Protein 4Z48 (pdb70)

Nearest PDB structures (foldseek):
  4z48-assembly2_B  TM=1.001E+00  e=3.157E-46  Desulfovibrio piger ATCC 29098
  3bk5-assembly1_A  TM=9.270E-01  e=5.273E-22  Vibrio parahaemolyticus RIMD 2210633
  3buu-assembly2_B  TM=7.944E-01  e=4.155E-15  Nitrosomonas europaea ATCC 19718
  5o68-assembly2_E  TM=2.340E-01  e=2.433E+00  Pseudomonas sp. UK4
  4z48-assembly2_B  TM=1.003E+00  e=5.549E-48  Desulfovibrio piger ATCC 29098

Structure (mmCIF, N/CA/C/O backbone):
data_4Z48
#
_entry.id   4Z48
#
_cell.length_a   42.400
_cell.length_b   56.340
_cell.length_c   65.560
_cell.angle_alpha   100.710
_cell.angle_beta   97.040
_cell.angle_gamma   109.010
#
_symmetry.space_group_name_H-M   'P 1'
#
loop_
_entity.id
_entity.type
_entity.pdbx_description
1 polymer 'Uncharacterized protein'
2 non-polymer 'IODIDE ION'
3 non-polymer 'CHLORIDE ION'
4 non-polymer 'PENTAETHYLENE GLYCOL'
5 non-polymer 'SODIUM ION'
6 water water
#
loop_
_atom_site.group_PDB
_atom_site.id
_atom_site.type_symbol
_atom_site.label_atom_id
_atom_site.label_alt_id
_atom_site.label_comp_id
_atom_site.label_asym_id
_atom_site.label_entity_id
_atom_site.label_seq_id
_atom_site.pdbx_PDB_ins_code
_atom_site.Cartn_x
_atom_site.Cartn_y
_atom_site.Cartn_z
_atom_site.occupancy
_atom_site.B_iso_or_equiv
_atom_site.auth_seq_id
_atom_site.auth_comp_id
_atom_site.auth_asym_id
_atom_site.auth_atom_id
_atom_site.pdbx_PDB_model_num
ATOM 1 N N . THR A 1 6 ? -5.957 41.125 105.138 1.00 53.42 29 THR A N 1
ATOM 2 C CA . THR A 1 6 ? -6.306 41.455 103.759 1.00 51.25 29 THR A CA 1
ATOM 3 C C . THR A 1 6 ? -7.811 41.303 103.523 1.00 51.85 29 THR A C 1
ATOM 4 O O . THR A 1 6 ? -8.405 40.318 103.960 1.00 53.84 29 THR A O 1
ATOM 6 N N . ASP A 1 7 ? -8.430 42.299 102.874 1.00 42.38 30 ASP A N 1
ATOM 7 C CA . ASP A 1 7 ? -9.861 42.294 102.572 1.00 39.80 30 ASP A CA 1
ATOM 8 C C . ASP A 1 7 ? -10.035 41.757 101.134 1.00 40.03 30 ASP A C 1
ATOM 9 O O . ASP A 1 7 ? -9.620 42.438 100.196 1.00 38.79 30 ASP A O 1
ATOM 14 N N . PRO A 1 8 ? -10.615 40.542 100.954 1.00 34.73 31 PRO A N 1
ATOM 15 C CA . PRO A 1 8 ? -10.735 39.967 99.599 1.00 32.02 31 PRO A CA 1
ATOM 16 C C . PRO A 1 8 ? -11.766 40.666 98.700 1.00 33.64 31 PRO A C 1
ATOM 17 O O . PRO A 1 8 ? -11.715 40.508 97.474 1.00 31.27 31 PRO A O 1
ATOM 21 N N . VAL A 1 9 ? -12.701 41.423 99.304 1.00 29.99 32 VAL A N 1
ATOM 22 C CA . VAL A 1 9 ? -13.740 42.199 98.600 1.00 29.75 32 VAL A CA 1
ATOM 23 C C . VAL A 1 9 ? -13.069 43.446 97.983 1.00 33.02 32 VAL A C 1
ATOM 24 O O . VAL A 1 9 ? -13.261 43.734 96.809 1.00 31.12 32 VAL A O 1
ATOM 28 N N . LYS A 1 10 ? -12.318 44.204 98.804 1.00 30.91 33 LYS A N 1
ATOM 29 C CA . LYS A 1 10 ? -11.585 45.387 98.353 1.00 31.30 33 LYS A CA 1
ATOM 30 C C . LYS A 1 10 ? -10.483 44.961 97.351 1.00 33.77 33 LYS A C 1
ATOM 31 O O . LYS A 1 10 ? -10.318 45.622 96.335 1.00 34.20 33 LYS A O 1
ATOM 37 N N . ALA A 1 11 ? -9.737 43.868 97.640 1.00 28.98 34 ALA A N 1
ATOM 38 C CA . ALA A 1 11 ? -8.698 43.356 96.732 1.00 27.65 34 ALA A CA 1
ATOM 39 C C . ALA A 1 11 ? -9.306 42.939 95.369 1.00 29.54 34 ALA A C 1
ATOM 40 O O . ALA A 1 11 ? -8.662 43.119 94.337 1.00 29.11 34 ALA A O 1
ATOM 42 N N . GLY A 1 12 ? -10.514 42.380 95.391 1.00 25.04 35 GLY A N 1
ATOM 43 C CA . GLY A 1 12 ? -11.208 41.964 94.177 1.00 24.52 35 GLY A CA 1
ATOM 44 C C . GLY A 1 12 ? -11.547 43.178 93.340 1.00 29.53 35 GLY A C 1
ATOM 45 O O . GLY A 1 12 ? -11.273 43.199 92.136 1.00 29.78 35 GLY A O 1
ATOM 46 N N . TYR A 1 13 ? -12.051 44.252 94.010 1.00 27.59 36 TYR A N 1
ATOM 47 C CA . TYR A 1 13 ? -12.399 45.505 93.321 1.00 26.95 36 TYR A CA 1
ATOM 48 C C . TYR A 1 13 ? -11.133 46.161 92.737 1.00 28.70 36 TYR A C 1
ATOM 49 O O . TYR A 1 13 ? -11.187 46.629 91.601 1.00 27.46 36 TYR A O 1
ATOM 58 N N . ASP A 1 14 ? -10.020 46.202 93.513 1.00 26.93 37 ASP A N 1
ATOM 59 C CA . ASP A 1 14 ? -8.767 46.819 93.083 1.00 25.35 37 ASP A CA 1
ATOM 60 C C . ASP A 1 14 ? -8.210 46.128 91.810 1.00 31.34 37 ASP A C 1
ATOM 61 O O . ASP A 1 14 ? -7.757 46.815 90.886 1.00 30.50 37 ASP A O 1
ATOM 66 N N . LEU A 1 15 ? -8.314 44.787 91.742 1.00 28.08 38 LEU A N 1
ATOM 67 C CA . LEU A 1 15 ? -7.923 44.012 90.568 1.00 26.20 38 LEU A CA 1
ATOM 68 C C . LEU A 1 15 ? -8.802 44.363 89.373 1.00 29.48 38 LEU A C 1
ATOM 69 O O . LEU A 1 15 ? -8.265 44.642 88.294 1.00 29.09 38 LEU A O 1
ATOM 74 N N . ALA A 1 16 ? -10.145 44.377 89.567 1.00 25.90 39 ALA A N 1
ATOM 75 C CA . ALA A 1 16 ? -11.099 44.737 88.523 1.00 24.67 39 ALA A CA 1
ATOM 76 C C . ALA A 1 16 ? -10.753 46.114 87.914 1.00 28.88 39 ALA A C 1
ATOM 77 O O . ALA A 1 16 ? -10.833 46.262 86.708 1.00 27.93 39 ALA A O 1
ATOM 79 N N . VAL A 1 17 ? -10.309 47.077 88.745 1.00 28.84 40 VAL A N 1
ATOM 80 C CA . VAL A 1 17 ? -9.916 48.434 88.344 1.00 30.34 40 VAL A CA 1
ATOM 81 C C . VAL A 1 17 ? -8.663 48.364 87.443 1.00 33.28 40 VAL A C 1
ATOM 82 O O . VAL A 1 17 ? -8.651 48.998 86.388 1.00 31.42 40 VAL A O 1
ATOM 86 N N . ARG A 1 18 ? -7.634 47.606 87.867 1.00 31.38 41 ARG A N 1
ATOM 87 C CA . ARG A 1 18 ? -6.388 47.398 87.100 1.00 30.89 41 ARG A CA 1
ATOM 88 C C . ARG A 1 18 ? -6.693 46.778 85.734 1.00 32.84 41 ARG A C 1
ATOM 89 O O . ARG A 1 18 ? -6.123 47.200 84.719 1.00 33.11 41 ARG A O 1
ATOM 105 N N . ASP A 1 20 ? -9.456 47.082 84.046 1.00 28.36 43 ASP A N 1
ATOM 106 C CA . ASP A 1 20 ? -10.159 48.104 83.272 1.00 27.60 43 ASP A CA 1
ATOM 107 C C . ASP A 1 20 ? -9.143 49.131 82.688 1.00 31.68 43 ASP A C 1
ATOM 108 O O . ASP A 1 20 ? -9.468 49.815 81.716 1.00 34.44 43 ASP A O 1
ATOM 113 N N . GLN A 1 21 ? -7.922 49.194 83.237 1.00 28.44 44 GLN A N 1
ATOM 114 C CA . GLN A 1 21 ? -6.877 50.106 82.744 1.00 28.84 44 GLN A CA 1
ATOM 115 C C . GLN A 1 21 ? -6.080 49.535 81.551 1.00 30.96 44 GLN A C 1
ATOM 116 O O . GLN A 1 21 ? -5.324 50.290 80.938 1.00 31.01 44 GLN A O 1
ATOM 122 N N . VAL A 1 22 ? -6.253 48.237 81.207 1.00 27.18 45 VAL A N 1
ATOM 123 C CA . VAL A 1 22 ? -5.512 47.593 80.090 1.00 27.74 45 VAL A CA 1
ATOM 124 C C . VAL A 1 22 ? -5.805 48.303 78.742 1.00 30.74 45 VAL A C 1
ATOM 125 O O . VAL A 1 22 ? -4.870 48.643 78.009 1.00 30.33 45 VAL A O 1
ATOM 129 N N . ASP A 1 23 ? -7.071 48.565 78.450 1.00 26.89 46 ASP A N 1
ATOM 130 C CA . ASP A 1 23 ? -7.455 49.202 77.188 1.00 26.98 46 ASP A CA 1
ATOM 131 C C . ASP A 1 23 ? -7.262 50.735 77.255 1.00 29.10 46 ASP A C 1
ATOM 132 O O . ASP A 1 23 ? -8.152 51.457 77.705 1.00 27.02 46 ASP A O 1
ATOM 137 N N . THR A 1 24 ? -6.105 51.220 76.750 1.00 25.70 47 THR A N 1
ATOM 138 C CA . THR A 1 24 ? -5.728 52.640 76.783 1.00 25.36 47 THR A CA 1
ATOM 139 C C . THR A 1 24 ? -6.141 53.357 75.468 1.00 29.55 47 THR A C 1
ATOM 140 O O . THR A 1 24 ? -5.864 54.545 75.282 1.00 30.52 47 THR A O 1
ATOM 144 N N . SER A 1 25 ? -6.785 52.628 74.567 1.00 25.00 48 SER A N 1
ATOM 145 C CA . SER A 1 25 ? -7.194 53.129 73.248 1.00 23.91 48 SER A CA 1
ATOM 146 C C . SER A 1 25 ? -8.375 54.079 73.286 1.00 28.04 48 SER A C 1
ATOM 147 O O . SER A 1 25 ? -9.167 54.021 74.220 1.00 27.01 48 SER A O 1
ATOM 150 N N . GLN A 1 26 ? -8.538 54.889 72.212 1.00 25.68 49 GLN A N 1
ATOM 151 C CA . GLN A 1 26 ? -9.682 55.787 72.020 1.00 24.79 49 GLN A CA 1
ATOM 152 C C . GLN A 1 26 ? -10.644 55.187 71.001 1.00 26.01 49 GLN A C 1
ATOM 153 O O . GLN A 1 26 ? -11.836 55.468 71.053 1.00 25.09 49 GLN A O 1
ATOM 159 N N . ASP A 1 27 ? -10.133 54.364 70.072 1.00 21.23 50 ASP A N 1
ATOM 160 C CA . ASP A 1 27 ? -10.983 53.681 69.099 1.00 21.27 50 ASP A CA 1
ATOM 161 C C . ASP A 1 27 ? -10.285 52.408 68.621 1.00 24.36 50 ASP A C 1
ATOM 162 O O . ASP A 1 27 ? -9.098 52.212 68.896 1.00 25.27 50 ASP A O 1
ATOM 167 N N . SER A 1 28 ? -11.029 51.530 67.979 1.00 21.79 51 SER A N 1
ATOM 168 C CA . SER A 1 28 ? -10.492 50.294 67.423 1.00 21.92 51 SER A CA 1
ATOM 169 C C . SER A 1 28 ? -11.331 49.759 66.267 1.00 24.17 51 SER A C 1
ATOM 170 O O . SER A 1 28 ? -12.532 50.016 66.151 1.00 20.75 51 SER A O 1
ATOM 173 N N . TYR A 1 29 ? -10.675 48.953 65.448 1.00 20.83 52 TYR A N 1
ATOM 174 C CA . TYR A 1 29 ? -11.262 48.270 64.319 1.00 20.96 52 TYR A CA 1
ATOM 175 C C . TYR A 1 29 ? -10.819 46.842 64.362 1.00 24.59 52 TYR A C 1
ATOM 176 O O . TYR A 1 29 ? -9.654 46.601 64.683 1.00 25.82 52 TYR A O 1
ATOM 185 N N . SER A 1 30 ? -11.720 45.890 64.062 1.00 20.15 53 SER A N 1
ATOM 186 C CA . SER A 1 30 ? -11.321 44.494 63.902 1.00 19.19 53 SER A CA 1
ATOM 187 C C . SER A 1 30 ? -12.251 43.751 62.948 1.00 22.50 53 SER A C 1
ATOM 188 O O . SER A 1 30 ? -13.328 44.220 62.606 1.00 23.84 53 SER A O 1
ATOM 191 N N . GLU A 1 31 ? -11.769 42.609 62.488 1.00 19.25 54 GLU A N 1
ATOM 192 C CA . GLU A 1 31 ? -12.487 41.666 61.649 1.00 19.06 54 GLU A CA 1
ATOM 193 C C . GLU A 1 31 ? -12.591 40.340 62.413 1.00 22.57 54 GLU A C 1
ATOM 194 O O . GLU A 1 31 ? -11.677 39.957 63.158 1.00 21.41 54 GLU A O 1
ATOM 200 N N . ALA A 1 32 ? -13.714 39.673 62.291 1.00 18.94 55 ALA A N 1
ATOM 201 C CA . ALA A 1 32 ? -13.888 38.399 62.997 1.00 18.80 55 ALA A CA 1
ATOM 202 C C . ALA A 1 32 ? -14.659 37.401 62.169 1.00 21.64 55 ALA A C 1
ATOM 203 O O . ALA A 1 32 ? -15.442 37.791 61.294 1.00 19.80 55 ALA A O 1
ATOM 205 N N . VAL A 1 33 ? -14.412 36.113 62.443 1.00 17.39 56 VAL A N 1
ATOM 206 C CA . VAL A 1 33 ? -15.173 34.978 61.911 1.00 18.78 56 VAL A CA 1
ATOM 207 C C . VAL A 1 33 ? -15.658 34.201 63.141 1.00 23.25 56 VAL A C 1
ATOM 208 O O . VAL A 1 33 ? -14.859 33.910 64.038 1.00 23.27 56 VAL A O 1
ATOM 220 N N . SER A 1 35 ? -17.873 30.734 64.345 1.00 17.14 58 SER A N 1
ATOM 221 C CA . SER A 1 35 ? -18.363 29.418 63.963 1.00 16.90 58 SER A CA 1
ATOM 222 C C . SER A 1 35 ? -19.176 28.845 65.155 1.00 20.70 58 SER A C 1
ATOM 223 O O . SER A 1 35 ? -18.656 28.688 66.260 1.00 19.82 58 SER A O 1
ATOM 226 N N . ILE A 1 36 ? -20.463 28.598 64.926 1.00 17.79 59 ILE A N 1
ATOM 227 C CA . ILE A 1 36 ? -21.403 28.084 65.912 1.00 17.35 59 ILE A CA 1
ATOM 228 C C . ILE A 1 36 ? -21.686 26.615 65.631 1.00 24.41 59 ILE A C 1
ATOM 229 O O . ILE A 1 36 ? -22.217 26.280 64.548 1.00 22.54 59 ILE A O 1
ATOM 234 N N . ASN A 1 37 ? -21.396 25.742 66.616 1.00 20.91 60 ASN A N 1
ATOM 235 C CA . ASN A 1 37 ? -21.607 24.300 66.450 1.00 22.46 60 ASN A CA 1
ATOM 236 C C . ASN A 1 37 ? -22.716 23.787 67.347 1.00 27.51 60 ASN A C 1
ATOM 237 O O . ASN A 1 37 ? -22.623 23.875 68.557 1.00 25.75 60 ASN A O 1
ATOM 242 N N . ARG A 1 38 ? -23.723 23.185 66.748 1.00 28.80 61 ARG A N 1
ATOM 243 C CA . ARG A 1 38 ? -24.861 22.637 67.482 1.00 31.41 61 ARG A CA 1
ATOM 244 C C . ARG A 1 38 ? -25.236 21.271 66.889 1.00 38.98 61 ARG A C 1
ATOM 245 O O . ARG A 1 38 ? -25.840 21.222 65.827 1.00 39.05 61 ARG A O 1
ATOM 253 N N . GLY A 1 39 ? -24.840 20.194 67.566 1.00 38.34 62 GLY A N 1
ATOM 254 C CA . GLY A 1 39 ? -25.103 18.818 67.137 1.00 40.14 62 GLY A CA 1
ATOM 255 C C . GLY A 1 39 ? -24.476 18.427 65.809 1.00 45.59 62 GLY A C 1
ATOM 256 O O . GLY A 1 39 ? -25.070 17.664 65.046 1.00 45.43 62 GLY A O 1
ATOM 257 N N . GLY A 1 40 ? -23.288 18.966 65.523 1.00 42.72 63 GLY A N 1
ATOM 258 C CA . GLY A 1 40 ? -22.595 18.730 64.254 1.00 42.49 63 GLY A CA 1
ATOM 259 C C . GLY A 1 40 ? -22.969 19.719 63.165 1.00 44.07 63 GLY A C 1
ATOM 260 O O . GLY A 1 40 ? -22.246 19.854 62.171 1.00 45.49 63 GLY A O 1
ATOM 261 N N . LYS A 1 41 ? -24.108 20.410 63.336 1.00 37.06 64 LYS A N 1
ATOM 262 C CA . LYS A 1 41 ? -24.583 21.456 62.427 1.00 35.54 64 LYS A CA 1
ATOM 263 C C . LYS A 1 41 ? -23.779 22.706 62.749 1.00 35.49 64 LYS A C 1
ATOM 264 O O . LYS A 1 41 ? -23.546 23.010 63.926 1.00 34.21 64 LYS A O 1
ATOM 270 N N . VAL A 1 42 ? -23.314 23.398 61.718 1.00 27.15 65 VAL A N 1
ATOM 271 C CA . VAL A 1 42 ? -22.485 24.577 61.901 1.00 23.68 65 VAL A CA 1
ATOM 272 C C . VAL A 1 42 ? -23.091 25.796 61.185 1.00 23.85 65 VAL A C 1
ATOM 273 O O . VAL A 1 42 ? -23.486 25.690 60.019 1.00 21.44 65 VAL A O 1
ATOM 277 N N . LEU A 1 43 ? -23.135 26.938 61.886 1.00 18.77 66 LEU A N 1
ATOM 278 C CA . LEU A 1 43 ? -23.524 28.251 61.371 1.00 18.36 66 LEU A CA 1
ATOM 279 C C . LEU A 1 43 ? -22.283 29.098 61.411 1.00 24.07 66 LEU A C 1
ATOM 280 O O . LEU A 1 43 ? -21.505 28.998 62.370 1.00 25.31 66 LEU A O 1
ATOM 285 N N . THR A 1 44 ? -22.124 29.970 60.460 1.00 20.34 67 THR A N 1
ATOM 286 C CA . THR A 1 44 ? -20.935 30.819 60.433 1.00 20.57 67 THR A CA 1
ATOM 287 C C . THR A 1 44 ? -21.355 32.243 60.181 1.00 21.47 67 THR A C 1
ATOM 288 O O . THR A 1 44 ? -22.417 32.489 59.619 1.00 19.27 67 THR A O 1
ATOM 292 N N . ARG A 1 45 ? -20.581 33.174 60.691 1.00 18.70 68 ARG A N 1
ATOM 293 C CA . ARG A 1 45 ? -20.775 34.602 60.520 1.00 18.22 68 ARG A CA 1
ATOM 294 C C . ARG A 1 45 ? -19.433 35.273 60.375 1.00 23.21 68 ARG A C 1
ATOM 295 O O . ARG A 1 45 ? -18.491 34.865 61.047 1.00 20.02 68 ARG A O 1
ATOM 303 N N . SER A 1 46 ? -19.348 36.277 59.506 1.00 20.40 69 SER A N 1
ATOM 304 C CA . SER A 1 46 ? -18.166 37.130 59.327 1.00 19.95 69 SER A CA 1
ATOM 305 C C . SER A 1 46 ? -18.619 38.521 59.653 1.00 23.69 69 SER A C 1
ATOM 306 O O . SER A 1 46 ? -19.684 38.919 59.168 1.00 22.95 69 SER A O 1
ATOM 309 N N . PHE A 1 47 ? -17.851 39.272 60.435 1.00 17.64 70 PHE A N 1
ATOM 310 C CA . PHE A 1 47 ? -18.239 40.642 60.768 1.00 17.59 70 PHE A CA 1
ATOM 311 C C . PHE A 1 47 ? -17.045 41.573 61.015 1.00 22.22 70 PHE A C 1
ATOM 312 O O . PHE A 1 47 ? -15.934 41.127 61.226 1.00 20.48 70 PHE A O 1
ATOM 320 N N . LYS A 1 48 ? -17.291 42.875 60.921 1.00 21.81 71 LYS A N 1
ATOM 321 C CA . LYS A 1 48 ? -16.327 43.915 61.270 1.00 21.77 71 LYS A CA 1
ATOM 322 C C . LYS A 1 48 ? -16.895 44.665 62.470 1.00 24.92 71 LYS A C 1
ATOM 323 O O . LYS A 1 48 ? -18.114 44.863 62.558 1.00 22.81 71 LYS A O 1
ATOM 329 N N . THR A 1 49 ? -16.031 45.034 63.426 1.00 20.75 72 THR A N 1
ATOM 330 C CA . THR A 1 49 ? -16.427 45.788 64.602 1.00 19.96 72 THR A CA 1
ATOM 331 C C . THR A 1 49 ? -15.706 47.133 64.614 1.00 23.61 72 THR A C 1
ATOM 332 O O . THR A 1 49 ? -14.489 47.175 64.543 1.00 22.56 72 THR A O 1
ATOM 336 N N . TYR A 1 50 ? -16.457 48.213 64.799 1.00 20.61 73 TYR A N 1
ATOM 337 C CA . TYR A 1 50 ? -15.909 49.575 64.961 1.00 21.11 73 TYR A CA 1
ATOM 338 C C . TYR A 1 50 ? -16.227 50.033 66.382 1.00 24.17 73 TYR A C 1
ATOM 339 O O . TYR A 1 50 ? -17.344 49.811 66.832 1.00 21.92 73 TYR A O 1
ATOM 348 N N . SER A 1 51 ? -15.256 50.607 67.120 1.00 21.37 74 SER A N 1
ATOM 349 C CA . SER A 1 51 ? -15.544 51.075 68.484 1.00 20.13 74 SER A CA 1
ATOM 350 C C . SER A 1 51 ? -14.864 52.385 68.720 1.00 22.28 74 SER A C 1
ATOM 351 O O . SER A 1 51 ? -13.816 52.625 68.128 1.00 22.54 74 SER A O 1
ATOM 354 N N . LYS A 1 52 ? -15.453 53.241 69.558 1.00 19.53 75 LYS A N 1
ATOM 355 C CA . LYS A 1 52 ? -14.887 54.528 69.882 1.00 21.56 75 LYS A CA 1
ATOM 356 C C . LYS A 1 52 ? -15.408 54.984 71.234 1.00 25.95 75 LYS A C 1
ATOM 357 O O . LYS A 1 52 ? -16.591 54.797 71.530 1.00 26.81 75 LYS A O 1
ATOM 363 N N . HIS A 1 53 ? -14.508 55.551 72.065 1.00 22.71 76 HIS A N 1
ATOM 364 C CA . HIS A 1 53 ? -14.844 56.081 73.383 1.00 23.81 76 HIS A CA 1
ATOM 365 C C . HIS A 1 53 ? -15.553 57.404 73.238 1.00 31.04 76 HIS A C 1
ATOM 366 O O . HIS A 1 53 ? -15.329 58.138 72.261 1.00 30.60 76 HIS A O 1
ATOM 373 N N . PHE A 1 54 ? -16.517 57.637 74.142 1.00 31.76 77 PHE A N 1
ATOM 374 C CA . PHE A 1 54 ? -17.384 58.821 74.197 1.00 34.56 77 PHE A CA 1
ATOM 375 C C . PHE A 1 54 ? -17.621 59.222 75.651 1.00 40.10 77 PHE A C 1
ATOM 376 O O . PHE A 1 54 ? -17.299 58.457 76.555 1.00 37.73 77 PHE A O 1
ATOM 384 N N . GLY A 1 55 ? -18.216 60.389 75.856 1.00 42.56 78 GLY A N 1
ATOM 385 C CA . GLY A 1 55 ? -18.561 60.879 77.185 1.00 44.89 78 GLY A CA 1
ATOM 386 C C . GLY A 1 55 ? -17.624 61.918 77.761 1.00 54.85 78 GLY A C 1
ATOM 387 O O . GLY A 1 55 ? -16.524 62.139 77.242 1.00 54.25 78 GLY A O 1
ATOM 388 N N . LYS A 1 56 ? -18.068 62.533 78.882 1.00 55.66 79 LYS A N 1
ATOM 389 C CA . LYS A 1 56 ? -17.382 63.580 79.642 1.00 57.63 79 LYS A CA 1
ATOM 390 C C . LYS A 1 56 ? -15.928 63.222 79.954 1.00 62.68 79 LYS A C 1
ATOM 391 O O . LYS A 1 56 ? -15.060 64.093 79.846 1.00 64.59 79 LYS A O 1
ATOM 393 N N . ASP A 1 57 ? -15.668 61.951 80.329 1.00 57.04 80 ASP A N 1
ATOM 394 C CA . ASP A 1 57 ? -14.328 61.465 80.657 1.00 55.87 80 ASP A CA 1
ATOM 395 C C . ASP A 1 57 ? -13.857 60.393 79.661 1.00 56.71 80 ASP A C 1
ATOM 396 O O . ASP A 1 57 ? -12.874 59.689 79.932 1.00 57.17 80 ASP A O 1
ATOM 398 N N . GLY A 1 58 ? -14.561 60.279 78.528 1.00 49.25 81 GLY A N 1
ATOM 399 C CA . GLY A 1 58 ? -14.290 59.280 77.497 1.00 46.61 81 GLY A CA 1
ATOM 400 C C . GLY A 1 58 ? -14.421 57.862 78.025 1.00 45.23 81 GLY A C 1
ATOM 401 O O . GLY A 1 58 ? -13.683 56.977 77.595 1.00 42.47 81 GLY A O 1
ATOM 402 N N . LYS A 1 59 ? -15.331 57.649 79.010 1.00 40.55 82 LYS A N 1
ATOM 403 C CA . LYS A 1 59 ? -15.531 56.353 79.669 1.00 38.68 82 LYS A CA 1
ATOM 404 C C . LYS A 1 59 ? -16.698 55.561 79.043 1.00 38.16 82 LYS A C 1
ATOM 405 O O . LYS A 1 59 ? -16.788 54.337 79.228 1.00 38.27 82 LYS A O 1
ATOM 411 N N . ASP A 1 60 ? -17.522 56.228 78.243 1.00 29.78 83 ASP A N 1
ATOM 412 C CA . ASP A 1 60 ? -18.588 55.520 77.503 1.00 28.02 83 ASP A CA 1
ATOM 413 C C . ASP A 1 60 ? -17.974 54.915 76.245 1.00 30.73 83 ASP A C 1
ATOM 414 O O . ASP A 1 60 ? -17.001 55.468 75.712 1.00 28.57 83 ASP A O 1
ATOM 419 N N . GLU A 1 61 ? -18.494 53.763 75.812 1.00 26.32 84 GLU A N 1
ATOM 420 C CA . GLU A 1 61 ? -17.961 53.068 74.637 1.00 26.30 84 GLU A CA 1
ATOM 421 C C . GLU A 1 61 ? -19.066 52.839 73.609 1.00 30.13 84 GLU A C 1
ATOM 422 O O . GLU A 1 61 ? -20.088 52.218 73.949 1.00 28.84 84 GLU A O 1
ATOM 428 N N . TYR A 1 62 ? -18.891 53.358 72.373 1.00 25.40 85 TYR A N 1
ATOM 429 C CA . TYR A 1 62 ? -19.880 53.098 71.308 1.00 24.39 85 TYR A CA 1
ATOM 430 C C . TYR A 1 62 ? -19.292 52.074 70.365 1.00 25.17 85 TYR A C 1
ATOM 431 O O . TYR A 1 62 ? -18.102 52.149 70.043 1.00 23.35 85 TYR A O 1
ATOM 440 N N . SER A 1 63 ? -20.132 51.123 69.909 1.00 20.42 86 SER A N 1
ATOM 441 C CA . SER A 1 63 ? -19.713 50.073 68.987 1.00 21.61 86 SER A CA 1
ATOM 442 C C . SER A 1 63 ? -20.693 49.909 67.820 1.00 24.87 86 SER A C 1
ATOM 443 O O . SER A 1 63 ? -21.891 50.081 68.013 1.00 25.31 86 SER A O 1
ATOM 446 N N . LEU A 1 64 ? -20.167 49.584 66.628 1.00 21.38 87 LEU A N 1
ATOM 447 C CA . LEU A 1 64 ? -20.933 49.246 65.426 1.00 20.34 87 LEU A CA 1
ATOM 448 C C . LEU A 1 64 ? -20.407 47.901 64.923 1.00 24.26 87 LEU A C 1
ATOM 449 O O . LEU A 1 64 ? -19.209 47.776 64.613 1.00 23.29 87 LEU A O 1
ATOM 454 N N . ILE A 1 65 ? -21.302 46.897 64.854 1.00 21.38 88 ILE A N 1
ATOM 455 C CA . ILE A 1 65 ? -20.971 45.554 64.368 1.00 20.68 88 ILE A CA 1
ATOM 456 C C . ILE A 1 65 ? -21.663 45.384 63.030 1.00 21.94 88 ILE A C 1
ATOM 457 O O . ILE A 1 65 ? -22.880 45.496 62.977 1.00 21.85 88 ILE A O 1
ATOM 462 N N . VAL A 1 66 ? -20.887 45.165 61.949 1.00 18.92 89 VAL A N 1
ATOM 463 C CA . VAL A 1 66 ? -21.435 45.024 60.597 1.00 18.54 89 VAL A CA 1
ATOM 464 C C . VAL A 1 66 ? -21.136 43.616 60.060 1.00 21.19 89 VAL A C 1
ATOM 465 O O . VAL A 1 66 ? -19.961 43.277 59.871 1.00 19.47 89 VAL A O 1
ATOM 469 N N . PHE A 1 67 ? -22.186 42.811 59.808 1.00 17.70 90 PHE A N 1
ATOM 470 C CA . PHE A 1 67 ? -22.038 41.456 59.237 1.00 16.75 90 PHE A CA 1
ATOM 471 C C . PHE A 1 67 ? -21.935 41.529 57.718 1.00 23.59 90 PHE A C 1
ATOM 472 O O . PHE A 1 67 ? -22.715 42.241 57.052 1.00 24.26 90 PHE A O 1
ATOM 480 N N . ASP A 1 68 ? -21.063 40.720 57.149 1.00 20.32 91 ASP A N 1
ATOM 481 C CA . ASP A 1 68 ? -20.961 40.766 55.689 1.00 21.79 91 ASP A CA 1
ATOM 482 C C . ASP A 1 68 ? -21.258 39.417 55.043 1.00 22.40 91 ASP A C 1
ATOM 483 O O . ASP A 1 68 ? -21.599 39.396 53.874 1.00 21.56 91 ASP A O 1
ATOM 488 N N . ARG A 1 69 ? -21.032 38.295 55.772 1.00 19.84 92 ARG A N 1
ATOM 489 C CA . ARG A 1 69 ? -21.203 36.936 55.246 1.00 19.82 92 ARG A CA 1
ATOM 490 C C . ARG A 1 69 ? -21.736 35.989 56.327 1.00 24.09 92 ARG A C 1
ATOM 491 O O . ARG A 1 69 ? -21.467 36.221 57.511 1.00 23.65 92 ARG A O 1
ATOM 499 N N . PRO A 1 70 ? -22.446 34.894 55.953 1.00 20.97 93 PRO A N 1
ATOM 500 C CA . PRO A 1 70 ? -22.910 34.550 54.592 1.00 20.90 93 PRO A CA 1
ATOM 501 C C . PRO A 1 70 ? -24.007 35.512 54.130 1.00 22.51 93 PRO A C 1
ATOM 502 O O . PRO A 1 70 ? -24.405 36.433 54.866 1.00 22.19 93 PRO A O 1
ATOM 506 N N . ALA A 1 71 ? -24.443 35.314 52.882 1.00 20.89 94 ALA A N 1
ATOM 507 C CA . ALA A 1 71 ? -25.461 36.121 52.193 1.00 20.16 94 ALA A CA 1
ATOM 508 C C . ALA A 1 71 ? -26.690 36.403 53.063 1.00 21.68 94 ALA A C 1
ATOM 509 O O . ALA A 1 71 ? -27.161 37.523 53.047 1.00 21.29 94 ALA A O 1
ATOM 511 N N . ASP A 1 72 ? -27.214 35.404 53.807 1.00 20.32 95 ASP A N 1
ATOM 512 C CA . ASP A 1 72 ? -28.446 35.576 54.586 1.00 20.64 95 ASP A CA 1
ATOM 513 C C . ASP A 1 72 ? -28.317 36.587 55.733 1.00 23.08 95 ASP A C 1
ATOM 514 O O . ASP A 1 72 ? -29.341 37.138 56.115 1.00 22.09 95 ASP A O 1
ATOM 519 N N . VAL A 1 73 ? -27.101 36.846 56.243 1.00 20.34 96 VAL A N 1
ATOM 520 C CA . VAL A 1 73 ? -26.900 37.799 57.346 1.00 18.71 96 VAL A CA 1
ATOM 521 C C . VAL A 1 73 ? -26.229 39.098 56.833 1.00 20.44 96 VAL A C 1
ATOM 522 O O . VAL A 1 73 ? -26.149 40.086 57.568 1.00 19.84 96 VAL A O 1
ATOM 526 N N . ASN A 1 74 ? -25.720 39.087 55.601 1.00 17.62 97 ASN A N 1
ATOM 527 C CA . ASN A 1 74 ? -25.079 40.277 55.018 1.00 17.61 97 ASN A CA 1
ATOM 528 C C . ASN A 1 74 ? -25.943 41.518 55.216 1.00 21.41 97 ASN A C 1
ATOM 529 O O . ASN A 1 74 ? -27.131 41.509 54.865 1.00 21.13 97 ASN A O 1
ATOM 534 N N . GLY A 1 75 ? -25.348 42.576 55.754 1.00 19.26 98 GLY A N 1
ATOM 535 C CA . GLY A 1 75 ? -26.103 43.811 55.988 1.00 21.27 98 GLY A CA 1
ATOM 536 C C . GLY A 1 75 ? -26.644 43.978 57.407 1.00 23.35 98 GLY A C 1
ATOM 537 O O . GLY A 1 75 ? -27.096 45.075 57.769 1.00 22.09 98 GLY A O 1
ATOM 538 N N . THR A 1 76 ? -26.628 42.898 58.231 1.00 17.29 99 THR A N 1
ATOM 539 C CA . THR A 1 76 ? -27.080 43.019 59.635 1.00 16.39 99 THR A CA 1
ATOM 540 C C . THR A 1 76 ? -26.082 43.935 60.344 1.00 20.56 99 THR A C 1
ATOM 541 O O . THR A 1 76 ? -24.881 43.808 60.145 1.00 20.10 99 THR A O 1
ATOM 545 N N . LYS A 1 77 ? -26.599 44.898 61.096 1.00 18.60 100 LYS A N 1
ATOM 546 C CA . LYS A 1 77 ? -25.809 45.854 61.841 1.00 18.00 100 LYS A CA 1
ATOM 547 C C . LYS A 1 77 ? -26.345 46.000 63.265 1.00 22.23 100 LYS A C 1
ATOM 548 O O . LYS A 1 77 ? -27.554 46.110 63.463 1.00 22.40 100 LYS A O 1
ATOM 554 N N . TYR A 1 78 ? -25.438 46.002 64.236 1.00 17.93 101 TYR A N 1
ATOM 555 C CA . TYR A 1 78 ? -25.730 46.269 65.650 1.00 18.93 101 TYR A CA 1
ATOM 556 C C . TYR A 1 78 ? -25.071 47.555 66.061 1.00 23.01 101 TYR A C 1
ATOM 557 O O . TYR A 1 78 ? -23.875 47.715 65.836 1.00 23.13 101 TYR A O 1
ATOM 566 N N . LEU A 1 79 ? -25.851 48.483 66.648 1.00 19.27 102 LEU A N 1
ATOM 567 C CA . LEU A 1 79 ? -25.340 49.746 67.175 1.00 20.37 102 LEU A CA 1
ATOM 568 C C . LEU A 1 79 ? -25.433 49.671 68.711 1.00 23.66 102 LEU A C 1
ATOM 569 O O . LEU A 1 79 ? -26.499 49.384 69.235 1.00 21.79 102 LEU A O 1
ATOM 574 N N . VAL A 1 80 ? -24.308 49.837 69.421 1.00 20.96 103 VAL A N 1
ATOM 575 C CA . VAL A 1 80 ? -24.322 49.741 70.878 1.00 22.10 103 VAL A CA 1
ATOM 576 C C . VAL A 1 80 ? -23.780 51.033 71.467 1.00 26.17 103 VAL A C 1
ATOM 577 O O . VAL A 1 80 ? -22.709 51.484 71.059 1.00 25.35 103 VAL A O 1
ATOM 581 N N . TRP A 1 81 ? -24.547 51.643 72.378 1.00 24.90 104 TRP A N 1
ATOM 582 C CA . TRP A 1 81 ? -24.168 52.823 73.162 1.00 25.88 104 TRP A CA 1
ATOM 583 C C . TRP A 1 81 ? -24.084 52.357 74.608 1.00 27.40 104 TRP A C 1
ATOM 584 O O . TRP A 1 81 ? -25.112 52.181 75.278 1.00 23.87 104 TRP A O 1
ATOM 595 N N . SER A 1 82 ? -22.866 52.024 75.030 1.00 24.38 105 SER A N 1
ATOM 596 C CA . SER A 1 82 ? -22.558 51.458 76.337 1.00 24.52 105 SER A CA 1
ATOM 597 C C . SER A 1 82 ? -22.034 52.568 77.245 1.00 29.50 105 SER A C 1
ATOM 598 O O . SER A 1 82 ? -21.094 53.273 76.884 1.00 30.20 105 SER A O 1
ATOM 601 N N . TYR A 1 83 ? -22.724 52.796 78.374 1.00 27.99 106 TYR A N 1
ATOM 602 C CA . TYR A 1 83 ? -22.424 53.901 79.293 1.00 27.63 106 TYR A CA 1
ATOM 603 C C . TYR A 1 83 ? -21.742 53.483 80.593 1.00 35.16 106 TYR A C 1
ATOM 604 O O . TYR A 1 83 ? -22.098 52.476 81.208 1.00 33.19 106 TYR A O 1
ATOM 613 N N . ARG A 1 84 ? -20.761 54.272 81.012 1.00 34.14 107 ARG A N 1
ATOM 614 C CA . ARG A 1 84 ? -20.084 54.047 82.283 1.00 35.66 107 ARG A CA 1
ATOM 615 C C . ARG A 1 84 ? -21.040 54.464 83.389 1.00 39.80 107 ARG A C 1
ATOM 616 O O . ARG A 1 84 ? -21.595 55.572 83.342 1.00 40.48 107 ARG A O 1
ATOM 624 N N . GLY A 1 85 ? -21.296 53.543 84.313 1.00 36.31 108 GLY A N 1
ATOM 625 C CA . GLY A 1 85 ? -22.178 53.803 85.448 1.00 35.62 108 GLY A CA 1
ATOM 626 C C . GLY A 1 85 ? -23.541 53.161 85.322 1.00 36.86 108 GLY A C 1
ATOM 627 O O . GLY A 1 85 ? -23.911 52.671 84.249 1.00 35.64 108 GLY A O 1
ATOM 628 N N . LEU A 1 86 ? -24.327 53.185 86.408 1.00 31.31 109 LEU A N 1
ATOM 629 C CA . LEU A 1 86 ? -25.628 52.516 86.343 1.00 29.67 109 LEU A CA 1
ATOM 630 C C . LEU A 1 86 ? -26.819 53.444 86.061 1.00 31.51 109 LEU A C 1
ATOM 631 O O . LEU A 1 86 ? -27.924 52.932 85.961 1.00 31.30 109 LEU A O 1
ATOM 636 N N . GLU A 1 87 ? -26.636 54.768 85.960 1.00 27.25 110 GLU A N 1
ATOM 637 C CA . GLU A 1 87 ? -27.771 55.696 85.806 1.00 27.17 110 GLU A CA 1
ATOM 638 C C . GLU A 1 87 ? -28.603 55.480 84.559 1.00 31.56 110 GLU A C 1
ATOM 639 O O . GLU A 1 87 ? -29.820 55.662 84.596 1.00 29.61 110 GLU A O 1
ATOM 645 N N . GLN A 1 88 ? -27.945 55.120 83.455 1.00 29.50 111 GLN A N 1
ATOM 646 C CA . GLN A 1 88 ? -28.583 54.918 82.165 1.00 28.71 111 GLN A CA 1
ATOM 647 C C . GLN A 1 88 ? -28.255 53.527 81.656 1.00 32.02 111 GLN A C 1
ATOM 648 O O . GLN A 1 88 ? -27.082 53.162 81.602 1.00 29.32 111 GLN A O 1
ATOM 654 N N . ASP A 1 89 ? -29.289 52.757 81.251 1.00 30.09 112 ASP A N 1
ATOM 655 C CA . ASP A 1 89 ? -29.085 51.434 80.674 1.00 29.52 112 ASP A CA 1
ATOM 656 C C . ASP A 1 89 ? -28.398 51.579 79.314 1.00 30.22 112 ASP A C 1
ATOM 657 O O . ASP A 1 89 ? -28.598 52.595 78.637 1.00 29.88 112 ASP A O 1
ATOM 662 N N . ASP A 1 90 ? -27.598 50.588 78.926 1.00 26.68 113 ASP A N 1
ATOM 663 C CA . ASP A 1 90 ? -26.941 50.603 77.622 1.00 24.94 113 ASP A CA 1
ATOM 664 C C . ASP A 1 90 ? -27.988 50.508 76.544 1.00 27.87 113 ASP A C 1
ATOM 665 O O . ASP A 1 90 ? -28.960 49.752 76.691 1.00 29.81 113 ASP A O 1
ATOM 670 N N . ASP A 1 91 ? -27.823 51.312 75.498 1.00 23.05 114 ASP A N 1
ATOM 671 C CA . ASP A 1 91 ? -28.684 51.350 74.333 1.00 21.99 114 ASP A CA 1
ATOM 672 C C . ASP A 1 91 ? -28.162 50.396 73.255 1.00 24.08 114 ASP A C 1
ATOM 673 O O . ASP A 1 91 ? -26.962 50.318 72.963 1.00 22.24 114 ASP A O 1
ATOM 686 N N . TRP A 1 93 ? -29.390 48.629 69.322 1.00 21.94 116 TRP A N 1
ATOM 687 C CA . TRP A 1 93 ? -30.277 48.481 68.176 1.00 21.94 116 TRP A CA 1
ATOM 688 C C . TRP A 1 93 ? -29.694 47.517 67.140 1.00 22.91 116 TRP A C 1
ATOM 689 O O . TRP A 1 93 ? -28.476 47.394 66.990 1.00 19.95 116 TRP A O 1
ATOM 700 N N . VAL A 1 94 ? -30.575 46.864 66.410 1.00 19.08 117 VAL A N 1
ATOM 701 C CA . VAL A 1 94 ? -30.176 45.972 65.316 1.00 18.41 117 VAL A CA 1
ATOM 702 C C . VAL A 1 94 ? -30.927 46.386 64.057 1.00 22.84 117 VAL A C 1
ATOM 703 O O . VAL A 1 94 ? -32.140 46.597 64.129 1.00 21.05 117 VAL A O 1
ATOM 707 N N . TYR A 1 95 ? -30.198 46.531 62.921 1.00 20.99 118 TYR A N 1
ATOM 708 C CA . TYR A 1 95 ? -30.772 46.684 61.582 1.00 21.61 118 TYR A CA 1
ATOM 709 C C . TYR A 1 95 ? -30.825 45.270 60.964 1.00 24.46 118 TYR A C 1
ATOM 710 O O . TYR A 1 95 ? -29.787 44.607 60.864 1.00 21.44 118 TYR A O 1
ATOM 719 N N . LEU A 1 96 ? -32.027 44.805 60.608 1.00 23.74 119 LEU A N 1
ATOM 720 C CA . LEU A 1 96 ? -32.277 43.481 60.014 1.00 24.31 119 LEU A CA 1
ATOM 721 C C . LEU A 1 96 ? -32.494 43.635 58.499 1.00 27.69 119 LEU A C 1
ATOM 722 O O . LEU A 1 96 ? -33.475 44.264 58.104 1.00 26.09 119 LEU A O 1
ATOM 727 N N . PRO A 1 97 ? -31.578 43.101 57.646 1.00 23.87 120 PRO A N 1
ATOM 728 C CA . PRO A 1 97 ? -31.699 43.333 56.195 1.00 24.86 120 PRO A CA 1
ATOM 729 C C . PRO A 1 97 ? -32.937 42.721 55.539 1.00 30.55 120 PRO A C 1
ATOM 730 O O . PRO A 1 97 ? -33.398 43.292 54.549 1.00 32.10 120 PRO A O 1
ATOM 734 N N . ALA A 1 98 ? -33.442 41.567 56.043 1.00 27.17 121 ALA A N 1
ATOM 735 C CA . ALA A 1 98 ? -34.620 40.877 55.461 1.00 28.88 121 ALA A CA 1
ATOM 736 C C . ALA A 1 98 ? -35.911 41.706 55.548 1.00 40.34 121 ALA A C 1
ATOM 737 O O . ALA A 1 98 ? -36.779 41.570 54.670 1.00 42.99 121 ALA A O 1
ATOM 739 N N . GLU A 1 99 ? -36.041 42.536 56.607 1.00 38.89 122 GLU A N 1
ATOM 740 C CA A GLU A 1 99 ? -37.242 43.360 56.759 0.60 40.39 122 GLU A CA 1
ATOM 741 C CA B GLU A 1 99 ? -37.198 43.377 56.921 0.40 39.92 122 GLU A CA 1
ATOM 742 C C . GLU A 1 99 ? -36.933 44.866 56.640 1.00 44.08 122 GLU A C 1
ATOM 743 O O . GLU A 1 99 ? -37.863 45.683 56.733 1.00 45.62 122 GLU A O 1
ATOM 754 N N . SER A 1 100 ? -35.645 45.230 56.361 1.00 37.00 123 SER A N 1
ATOM 755 C CA . SER A 1 100 ? -35.126 46.598 56.163 1.00 36.41 123 SER A CA 1
ATOM 756 C C . SER A 1 100 ? -35.618 47.481 57.340 1.00 39.61 123 SER A C 1
ATOM 757 O O . SER A 1 100 ? -36.068 48.615 57.145 1.00 42.35 123 SER A O 1
ATOM 760 N N . LEU A 1 101 ? -35.592 46.887 58.547 1.00 30.27 124 LEU A N 1
ATOM 761 C CA . LEU A 1 101 ? -36.059 47.454 59.817 1.00 31.31 124 LEU A CA 1
ATOM 762 C C . LEU A 1 101 ? -34.970 47.593 60.812 1.00 29.34 124 LEU A C 1
ATOM 763 O O . LEU A 1 101 ? -34.087 46.750 60.853 1.00 26.73 124 LEU A O 1
ATOM 768 N N . VAL A 1 102 ? -35.136 48.560 61.721 1.00 26.78 125 VAL A N 1
ATOM 769 C CA . VAL A 1 102 ? -34.297 48.786 62.894 1.00 24.95 125 VAL A CA 1
ATOM 770 C C . VAL A 1 102 ? -35.177 48.424 64.114 1.00 29.03 125 VAL A C 1
ATOM 771 O O . VAL A 1 102 ? -36.324 48.860 64.174 1.00 29.52 125 VAL A O 1
ATOM 775 N N . ARG A 1 103 ? -34.656 47.602 65.050 1.00 23.24 126 ARG A N 1
ATOM 776 C CA . ARG A 1 103 ? -35.360 47.194 66.272 1.00 24.17 126 ARG A CA 1
ATOM 777 C C . ARG A 1 103 ? -34.445 47.463 67.468 1.00 24.12 126 ARG A C 1
ATOM 778 O O . ARG A 1 103 ? -33.270 47.145 67.388 1.00 22.41 126 ARG A O 1
ATOM 786 N N . ARG A 1 104 ? -34.991 48.024 68.545 1.00 21.65 127 ARG A N 1
ATOM 787 C CA . ARG A 1 104 ? -34.270 48.274 69.786 1.00 20.42 127 ARG A CA 1
ATOM 788 C C . ARG A 1 104 ? -34.209 46.957 70.540 1.00 24.49 127 ARG A C 1
ATOM 789 O O . ARG A 1 104 ? -35.209 46.229 70.577 1.00 24.03 127 ARG A O 1
ATOM 797 N N . ILE A 1 105 ? -33.059 46.641 71.139 1.00 21.90 128 ILE A N 1
ATOM 798 C CA . ILE A 1 105 ? -32.920 45.470 72.010 1.00 21.68 128 ILE A CA 1
ATOM 799 C C . ILE A 1 105 ? -32.774 46.012 73.415 1.00 24.51 128 ILE A C 1
ATOM 800 O O . ILE A 1 105 ? -31.757 46.644 73.750 1.00 24.11 128 ILE A O 1
ATOM 805 N N . SER A 1 106 ? -33.806 45.812 74.238 1.00 20.30 129 SER A N 1
ATOM 806 C CA . SER A 1 106 ? -33.776 46.333 75.597 1.00 20.88 129 SER A CA 1
ATOM 807 C C . SER A 1 106 ? -34.416 45.359 76.563 1.00 26.40 129 SER A C 1
ATOM 808 O O . SER A 1 106 ? -35.084 44.410 76.137 1.00 24.60 129 SER A O 1
ATOM 811 N N . GLY A 1 107 ? -34.265 45.635 77.864 1.00 26.32 130 GLY A N 1
ATOM 812 C CA . GLY A 1 107 ? -34.839 44.797 78.907 1.00 27.18 130 GLY A CA 1
ATOM 813 C C . GLY A 1 107 ? -34.363 43.359 78.795 1.00 27.65 130 GLY A C 1
ATOM 814 O O . GLY A 1 107 ? -33.201 43.114 78.475 1.00 26.15 130 GLY A O 1
ATOM 815 N N . SER A 1 108 ? -35.294 42.413 78.945 1.00 27.69 131 SER A N 1
ATOM 816 C CA . SER A 1 108 ? -35.012 40.976 78.891 1.00 27.60 131 SER A CA 1
ATOM 817 C C . SER A 1 108 ? -34.565 40.523 77.490 1.00 29.58 131 SER A C 1
ATOM 818 O O . SER A 1 108 ? -33.977 39.448 77.359 1.00 28.33 131 SER A O 1
ATOM 821 N N . SER A 1 109 ? -34.823 41.334 76.431 1.00 26.57 132 SER A N 1
ATOM 822 C CA . SER A 1 109 ? -34.327 40.980 75.093 1.00 24.51 132 SER A CA 1
ATOM 823 C C . SER A 1 109 ? -32.772 40.889 75.081 1.00 26.77 132 SER A C 1
ATOM 824 O O . SER A 1 109 ? -32.220 40.117 74.307 1.00 25.63 132 SER A O 1
ATOM 827 N N . LYS A 1 110 ? -32.090 41.618 75.989 1.00 23.08 133 LYS A N 1
ATOM 828 C CA . LYS A 1 110 ? -30.632 41.580 76.181 1.00 23.27 133 LYS A CA 1
ATOM 829 C C . LYS A 1 110 ? -30.132 40.152 76.518 1.00 26.67 133 LYS A C 1
ATOM 830 O O . LYS A 1 110 ? -28.954 39.873 76.323 1.00 28.74 133 LYS A O 1
ATOM 836 N N . PHE A 1 111 ? -31.007 39.271 77.052 1.00 22.94 134 PHE A N 1
ATOM 837 C CA . PHE A 1 111 ? -30.572 37.938 77.474 1.00 23.12 134 PHE A CA 1
ATOM 838 C C . PHE A 1 111 ? -30.665 36.912 76.375 1.00 26.32 134 PHE A C 1
ATOM 839 O O . PHE A 1 111 ? -30.184 35.797 76.581 1.00 27.03 134 PHE A O 1
ATOM 847 N N . ALA A 1 112 ? -31.310 37.266 75.242 1.00 23.63 135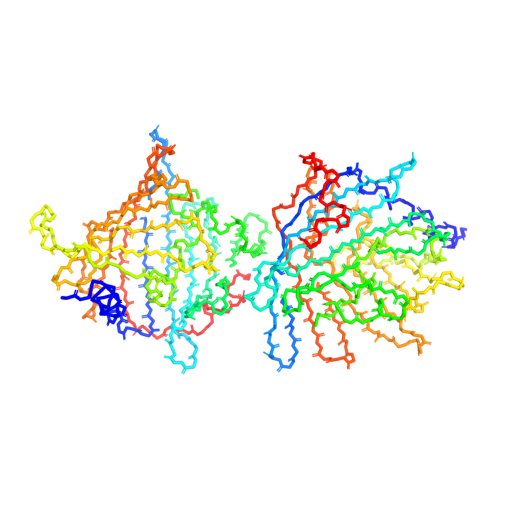 ALA A N 1
ATOM 848 C CA . ALA A 1 112 ? -31.492 36.428 74.072 1.00 22.36 135 ALA A CA 1
ATOM 849 C C . ALA A 1 112 ? -30.174 36.213 73.333 1.00 25.16 135 ALA A C 1
ATOM 850 O O . ALA A 1 112 ? -29.216 36.982 73.479 1.00 21.39 135 ALA A O 1
ATOM 852 N N . SER A 1 113 ? -30.125 35.130 72.561 1.00 23.01 136 SER A N 1
ATOM 853 C CA . SER A 1 113 ? -28.986 34.753 71.753 1.00 20.99 136 SER A CA 1
ATOM 854 C C . SER A 1 113 ? -28.575 35.857 70.792 1.00 25.12 136 SER A C 1
ATOM 855 O O . SER A 1 113 ? -29.436 36.497 70.183 1.00 26.09 136 SER A O 1
ATOM 858 N N . PHE A 1 114 ? -27.261 36.047 70.626 1.00 19.05 137 PHE A N 1
ATOM 859 C CA . PHE A 1 114 ? -26.744 37.001 69.647 1.00 18.13 137 PHE A CA 1
ATOM 860 C C . PHE A 1 114 ? -26.434 36.240 68.361 1.00 18.56 137 PHE A C 1
ATOM 861 O O . PHE A 1 114 ? -25.512 35.452 68.361 1.00 19.12 137 PHE A O 1
ATOM 877 N N . ARG A 1 116 ? -27.776 33.688 66.819 1.00 18.03 139 ARG A N 1
ATOM 878 C CA . ARG A 1 116 ? -27.928 32.253 67.056 1.00 18.15 139 ARG A CA 1
ATOM 879 C C . ARG A 1 116 ? -26.657 31.638 67.669 1.00 21.23 139 ARG A C 1
ATOM 880 O O . ARG A 1 116 ? -26.545 30.406 67.721 1.00 21.78 139 ARG A O 1
ATOM 888 N N . SER A 1 117 ? -25.710 32.489 68.141 1.00 17.99 140 SER A N 1
ATOM 889 C CA . SER A 1 117 ? -24.470 32.043 68.781 1.00 17.89 140 SER A CA 1
ATOM 890 C C . SER A 1 117 ? -24.676 31.744 70.269 1.00 22.85 140 SER A C 1
ATOM 891 O O . SER A 1 117 ? -25.777 31.907 70.816 1.00 24.57 140 SER A O 1
ATOM 894 N N . ASP A 1 118 ? -23.575 31.320 70.926 1.00 19.07 141 ASP A N 1
ATOM 895 C CA . ASP A 1 118 ? -23.557 31.037 72.361 1.00 18.52 141 ASP A CA 1
ATOM 896 C C . ASP A 1 118 ? -23.336 32.308 73.163 1.00 23.12 141 ASP A C 1
ATOM 897 O O . ASP A 1 118 ? -23.429 32.279 74.386 1.00 24.27 141 ASP A O 1
ATOM 902 N N . LEU A 1 119 ? -23.195 33.443 72.477 1.00 19.89 142 LEU A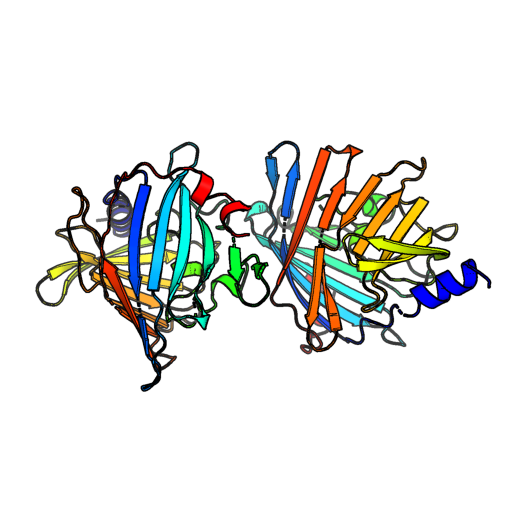 N 1
ATOM 903 C CA . LEU A 1 119 ? -23.145 34.762 73.127 1.00 21.42 142 LEU A CA 1
ATOM 904 C C . LEU A 1 119 ? -24.571 35.321 73.217 1.00 22.18 142 LEU A C 1
ATOM 905 O O . LEU A 1 119 ? -25.348 35.112 72.276 1.00 20.42 142 LEU A O 1
ATOM 910 N N . SER A 1 120 ? -24.913 36.037 74.304 1.00 20.21 143 SER A N 1
ATOM 911 C CA . SER A 1 120 ? -26.180 36.737 74.445 1.00 20.59 143 SER A CA 1
ATOM 912 C C . SER A 1 120 ? -25.991 38.166 73.984 1.00 22.18 143 SER A C 1
ATOM 913 O O . SER A 1 120 ? -24.851 38.600 73.885 1.00 19.91 143 SER A O 1
ATOM 916 N N . ASN A 1 121 ? -27.088 38.919 73.745 1.00 20.81 144 ASN A N 1
ATOM 917 C CA . ASN A 1 121 ? -26.976 40.334 73.359 1.00 21.72 144 ASN A CA 1
ATOM 918 C C . ASN A 1 121 ? -26.235 41.156 74.444 1.00 24.88 144 ASN A C 1
ATOM 919 O O . ASN A 1 121 ? -25.436 42.041 74.119 1.00 24.58 144 ASN A O 1
ATOM 924 N N . GLU A 1 122 ? -26.436 40.813 75.719 1.00 22.87 145 GLU A N 1
ATOM 925 C CA . GLU A 1 122 ? -25.768 41.533 76.807 1.00 23.44 145 GLU A CA 1
ATOM 926 C C . GLU A 1 122 ? -24.258 41.255 76.848 1.00 26.75 145 GLU A C 1
ATOM 927 O O . GLU A 1 122 ? -23.532 42.109 77.311 1.00 26.68 145 GLU A O 1
ATOM 933 N N . ASP A 1 123 ? -23.796 40.110 76.313 1.00 22.61 146 ASP A N 1
ATOM 934 C CA . ASP A 1 123 ? -22.377 39.759 76.263 1.00 23.32 146 ASP A CA 1
ATOM 935 C C . ASP A 1 123 ? -21.580 40.675 75.315 1.00 30.95 146 ASP A C 1
ATOM 936 O O . ASP A 1 123 ? -20.353 40.730 75.422 1.00 31.04 146 ASP A O 1
ATOM 941 N N . ILE A 1 124 ? -22.284 41.393 74.403 1.00 27.70 147 ILE A N 1
ATOM 942 C CA . ILE A 1 124 ? -21.720 42.291 73.401 1.00 28.85 147 ILE A CA 1
ATOM 943 C C . ILE A 1 124 ? -21.417 43.700 73.988 1.00 35.04 147 ILE A C 1
ATOM 944 O O . ILE A 1 124 ? -20.639 44.429 73.397 1.00 34.66 147 ILE A O 1
ATOM 949 N N . GLN A 1 125 ? -21.963 44.056 75.156 1.00 35.12 148 GLN A N 1
ATOM 950 C CA . GLN A 1 125 ? -21.642 45.339 75.818 1.00 36.66 148 GLN A CA 1
ATOM 951 C C . GLN A 1 125 ? -20.292 45.268 76.587 1.00 42.21 148 GLN A C 1
ATOM 952 O O . GLN A 1 125 ? -19.653 44.211 76.608 1.00 41.71 148 GLN A O 1
ATOM 958 N N . ASN A 1 126 ? -19.891 46.394 77.256 1.00 39.49 149 ASN A N 1
ATOM 959 C CA . ASN A 1 126 ? -18.654 46.553 78.041 1.00 38.67 149 ASN A CA 1
ATOM 960 C C . ASN A 1 126 ? -18.499 45.416 79.049 1.00 44.24 149 ASN A C 1
ATOM 961 O O . ASN A 1 126 ? -19.339 45.249 79.940 1.00 43.23 149 ASN A O 1
ATOM 966 N N . LEU A 1 127 ? -17.433 44.614 78.872 1.00 42.85 150 LEU A N 1
ATOM 967 C CA . LEU A 1 127 ? -17.115 43.469 79.732 1.00 43.23 150 LEU A CA 1
ATOM 968 C C . LEU A 1 127 ? -16.468 43.921 81.066 1.00 46.55 150 LEU A C 1
ATOM 969 O O . LEU A 1 127 ? -16.459 43.139 82.022 1.00 45.35 150 LEU A O 1
ATOM 974 N N . ASP A 1 128 ? -15.968 45.180 81.147 1.00 42.23 151 ASP A N 1
ATOM 975 C CA . ASP A 1 128 ? -15.274 45.636 82.343 1.00 40.86 151 ASP A CA 1
ATOM 976 C C . ASP A 1 128 ? -15.893 46.909 82.978 1.00 42.30 151 ASP A C 1
ATOM 977 O O . ASP A 1 128 ? -15.160 47.839 83.332 1.00 40.85 151 ASP A O 1
ATOM 982 N N . ASP A 1 129 ? -17.228 46.918 83.176 1.00 36.82 152 ASP A N 1
ATOM 983 C CA . ASP A 1 129 ? -17.948 48.015 83.841 1.00 37.26 152 ASP A CA 1
ATOM 984 C C . ASP A 1 129 ? -17.854 47.758 85.354 1.00 40.03 152 ASP A C 1
ATOM 985 O O . ASP A 1 129 ? -18.768 47.187 85.951 1.00 39.31 152 ASP A O 1
ATOM 990 N N . VAL A 1 130 ? -16.683 48.118 85.943 1.00 37.02 153 VAL A N 1
ATOM 991 C CA . VAL A 1 130 ? -16.227 47.851 87.312 1.00 36.74 153 VAL A CA 1
ATOM 992 C C . VAL A 1 130 ? -17.317 48.112 88.386 1.00 40.95 153 VAL A C 1
ATOM 993 O O . VAL A 1 130 ? -17.498 47.274 89.284 1.00 40.41 153 VAL A O 1
ATOM 997 N N . ASP A 1 131 ? -18.038 49.236 88.286 1.00 37.39 154 ASP A N 1
ATOM 998 C CA . ASP A 1 131 ? -19.003 49.595 89.329 1.00 37.68 154 ASP A CA 1
ATOM 999 C C . ASP A 1 131 ? -20.397 48.943 89.142 1.00 38.25 154 ASP A C 1
ATOM 1000 O O . ASP A 1 131 ? -21.328 49.258 89.890 1.00 38.88 154 ASP A O 1
ATOM 1005 N N . GLU A 1 132 ? -20.521 47.973 88.248 1.00 33.22 155 GLU A N 1
ATOM 1006 C CA . GLU A 1 132 ? -21.793 47.272 88.128 1.00 33.15 155 GLU A CA 1
ATOM 1007 C C . GLU A 1 132 ? -21.784 45.992 88.990 1.00 33.05 155 GLU A C 1
ATOM 1008 O O . GLU A 1 132 ? -22.832 45.355 89.149 1.00 32.44 155 GLU A O 1
ATOM 1014 N N . TYR A 1 133 ? -20.630 45.684 89.629 1.00 28.41 156 TYR A N 1
ATOM 1015 C CA . TYR A 1 133 ? -20.439 44.442 90.384 1.00 27.02 156 TYR A CA 1
ATOM 1016 C C . TYR A 1 133 ? -19.807 44.579 91.762 1.00 30.58 156 TYR A C 1
ATOM 1017 O O . TYR A 1 133 ? -19.102 45.527 92.046 1.00 32.68 156 TYR A O 1
ATOM 1026 N N . ASP A 1 134 ? -20.003 43.550 92.579 1.00 26.56 157 ASP A N 1
ATOM 1027 C CA . ASP A 1 134 ? -19.334 43.276 93.848 1.00 26.82 157 ASP A CA 1
ATOM 1028 C C . ASP A 1 134 ? -18.301 42.200 93.562 1.00 29.78 157 ASP A C 1
ATOM 1029 O O . ASP A 1 134 ? -18.600 41.254 92.839 1.00 29.04 157 ASP A O 1
ATOM 1034 N N . TYR A 1 135 ? -17.111 42.326 94.114 1.00 27.33 158 TYR A N 1
ATOM 1035 C CA . TYR A 1 135 ? -16.031 41.385 93.832 1.00 25.95 158 TYR A CA 1
ATOM 1036 C C . TYR A 1 135 ? -15.622 40.558 95.010 1.00 26.30 158 TYR A C 1
ATOM 1037 O O . TYR A 1 135 ? -15.813 40.953 96.150 1.00 25.04 1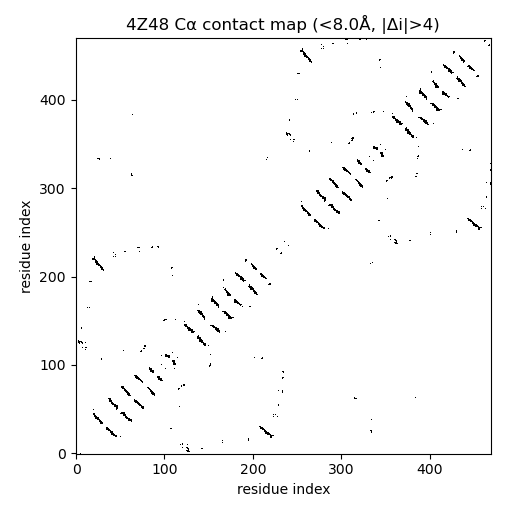58 TYR A O 1
ATOM 1046 N N . LEU A 1 136 ? -14.977 39.431 94.721 1.00 23.66 159 LEU A N 1
ATOM 1047 C CA . LEU A 1 136 ? -14.342 38.604 95.737 1.00 24.76 159 LEU A CA 1
ATOM 1048 C C . LEU A 1 136 ? -13.081 37.910 95.137 1.00 29.04 159 LEU A C 1
ATOM 1049 O O . LEU A 1 136 ? -13.183 37.030 94.277 1.00 28.24 159 LEU A O 1
ATOM 1054 N N . LEU A 1 137 ? -11.892 38.371 95.546 1.00 24.41 160 LEU A N 1
ATOM 1055 C CA . LEU A 1 137 ? -10.645 37.750 95.123 1.00 24.34 160 LEU A CA 1
ATOM 1056 C C . LEU A 1 137 ? -10.493 36.424 95.919 1.00 28.12 160 LEU A C 1
ATOM 1057 O O . LEU A 1 137 ? -10.329 36.459 97.132 1.00 27.43 160 LEU A O 1
ATOM 1062 N N . GLN A 1 138 ? -10.550 35.284 95.222 1.00 24.84 161 GLN A N 1
ATOM 1063 C CA . GLN A 1 138 ? -10.551 33.946 95.827 1.00 25.87 161 GLN A CA 1
ATOM 1064 C C . GLN A 1 138 ? -9.183 33.347 95.975 1.00 35.16 161 GLN A C 1
ATOM 1065 O O . GLN A 1 138 ? -8.998 32.428 96.770 1.00 37.50 161 GLN A O 1
ATOM 1071 N N . GLY A 1 139 ? -8.233 33.882 95.241 1.00 32.20 162 GLY A N 1
ATOM 1072 C CA . GLY A 1 139 ? -6.862 33.431 95.327 1.00 33.81 162 GLY A CA 1
ATOM 1073 C C . GLY A 1 139 ? -6.208 33.355 93.975 1.00 36.51 162 GLY A C 1
ATOM 1074 O O . GLY A 1 139 ? -6.497 34.174 93.095 1.00 33.39 162 GLY A O 1
ATOM 1075 N N . GLU A 1 140 ? -5.299 32.387 93.832 1.00 35.06 163 GLU A N 1
ATOM 1076 C CA . GLU A 1 140 ? -4.502 32.174 92.628 1.00 36.24 163 GLU A CA 1
ATOM 1077 C C . GLU A 1 140 ? -4.441 30.690 92.311 1.00 42.84 163 GLU A C 1
ATOM 1078 O O . GLU A 1 140 ? -4.573 29.855 93.204 1.00 42.76 163 GLU A O 1
ATOM 1084 N N . GLU A 1 141 ? -4.255 30.367 91.036 1.00 42.62 164 GLU A N 1
ATOM 1085 C CA . GLU A 1 141 ? -4.198 29.000 90.522 1.00 43.64 164 GLU A CA 1
ATOM 1086 C C . GLU A 1 141 ? -3.427 28.978 89.221 1.00 47.58 164 GLU A C 1
ATOM 1087 O O . GLU A 1 141 ? -3.579 29.891 88.401 1.00 47.00 164 GLU A O 1
ATOM 1093 N N . ASN A 1 142 ? -2.636 27.926 89.007 1.00 44.99 165 ASN A N 1
ATOM 1094 C CA . ASN A 1 142 ? -1.919 27.749 87.744 1.00 44.94 165 ASN A CA 1
ATOM 1095 C C . ASN A 1 142 ? -2.841 26.955 86.815 1.00 48.87 165 ASN A C 1
ATOM 1096 O O . ASN A 1 142 ? -3.192 25.810 87.129 1.00 49.02 165 ASN A O 1
ATOM 1101 N N . VAL A 1 143 ? -3.294 27.590 85.715 1.00 44.58 166 VAL A N 1
ATOM 1102 C CA . VAL A 1 143 ? -4.244 27.001 84.755 1.00 44.20 166 VAL A CA 1
ATOM 1103 C C . VAL A 1 143 ? -3.505 26.722 83.430 1.00 50.31 166 VAL A C 1
ATOM 1104 O O . VAL A 1 143 ? -3.180 27.649 82.678 1.00 49.67 166 VAL A O 1
ATOM 1108 N N . ASP A 1 144 ? -3.216 25.426 83.184 1.00 49.37 167 ASP A N 1
ATOM 1109 C CA . ASP A 1 144 ? -2.480 24.896 82.029 1.00 50.17 167 ASP A CA 1
ATOM 1110 C C . ASP A 1 144 ? -1.168 25.688 81.792 1.00 53.02 167 ASP A C 1
ATOM 1111 O O . ASP A 1 144 ? -0.958 26.248 80.710 1.00 52.84 167 ASP A O 1
ATOM 1116 N N . GLY A 1 145 ? -0.339 25.761 82.837 1.00 48.80 168 GLY A N 1
ATOM 1117 C CA . GLY A 1 145 ? 0.953 26.448 82.804 1.00 47.84 168 GLY A CA 1
ATOM 1118 C C . GLY A 1 145 ? 0.933 27.948 83.051 1.00 49.16 168 GLY A C 1
ATOM 1119 O O . GLY A 1 145 ? 2.007 28.547 83.184 1.00 48.52 168 GLY A O 1
ATOM 1120 N N . ILE A 1 146 ? -0.284 28.576 83.120 1.00 42.59 169 ILE A N 1
ATOM 1121 C CA . ILE A 1 146 ? -0.430 30.032 83.300 1.00 40.00 169 ILE A CA 1
ATOM 1122 C C . ILE A 1 146 ? -0.879 30.401 84.725 1.00 41.86 169 ILE A C 1
ATOM 1123 O O . ILE A 1 146 ? -1.914 29.913 85.171 1.00 41.74 169 ILE A O 1
ATOM 1128 N N . ASP A 1 147 ? -0.135 31.325 85.410 1.00 36.14 170 ASP A N 1
ATOM 1129 C CA . ASP A 1 147 ? -0.532 31.825 86.734 1.00 34.91 170 ASP A CA 1
ATOM 1130 C C . ASP A 1 147 ? -1.675 32.814 86.618 1.00 34.04 170 ASP A C 1
ATOM 1131 O O . ASP A 1 147 ? -1.556 33.800 85.880 1.00 32.44 170 ASP A O 1
ATOM 1136 N N . CYS A 1 148 ? -2.760 32.580 87.383 1.00 27.92 171 CYS A N 1
ATOM 1137 C CA . CYS A 1 148 ? -3.958 33.408 87.344 1.00 27.03 171 CYS A CA 1
ATOM 1138 C C . CYS A 1 148 ? -4.418 33.839 88.714 1.00 27.34 171 CYS A C 1
ATOM 1139 O O . CYS A 1 148 ? -4.253 33.098 89.662 1.00 27.46 171 CYS A O 1
ATOM 1142 N N . TYR A 1 149 ? -5.136 34.956 88.772 1.00 22.76 172 TYR A N 1
ATOM 1143 C CA . TYR A 1 149 ? -5.960 35.366 89.918 1.00 23.25 172 TYR A CA 1
ATOM 1144 C C . TYR A 1 149 ? -7.339 34.717 89.685 1.00 27.52 172 TYR A C 1
ATOM 1145 O O . TYR A 1 149 ? -7.763 34.636 88.525 1.00 25.92 172 TYR A O 1
ATOM 1154 N N . ILE A 1 150 ? -8.019 34.273 90.741 1.00 24.78 173 ILE A N 1
ATOM 1155 C CA . ILE A 1 150 ? -9.388 33.782 90.694 1.00 24.08 173 ILE A CA 1
ATOM 1156 C C . ILE A 1 150 ? -10.234 34.953 91.223 1.00 27.23 173 ILE A C 1
ATOM 1157 O O . ILE A 1 150 ? -10.116 35.324 92.396 1.00 25.33 173 ILE A O 1
ATOM 1162 N N . LEU A 1 151 ? -11.041 35.568 90.338 1.00 22.64 174 LEU A N 1
ATOM 1163 C CA . LEU A 1 151 ? -11.848 36.735 90.684 1.00 21.80 174 LEU A CA 1
ATOM 1164 C C . LEU A 1 151 ? -13.302 36.467 90.443 1.00 23.24 174 LEU A C 1
ATOM 1165 O O . LEU A 1 151 ? -13.703 36.264 89.283 1.00 20.62 174 LEU A O 1
ATOM 1170 N N . GLU A 1 152 ? -14.093 36.453 91.513 1.00 21.06 175 GLU A N 1
ATOM 1171 C CA . GLU A 1 152 ? -15.533 36.289 91.395 1.00 22.24 175 GLU A CA 1
ATOM 1172 C C . GLU A 1 152 ? -16.164 37.652 91.346 1.00 26.48 175 GLU A C 1
ATOM 1173 O O . GLU A 1 152 ? -15.751 38.543 92.105 1.00 25.36 175 GLU A O 1
ATOM 1179 N N . ARG A 1 153 ? -17.156 37.828 90.481 1.00 23.99 176 ARG A N 1
ATOM 1180 C CA . ARG A 1 153 ? -17.900 39.082 90.436 1.00 24.86 176 ARG A CA 1
ATOM 1181 C C . ARG A 1 153 ? -19.391 38.764 90.402 1.00 29.17 176 ARG A C 1
ATOM 1182 O O . ARG A 1 153 ? -19.799 37.830 89.734 1.00 29.68 176 ARG A O 1
ATOM 1190 N N . THR A 1 154 ? -20.164 39.467 91.227 1.00 27.20 177 THR A N 1
ATOM 1191 C CA . THR A 1 154 ? -21.603 39.293 91.368 1.00 27.07 177 THR A CA 1
ATOM 1192 C C . THR A 1 154 ? -22.246 40.603 90.950 1.00 30.57 177 THR A C 1
ATOM 1193 O O . THR A 1 154 ? -21.807 41.652 91.421 1.00 29.29 177 THR A O 1
ATOM 1197 N N . PRO A 1 155 ? -23.300 40.594 90.111 1.00 31.28 178 PRO A N 1
ATOM 1198 C CA . PRO A 1 155 ? -23.924 41.865 89.750 1.00 31.34 178 PRO A CA 1
ATOM 1199 C C . PRO A 1 155 ? -24.569 42.509 90.964 1.00 32.27 178 PRO A C 1
ATOM 1200 O O . PRO A 1 155 ? -25.159 41.819 91.814 1.00 31.11 178 PRO A O 1
ATOM 1204 N N . LYS A 1 156 ? -24.422 43.828 91.063 1.00 27.79 179 LYS A N 1
ATOM 1205 C CA . LYS A 1 156 ? -25.063 44.612 92.128 1.00 29.00 179 LYS A CA 1
ATOM 1206 C C . LYS A 1 156 ? -26.576 44.492 92.003 1.00 32.31 179 LYS A C 1
ATOM 1207 O O . LYS A 1 156 ? -27.094 44.331 90.888 1.00 31.81 179 LYS A O 1
ATOM 1213 N N . LYS A 1 157 ? -27.272 44.538 93.142 1.00 32.15 180 LYS A N 1
ATOM 1214 C CA . LYS A 1 157 ? -28.729 44.472 93.235 1.00 33.11 180 LYS A CA 1
ATOM 1215 C C . LYS A 1 157 ? -29.380 45.493 92.256 1.00 40.12 180 LYS A C 1
ATOM 1216 O O . LYS A 1 157 ? -28.981 46.663 92.201 1.00 39.53 180 LYS A O 1
ATOM 1222 N N . GLY A 1 158 ? -30.330 45.007 91.473 1.00 38.99 181 GLY A N 1
ATOM 1223 C CA . GLY A 1 158 ? -31.058 45.822 90.509 1.00 40.25 181 GLY A CA 1
ATOM 1224 C C . GLY A 1 158 ? -30.523 45.805 89.097 1.00 44.80 181 GLY A C 1
ATOM 1225 O O . GLY A 1 158 ? -31.183 46.335 88.196 1.00 47.32 181 GLY A O 1
ATOM 1226 N N . LYS A 1 159 ? -29.322 45.210 88.877 1.00 38.17 182 LYS A N 1
ATOM 1227 C CA . LYS A 1 159 ? -28.726 45.141 87.548 1.00 36.28 182 LYS A CA 1
ATOM 1228 C C . LYS A 1 159 ? -29.469 44.085 86.700 1.00 39.77 182 LYS A C 1
ATOM 1229 O O . LYS A 1 159 ? -29.730 42.963 87.152 1.00 38.18 182 LYS A O 1
ATOM 1235 N N . GLU A 1 160 ? -29.861 44.514 85.495 1.00 36.74 183 GLU A N 1
ATOM 1236 C CA . GLU A 1 160 ? -30.573 43.752 84.468 1.00 36.45 183 GLU A CA 1
ATOM 1237 C C . GLU A 1 160 ? -29.576 42.817 83.786 1.00 35.74 183 GLU A C 1
ATOM 1238 O O . GLU A 1 160 ? -28.796 43.240 82.920 1.00 34.18 183 GLU A O 1
ATOM 1244 N N . THR A 1 161 ? -29.561 41.551 84.217 1.00 29.95 184 THR A N 1
ATOM 1245 C CA . THR A 1 161 ? -28.613 40.561 83.671 1.00 27.03 184 THR A CA 1
ATOM 1246 C C . THR A 1 161 ? -29.178 39.168 83.863 1.00 27.05 184 THR A C 1
ATOM 1247 O O . THR A 1 161 ? -29.969 38.950 84.775 1.00 27.80 184 THR A O 1
ATOM 1251 N N . GLN A 1 162 ? -28.772 38.216 83.025 1.00 23.60 185 GLN A N 1
ATOM 1252 C CA . GLN A 1 162 ? -29.260 36.851 83.221 1.00 23.53 185 GLN A CA 1
ATOM 1253 C C . GLN A 1 162 ? -28.364 36.112 84.245 1.00 26.35 185 GLN A C 1
ATOM 1254 O O . GLN A 1 162 ? -28.696 35.009 84.682 1.00 26.52 185 GLN A O 1
ATOM 1260 N N . TYR A 1 163 ? -27.211 36.703 84.587 1.00 22.32 186 TYR A N 1
ATOM 1261 C CA . TYR A 1 163 ? -26.255 36.005 85.427 1.00 22.76 186 TYR A CA 1
ATOM 1262 C C . TYR A 1 163 ? -26.354 36.357 86.902 1.00 27.72 186 TYR A C 1
ATOM 1263 O O . TYR A 1 163 ? -26.655 37.493 87.261 1.00 26.59 186 TYR A O 1
ATOM 1272 N N . SER A 1 164 ? -26.099 35.360 87.741 1.00 25.04 187 SER A N 1
ATOM 1273 C CA . SER A 1 164 ? -26.103 35.539 89.191 1.00 27.02 187 SER A CA 1
ATOM 1274 C C . SER A 1 164 ? -24.689 35.814 89.668 1.00 29.89 187 SER A C 1
ATOM 1275 O O . SER A 1 164 ? -24.504 36.524 90.661 1.00 30.73 187 SER A O 1
ATOM 1278 N N . ARG A 1 165 ? -23.694 35.232 88.970 1.00 24.69 188 ARG A N 1
ATOM 1279 C CA . ARG A 1 165 ? -22.290 35.382 89.350 1.00 23.45 188 ARG A CA 1
ATOM 1280 C C . ARG A 1 165 ? -21.393 34.819 88.254 1.00 25.54 188 ARG A C 1
ATOM 1281 O O . ARG A 1 165 ? -21.804 33.960 87.462 1.00 22.58 188 ARG A O 1
ATOM 1289 N N . GLN A 1 166 ? -20.192 35.369 88.175 1.00 22.17 189 GLN A N 1
ATOM 1290 C CA . GLN A 1 166 ? -19.174 35.002 87.222 1.00 21.82 189 GLN A CA 1
ATOM 1291 C C . GLN A 1 166 ? -17.844 34.776 87.917 1.00 25.37 189 GLN A C 1
ATOM 1292 O O . GLN A 1 166 ? -17.395 35.633 88.683 1.00 27.58 189 GLN A O 1
ATOM 1298 N N . VAL A 1 167 ? -17.233 33.618 87.662 1.00 21.19 190 VAL A N 1
ATOM 1299 C CA . VAL A 1 167 ? -15.908 33.259 88.186 1.00 22.14 190 VAL A CA 1
ATOM 1300 C C . VAL A 1 167 ? -14.941 33.488 87.052 1.00 24.32 190 VAL A C 1
ATOM 1301 O O . VAL A 1 167 ? -15.143 32.978 85.939 1.00 23.16 190 VAL A O 1
ATOM 1305 N N . GLN A 1 168 ? -13.938 34.329 87.294 1.00 19.57 191 GLN A N 1
ATOM 1306 C CA . GLN A 1 168 ? -12.968 34.664 86.253 1.00 18.69 191 GLN A CA 1
ATOM 1307 C C . GLN A 1 168 ? -11.544 34.274 86.634 1.00 22.60 191 GLN A C 1
ATOM 1308 O O . GLN A 1 168 ? -11.109 34.573 87.742 1.00 21.43 191 GLN A O 1
ATOM 1314 N N . TRP A 1 169 ? -10.831 33.592 85.722 1.00 22.00 192 TRP A N 1
ATOM 1315 C CA . TRP A 1 169 ? -9.407 33.285 85.883 1.00 22.19 192 TRP A CA 1
ATOM 1316 C C . TRP A 1 169 ? -8.681 34.353 85.099 1.00 25.87 192 TRP A C 1
ATOM 1317 O O . TRP A 1 169 ? -8.783 34.373 83.877 1.00 24.37 192 TRP A O 1
ATOM 1328 N N . VAL A 1 170 ? -7.941 35.250 85.791 1.00 23.53 193 VAL A N 1
ATOM 1329 C CA . VAL A 1 170 ? -7.284 36.410 85.176 1.00 22.55 193 VAL A CA 1
ATOM 1330 C C . VAL A 1 170 ? -5.759 36.243 85.158 1.00 25.70 193 VAL A C 1
ATOM 1331 O O . VAL A 1 170 ? -5.150 36.044 86.201 1.00 24.32 193 VAL A O 1
ATOM 1335 N N . ARG A 1 171 ? -5.143 36.361 83.964 1.00 23.18 194 ARG A N 1
ATOM 1336 C CA . ARG A 1 171 ? -3.682 36.246 83.826 1.00 22.69 194 ARG A CA 1
ATOM 1337 C C . ARG A 1 171 ? -3.000 37.308 84.629 1.00 26.72 194 ARG A C 1
ATOM 1338 O O . ARG A 1 171 ? -3.354 38.483 84.510 1.00 25.99 194 ARG A O 1
ATOM 1346 N N . LYS A 1 172 ? -2.053 36.898 85.503 1.00 24.36 195 LYS A N 1
ATOM 1347 C CA . LYS A 1 172 ? -1.339 37.837 86.362 1.00 24.43 195 LYS A CA 1
ATOM 1348 C C . LYS A 1 172 ? -0.481 38.822 85.560 1.00 30.81 195 LYS A C 1
ATOM 1349 O O . LYS A 1 172 ? -0.373 39.986 85.937 1.00 32.51 195 LYS A O 1
ATOM 1355 N N . ASP A 1 173 ? 0.085 38.377 84.444 1.00 29.49 196 ASP A N 1
ATOM 1356 C CA . ASP A 1 173 ? 0.987 39.193 83.638 1.00 30.57 196 ASP A CA 1
ATOM 1357 C C . ASP A 1 173 ? 0.283 40.234 82.762 1.00 32.86 196 ASP A C 1
ATOM 1358 O O . ASP A 1 173 ? 0.748 41.377 82.706 1.00 34.95 196 ASP A O 1
ATOM 1363 N N . THR A 1 174 ? -0.770 39.849 82.031 1.00 24.89 197 THR A N 1
ATOM 1364 C CA . THR A 1 174 ? -1.425 40.781 81.113 1.00 23.50 197 THR A CA 1
ATOM 1365 C C . THR A 1 174 ? -2.745 41.374 81.683 1.00 26.98 197 THR A C 1
ATOM 1366 O O . THR A 1 174 ? -3.246 42.354 81.139 1.00 27.01 197 THR A O 1
ATOM 1370 N N . LEU A 1 175 ? -3.325 40.754 82.724 1.00 22.06 198 LEU A N 1
ATOM 1371 C CA . LEU A 1 175 ? -4.596 41.192 83.346 1.00 21.98 198 LEU A CA 1
ATOM 1372 C C . LEU A 1 175 ? -5.789 40.910 82.414 1.00 22.45 198 LEU A C 1
ATOM 1373 O O . LEU A 1 175 ? -6.880 41.444 82.610 1.00 23.70 198 LEU A O 1
ATOM 1378 N N . LEU A 1 176 ? -5.573 40.025 81.419 1.00 20.62 199 LEU A N 1
ATOM 1379 C CA . LEU A 1 176 ? -6.637 39.569 80.537 1.00 19.55 199 LEU A CA 1
ATOM 1380 C C . LEU A 1 176 ? -7.234 38.310 81.114 1.00 23.39 199 LEU A C 1
ATOM 1381 O O . LEU A 1 176 ? -6.500 37.517 81.680 1.00 22.11 199 LEU A O 1
ATOM 1386 N N . ARG A 1 177 ? -8.539 38.075 80.893 1.00 20.23 200 ARG A N 1
ATOM 1387 C CA . ARG A 1 177 ? -9.164 36.816 81.314 1.00 20.70 200 ARG A CA 1
ATOM 1388 C C . ARG A 1 177 ? -8.578 35.669 80.488 1.00 24.59 200 ARG A C 1
ATOM 1389 O O . ARG A 1 177 ? -8.318 35.859 79.294 1.00 22.43 200 ARG A O 1
ATOM 1397 N N . LEU A 1 178 ? -8.391 34.502 81.114 1.00 20.35 201 LEU A N 1
ATOM 1398 C CA . LEU A 1 178 ? -7.997 33.270 80.468 1.00 22.17 201 LEU A CA 1
ATOM 1399 C C . LEU A 1 178 ? -9.231 32.368 80.343 1.00 23.62 201 LEU A C 1
ATOM 1400 O O . LEU A 1 178 ? -9.428 31.731 79.322 1.00 23.66 201 LEU A O 1
ATOM 1405 N N . ARG A 1 179 ? -10.102 32.383 81.343 1.00 20.88 202 ARG A N 1
ATOM 1406 C CA . ARG A 1 179 ? -11.282 31.551 81.400 1.00 21.18 202 ARG A CA 1
ATOM 1407 C C . ARG A 1 179 ? -12.313 32.231 82.299 1.00 23.40 202 ARG A C 1
ATOM 1408 O O . ARG A 1 179 ? -11.950 33.033 83.187 1.00 22.74 202 ARG A O 1
ATOM 1416 N N . ALA A 1 180 ? -13.593 31.942 82.065 1.00 20.57 203 ALA A N 1
ATOM 1417 C CA . ALA A 1 180 ? -14.654 32.411 82.961 1.00 18.43 203 ALA A CA 1
ATOM 1418 C C . ALA A 1 180 ? -15.849 31.467 82.928 1.00 22.97 203 ALA A C 1
ATOM 1419 O O . ALA A 1 180 ? -16.170 30.867 81.890 1.00 20.33 203 ALA A O 1
ATOM 1421 N N . ASP A 1 181 ? -16.441 31.268 84.102 1.00 18.95 204 ASP A N 1
ATOM 1422 C CA . ASP A 1 181 ? -17.640 30.461 84.282 1.00 19.25 204 ASP A CA 1
ATOM 1423 C C . ASP A 1 181 ? -18.761 31.376 84.647 1.00 23.44 204 ASP A C 1
ATOM 1424 O O . ASP A 1 181 ? -18.590 32.195 85.544 1.00 24.29 204 ASP A O 1
ATOM 1429 N N . TYR A 1 182 ? -19.909 31.271 83.935 1.00 20.20 205 TYR A N 1
ATOM 1430 C CA . TYR A 1 182 ? -21.101 32.095 84.155 1.00 20.53 205 TYR A CA 1
ATOM 1431 C C . TYR A 1 182 ? -22.214 31.250 84.724 1.00 24.56 205 TYR A C 1
ATOM 1432 O O . TYR A 1 182 ? -22.454 30.137 84.246 1.00 24.48 205 TYR A O 1
ATOM 1441 N N . TYR A 1 183 ? -22.901 31.791 85.749 1.00 22.71 206 TYR A N 1
ATOM 1442 C CA . TYR A 1 183 ? -23.967 31.117 86.460 1.00 21.93 206 TYR A CA 1
ATOM 1443 C C . TYR A 1 183 ? -25.291 31.853 86.279 1.00 25.97 206 TYR A C 1
ATOM 1444 O O . TYR A 1 183 ? -25.312 33.084 86.265 1.00 26.26 206 TYR A O 1
ATOM 1453 N N . ASP A 1 184 ? -26.382 31.096 86.121 1.00 22.14 207 ASP A N 1
ATOM 1454 C CA . ASP A 1 184 ? -27.716 31.656 85.905 1.00 23.17 207 ASP A CA 1
ATOM 1455 C C . ASP A 1 184 ? -28.376 31.983 87.266 1.00 29.35 207 ASP A C 1
ATOM 1456 O O . ASP A 1 184 ? -27.760 31.747 88.319 1.00 26.78 207 ASP A O 1
ATOM 1461 N N . LYS A 1 185 ? -29.631 32.482 87.238 1.00 29.16 208 LYS A N 1
ATOM 1462 C CA . LYS A 1 185 ? -30.359 32.869 88.463 1.00 30.27 208 LYS A CA 1
ATOM 1463 C C . LYS A 1 185 ? -30.722 31.670 89.356 1.00 35.95 208 LYS A C 1
ATOM 1464 O O . LYS A 1 185 ? -31.146 31.876 90.502 1.00 38.07 208 LYS A O 1
ATOM 1470 N N . LYS A 1 186 ? -30.583 30.437 88.837 1.00 31.16 209 LYS A N 1
ATOM 1471 C CA . LYS A 1 186 ? -30.847 29.207 89.589 1.00 31.28 209 LYS A CA 1
ATOM 1472 C C . LYS A 1 186 ? -29.522 28.549 90.013 1.00 33.96 209 LYS A C 1
ATOM 1473 O O . LYS A 1 186 ? -29.505 27.368 90.357 1.00 33.31 209 LYS A O 1
ATOM 1479 N N . ASP A 1 187 ? -28.420 29.349 90.017 1.00 29.12 210 ASP A N 1
ATOM 1480 C CA . ASP A 1 187 ? -27.035 29.016 90.386 1.00 28.69 210 ASP A CA 1
ATOM 1481 C C . ASP A 1 187 ? -26.441 27.894 89.500 1.00 30.21 210 ASP A C 1
ATOM 1482 O O . ASP A 1 187 ? -25.430 27.293 89.859 1.00 28.26 210 ASP A O 1
ATOM 1487 N N . ARG A 1 188 ? -27.038 27.645 88.327 1.00 26.26 211 ARG A N 1
ATOM 1488 C CA . ARG A 1 188 ? -26.543 26.608 87.412 1.00 24.32 211 ARG A CA 1
ATOM 1489 C C . ARG A 1 188 ? -25.518 27.188 86.466 1.00 27.03 211 ARG A C 1
ATOM 1490 O O . ARG A 1 188 ? -25.690 28.316 85.987 1.00 26.61 211 ARG A O 1
ATOM 1498 N N . LEU A 1 189 ? -24.496 26.395 86.142 1.00 22.62 212 LEU A N 1
ATOM 1499 C CA . LEU A 1 189 ? -23.472 26.772 85.158 1.00 22.58 212 LEU A CA 1
ATOM 1500 C C . LEU A 1 189 ? -24.113 26.922 83.773 1.00 27.25 212 LEU A C 1
ATOM 1501 O O . LEU A 1 189 ? -24.572 25.930 83.201 1.00 27.46 212 LEU A O 1
ATOM 1506 N N . VAL A 1 190 ? -24.219 28.167 83.273 1.00 24.13 213 VAL A N 1
ATOM 1507 C CA . VAL A 1 190 ? -24.919 28.440 82.002 1.00 22.93 213 VAL A CA 1
ATOM 1508 C C . VAL A 1 190 ? -23.915 28.633 80.831 1.00 25.64 213 VAL A C 1
ATOM 1509 O O . VAL A 1 190 ? -24.235 28.297 79.674 1.00 23.62 213 VAL A O 1
ATOM 1513 N N . LYS A 1 191 ? -22.718 29.176 81.122 1.00 20.71 214 LYS A N 1
ATOM 1514 C CA . LYS A 1 191 ? -21.741 29.387 80.058 1.00 19.33 214 LYS A CA 1
ATOM 1515 C C . LYS A 1 191 ? -20.339 29.194 80.553 1.00 21.49 214 LYS A C 1
ATOM 1516 O O . LYS A 1 191 ? -19.999 29.584 81.691 1.00 19.64 214 LYS A O 1
ATOM 1522 N N . LYS A 1 192 ? -19.500 28.617 79.684 1.00 20.41 215 LYS A N 1
ATOM 1523 C CA . LYS A 1 192 ? -18.057 28.453 79.921 1.00 20.33 215 LYS A CA 1
ATOM 1524 C C . LYS A 1 192 ? -17.331 29.238 78.820 1.00 23.46 215 LYS A C 1
ATOM 1525 O O . LYS A 1 192 ? -17.583 29.002 77.644 1.00 21.81 215 LYS A O 1
ATOM 1531 N N . LEU A 1 193 ? -16.490 30.198 79.208 1.00 18.68 216 LEU A N 1
ATOM 1532 C CA . LEU A 1 193 ? -15.734 31.026 78.270 1.00 18.66 216 LEU A CA 1
ATOM 1533 C C . LEU A 1 193 ? -14.265 30.700 78.359 1.00 22.18 216 LEU A C 1
ATOM 1534 O O . LEU A 1 193 ? -13.742 30.503 79.458 1.00 22.62 216 LEU A O 1
ATOM 1539 N N . PHE A 1 194 ? -13.620 30.605 77.187 1.00 18.10 217 PHE A N 1
ATOM 1540 C CA . PHE A 1 194 ? -12.195 30.352 77.038 1.00 17.80 217 PHE A CA 1
ATOM 1541 C C . PHE A 1 194 ? -11.636 31.437 76.178 1.00 21.93 217 PHE A C 1
ATOM 1542 O O . PHE A 1 194 ? -12.036 31.581 75.025 1.00 22.98 217 PHE A O 1
ATOM 1550 N N . PHE A 1 195 ? -10.732 32.225 76.735 1.00 19.45 218 PHE A N 1
ATOM 1551 C CA . PHE A 1 195 ? -10.067 33.314 76.045 1.00 18.67 218 PHE A CA 1
ATOM 1552 C C . PHE A 1 195 ? -8.744 32.656 75.596 1.00 23.51 218 PHE A C 1
ATOM 1553 O O . PHE A 1 195 ? -7.726 32.733 76.271 1.00 23.12 218 PHE A O 1
ATOM 1561 N N . SER A 1 196 ? -8.836 31.870 74.517 1.00 21.38 219 SER A N 1
ATOM 1562 C CA . SER A 1 196 ? -7.832 30.938 74.016 1.00 20.84 219 SER A CA 1
ATOM 1563 C C . SER A 1 196 ? -6.622 31.568 73.300 1.00 25.26 219 SER A C 1
ATOM 1564 O O . SER A 1 196 ? -5.668 30.844 72.959 1.00 26.44 219 SER A O 1
ATOM 1567 N N . ARG A 1 197 ? -6.650 32.878 73.058 1.00 21.58 220 ARG A N 1
ATOM 1568 C CA . ARG A 1 197 ? -5.537 33.573 72.411 1.00 19.53 220 ARG A CA 1
ATOM 1569 C C . ARG A 1 197 ? -5.502 35.043 72.808 1.00 22.54 220 ARG A C 1
ATOM 1570 O O . ARG A 1 197 ? -6.518 35.729 72.767 1.00 22.18 220 ARG A O 1
ATOM 1578 N N . GLN A 1 198 ? -4.302 35.513 73.189 1.00 21.96 221 GLN A N 1
ATOM 1579 C CA . GLN A 1 198 ? -4.051 36.895 73.510 1.00 21.04 221 GLN A CA 1
ATOM 1580 C C . GLN A 1 198 ? -2.878 37.367 72.679 1.00 24.26 221 GLN A C 1
ATOM 1581 O O . GLN A 1 198 ? -1.949 36.601 72.399 1.00 25.13 221 GLN A O 1
ATOM 1587 N N . GLU A 1 199 ? -2.922 38.621 72.251 1.00 22.57 222 GLU A N 1
ATOM 1588 C CA . GLU A 1 199 ? -1.878 39.203 71.396 1.00 23.64 222 GLU A CA 1
ATOM 1589 C C . GLU A 1 199 ? -1.663 40.634 71.800 1.00 27.01 222 GLU A C 1
ATOM 1590 O O . GLU A 1 199 ? -2.624 41.308 72.150 1.00 25.02 222 GLU A O 1
ATOM 1596 N N . LYS A 1 200 ? -0.422 41.108 71.735 1.00 23.26 223 LYS A N 1
ATOM 1597 C CA . LYS A 1 200 ? -0.155 42.496 72.086 1.00 22.33 223 LYS A CA 1
ATOM 1598 C C . LYS A 1 200 ? -0.277 43.280 70.782 1.00 27.91 223 LYS A C 1
ATOM 1599 O O . LYS A 1 200 ? 0.539 43.104 69.868 1.00 30.45 223 LYS A O 1
ATOM 1605 N N . ILE A 1 201 ? -1.360 44.058 70.649 1.00 23.20 224 ILE A N 1
ATOM 1606 C CA . ILE A 1 201 ? -1.621 44.806 69.419 1.00 23.26 224 ILE A CA 1
ATOM 1607 C C . ILE A 1 201 ? -1.504 46.281 69.707 1.00 25.68 224 ILE A C 1
ATOM 1608 O O . ILE A 1 201 ? -2.210 46.784 70.559 1.00 24.67 224 ILE A O 1
ATOM 1613 N N . ASP A 1 202 ? -0.612 46.979 68.980 1.00 24.33 225 ASP A N 1
ATOM 1614 C CA . ASP A 1 202 ? -0.323 48.414 69.183 1.00 25.46 225 ASP A CA 1
ATOM 1615 C C . ASP A 1 202 ? -0.103 48.730 70.674 1.00 30.38 225 ASP A C 1
ATOM 1616 O O . ASP A 1 202 ? -0.610 49.732 71.186 1.00 28.89 225 ASP A O 1
ATOM 1621 N N . GLY A 1 203 ? 0.654 47.853 71.347 1.00 28.16 226 GLY A N 1
ATOM 1622 C CA . GLY A 1 203 ? 1.015 47.986 72.755 1.00 27.60 226 GLY A CA 1
ATOM 1623 C C . GLY A 1 203 ? -0.047 47.602 73.767 1.00 27.45 226 GLY A C 1
ATOM 1624 O O . GLY A 1 203 ? 0.142 47.855 74.954 1.00 27.10 226 GLY A O 1
ATOM 1625 N N . ILE A 1 204 ? -1.180 46.993 73.319 1.00 24.26 227 ILE A N 1
ATOM 1626 C CA . ILE A 1 204 ? -2.299 46.623 74.194 1.00 23.04 227 ILE A CA 1
ATOM 1627 C C . ILE A 1 204 ? -2.592 45.118 74.084 1.00 25.12 227 ILE A C 1
ATOM 1628 O O . ILE A 1 204 ? -3.045 44.635 73.031 1.00 22.88 227 ILE A O 1
ATOM 1633 N N . TRP A 1 205 ? -2.418 44.406 75.200 1.00 24.20 228 TRP A N 1
ATOM 1634 C CA . TRP A 1 205 ? -2.734 42.983 75.287 1.00 23.28 228 TRP A CA 1
ATOM 1635 C C . TRP A 1 205 ? -4.251 42.831 75.056 1.00 24.42 228 TRP A C 1
ATOM 1636 O O . TRP A 1 205 ? -5.044 43.490 75.735 1.00 24.20 228 TRP A O 1
ATOM 1647 N N . THR A 1 206 ? -4.618 42.089 73.978 1.00 18.57 229 THR A N 1
ATOM 1648 C CA . THR A 1 206 ? -5.998 41.936 73.514 1.00 17.31 229 THR A CA 1
ATOM 1649 C C . THR A 1 206 ? -6.348 40.465 73.320 1.00 21.42 229 THR A C 1
ATOM 1650 O O . THR A 1 206 ? -5.532 39.708 72.786 1.00 19.82 229 THR A O 1
ATOM 1654 N N . VAL A 1 207 ? -7.573 40.075 73.702 1.00 18.67 230 VAL A N 1
ATOM 1655 C CA . VAL A 1 207 ? -8.094 38.719 73.442 1.00 19.21 230 VAL A CA 1
ATOM 1656 C C . VAL A 1 207 ? -8.418 38.700 71.968 1.00 22.03 230 VAL A C 1
ATOM 1657 O O . VAL A 1 207 ? -9.101 39.619 71.499 1.00 20.89 230 VAL A O 1
ATOM 1661 N N . THR A 1 208 ? -7.934 37.683 71.215 1.00 18.89 231 THR A N 1
ATOM 1662 C CA . THR A 1 208 ? -8.192 37.631 69.777 1.00 18.50 231 THR A CA 1
ATOM 1663 C C . THR A 1 208 ? -8.762 36.299 69.365 1.00 21.71 231 THR A C 1
ATOM 1664 O O . THR A 1 208 ? -8.947 36.053 68.180 1.00 20.56 231 THR A O 1
ATOM 1668 N N . GLN A 1 209 ? -9.082 35.441 70.336 1.00 18.45 232 GLN A N 1
ATOM 1669 C CA . GLN A 1 209 ? -9.748 34.189 70.035 1.00 16.52 232 GLN A CA 1
ATOM 1670 C C . GLN A 1 209 ? -10.519 33.768 71.282 1.00 18.45 232 GLN A C 1
ATOM 1671 O O . GLN A 1 209 ? -10.040 33.938 72.401 1.00 17.35 232 GLN A O 1
ATOM 1685 N N . ARG A 1 211 ? -13.607 30.757 72.804 1.00 17.21 234 ARG A N 1
ATOM 1686 C CA . ARG A 1 211 ? -14.537 29.633 72.685 1.00 16.99 234 ARG A CA 1
ATOM 1687 C C . ARG A 1 211 ? -15.611 29.863 73.774 1.00 21.46 234 ARG A C 1
ATOM 1688 O O . ARG A 1 211 ? -15.272 30.123 74.935 1.00 19.14 234 ARG A O 1
ATOM 1696 N N . VAL A 1 212 ? -16.908 29.882 73.387 1.00 18.61 235 VAL A N 1
ATOM 1697 C CA . VAL A 1 212 ? -17.992 30.088 74.340 1.00 18.53 235 VAL A CA 1
ATOM 1698 C C . VAL A 1 212 ? -18.902 28.873 74.254 1.00 23.38 235 VAL A C 1
ATOM 1699 O O . VAL A 1 212 ? -19.417 28.575 73.179 1.00 21.03 235 VAL A O 1
ATOM 1703 N N . GLU A 1 213 ? -19.078 28.165 75.366 1.00 20.87 236 GLU A N 1
ATOM 1704 C CA . GLU A 1 213 ? -19.849 26.942 75.450 1.00 20.02 236 GLU A CA 1
ATOM 1705 C C . GLU A 1 213 ? -21.091 27.123 76.307 1.00 23.97 236 GLU A C 1
ATOM 1706 O O . GLU A 1 213 ? -21.052 27.765 77.351 1.00 21.99 236 GLU A O 1
ATOM 1712 N N . ARG A 1 214 ? -22.204 26.598 75.831 1.00 22.30 237 ARG A N 1
ATOM 1713 C CA . ARG A 1 214 ? -23.453 26.554 76.603 1.00 23.05 237 ARG A CA 1
ATOM 1714 C C . ARG A 1 214 ? -23.706 25.081 76.836 1.00 27.48 237 ARG A C 1
ATOM 1715 O O . ARG A 1 214 ? -24.192 24.402 75.927 1.00 24.96 237 ARG A O 1
ATOM 1723 N N . PRO A 1 215 ? -23.243 24.543 77.993 1.00 31.42 238 PRO A N 1
ATOM 1724 C CA . PRO A 1 215 ? -23.403 23.097 78.250 1.00 32.59 238 PRO A CA 1
ATOM 1725 C C . PRO A 1 215 ? -24.873 22.629 78.224 1.00 36.60 238 PRO A C 1
ATOM 1726 O O . PRO A 1 215 ? -25.146 21.504 77.800 1.00 37.59 238 PRO A O 1
ATOM 1730 N N . ARG A 1 216 ? -25.818 23.496 78.630 1.00 31.35 239 ARG A N 1
ATOM 1731 C CA . ARG A 1 216 ? -27.253 23.137 78.674 1.00 30.47 239 ARG A CA 1
ATOM 1732 C C . ARG A 1 216 ? -27.886 23.142 77.269 1.00 35.87 239 ARG A C 1
ATOM 1733 O O . ARG A 1 216 ? -28.931 22.515 77.085 1.00 38.34 239 ARG A O 1
ATOM 1741 N N . GLU A 1 217 ? -27.256 23.824 76.276 1.00 29.33 240 GLU A N 1
ATOM 1742 C CA . GLU A 1 217 ? -27.787 23.887 74.906 1.00 28.85 240 GLU A CA 1
ATOM 1743 C C . GLU A 1 217 ? -27.121 22.888 73.967 1.00 35.43 240 GLU A C 1
ATOM 1744 O O . GLU A 1 217 ? -27.602 22.705 72.850 1.00 34.70 240 GLU A O 1
ATOM 1750 N N . GLY A 1 218 ? -26.016 22.278 74.405 1.00 33.67 241 GLY A N 1
ATOM 1751 C CA . GLY A 1 218 ? -25.252 21.341 73.585 1.00 33.05 241 GLY A CA 1
ATOM 1752 C C . GLY A 1 218 ? -24.588 22.055 72.417 1.00 33.17 241 GLY A C 1
ATOM 1753 O O . GLY A 1 218 ? -24.522 21.525 71.306 1.00 32.90 241 GLY A O 1
ATOM 1754 N N . SER A 1 219 ? -24.146 23.296 72.647 1.00 25.60 242 SER A N 1
ATOM 1755 C CA . SER A 1 219 ? -23.544 24.082 71.581 1.00 24.34 242 SER A CA 1
ATOM 1756 C C . SER A 1 219 ? -22.292 24.808 72.040 1.00 26.59 242 SER A C 1
ATOM 1757 O O . SER A 1 219 ? -22.149 25.124 73.236 1.00 24.40 242 SER A O 1
ATOM 1760 N N . PHE A 1 220 ? -21.419 25.134 71.078 1.00 22.58 243 PHE A N 1
ATOM 1761 C CA . PHE A 1 220 ? -20.244 25.956 71.366 1.00 21.28 243 PHE A CA 1
ATOM 1762 C C . PHE A 1 220 ? -19.967 26.891 70.182 1.00 22.99 243 PHE A C 1
ATOM 1763 O O . PHE A 1 220 ? -20.233 26.536 69.027 1.00 21.29 243 PHE A O 1
ATOM 1771 N N . THR A 1 221 ? -19.469 28.099 70.489 1.00 18.96 244 THR A N 1
ATOM 1772 C CA . THR A 1 221 ? -19.130 29.110 69.490 1.00 19.28 244 THR A CA 1
ATOM 1773 C C . THR A 1 221 ? -17.636 29.397 69.546 1.00 22.81 244 THR A C 1
ATOM 1774 O O . THR A 1 221 ? -17.099 29.613 70.632 1.00 21.12 244 THR A O 1
ATOM 1778 N N . VAL A 1 222 ? -16.967 29.441 68.385 1.00 18.53 245 VAL A N 1
ATOM 1779 C CA . VAL A 1 222 ? -15.543 29.809 68.357 1.00 20.48 245 VAL A CA 1
ATOM 1780 C C . VAL A 1 222 ? -15.420 31.107 67.547 1.00 24.56 245 VAL A C 1
ATOM 1781 O O . VAL A 1 222 ? -15.883 31.156 66.424 1.00 23.84 245 VAL A O 1
ATOM 1785 N N . ILE A 1 223 ? -14.801 32.151 68.120 1.00 19.98 246 ILE A N 1
ATOM 1786 C CA . ILE A 1 223 ? -14.636 33.411 67.392 1.00 16.62 246 ILE A CA 1
ATOM 1787 C C . ILE A 1 223 ? -13.150 33.713 67.226 1.00 19.80 246 ILE A C 1
ATOM 1788 O O . ILE A 1 223 ? -12.409 33.753 68.223 1.00 19.00 246 ILE A O 1
ATOM 1793 N N . ASP A 1 224 ? -12.759 34.021 65.979 1.00 17.08 247 ASP A N 1
ATOM 1794 C CA . ASP A 1 224 ? -11.400 34.373 65.609 1.00 19.30 247 ASP A CA 1
ATOM 1795 C C . ASP A 1 224 ? -11.356 35.779 65.131 1.00 22.03 247 ASP A C 1
ATOM 1796 O O . ASP A 1 224 ? -11.985 36.093 64.115 1.00 23.13 247 ASP A O 1
ATOM 1801 N N . TRP A 1 225 ? -10.599 36.633 65.838 1.00 17.60 248 TRP A N 1
ATOM 1802 C CA . TRP A 1 225 ? -10.406 38.012 65.428 1.00 17.55 248 TRP A CA 1
ATOM 1803 C C . TRP A 1 225 ? -9.076 38.165 64.708 1.00 22.39 248 TRP A C 1
ATOM 1804 O O . TRP A 1 225 ? -8.039 37.580 65.110 1.00 19.57 248 TRP A O 1
ATOM 1815 N N . SER A 1 226 ? -9.077 39.032 63.697 1.00 19.04 249 SER A N 1
ATOM 1816 C CA . SER A 1 226 ? -7.862 39.350 62.962 1.00 20.17 249 SER A CA 1
ATOM 1817 C C . SER A 1 226 ? -7.955 40.758 62.392 1.00 23.35 249 SER A C 1
ATOM 1818 O O . SER A 1 226 ? -9.003 41.397 62.499 1.00 21.29 249 SER A O 1
ATOM 1821 N N . ASN A 1 227 ? -6.795 41.290 61.932 1.00 22.03 250 ASN A N 1
ATOM 1822 C CA . ASN A 1 227 ? -6.618 42.641 61.392 1.00 22.18 250 ASN A CA 1
ATOM 1823 C C . ASN A 1 227 ? -7.087 43.704 62.413 1.00 25.56 250 ASN A C 1
ATOM 1824 O O . ASN A 1 227 ? -7.645 44.749 62.031 1.00 25.43 250 ASN A O 1
ATOM 1829 N N . LEU A 1 228 ? -6.834 43.428 63.722 1.00 23.80 251 LEU A N 1
ATOM 1830 C CA A LEU A 1 228 ? -7.246 44.372 64.759 0.60 24.58 251 LEU A CA 1
ATOM 1831 C CA B LEU A 1 228 ? -7.177 44.315 64.826 0.40 23.89 251 LEU A CA 1
ATOM 1832 C C . LEU A 1 228 ? -6.246 45.522 64.836 1.00 28.69 251 LEU A C 1
ATOM 1833 O O . LEU A 1 228 ? -5.026 45.337 64.760 1.00 31.29 251 LEU A O 1
ATOM 1842 N N . ARG A 1 229 ? -6.786 46.731 64.926 1.00 25.64 252 ARG A N 1
ATOM 1843 C CA . ARG A 1 229 ? -5.996 47.970 65.004 1.00 26.00 252 ARG A CA 1
ATOM 1844 C C . ARG A 1 229 ? -6.588 48.917 66.040 1.00 29.55 252 ARG A C 1
ATOM 1845 O O . ARG A 1 229 ? -7.800 48.935 66.216 1.00 31.52 252 ARG A O 1
ATOM 1853 N N . TYR A 1 230 ? -5.747 49.702 66.727 1.00 23.64 253 TYR A N 1
ATOM 1854 C CA . TYR A 1 230 ? -6.229 50.716 67.678 1.00 23.01 253 TYR A CA 1
ATOM 1855 C C . TYR A 1 230 ? -5.949 52.129 67.177 1.00 27.35 253 TYR A C 1
ATOM 1856 O O . TYR A 1 230 ? -4.994 52.327 66.426 1.00 27.52 253 TYR A O 1
ATOM 1865 N N . ASP A 1 231 ? -6.742 53.116 67.645 1.00 24.74 254 ASP A N 1
ATOM 1866 C CA . ASP A 1 231 ? -6.571 54.546 67.348 1.00 26.59 254 ASP A CA 1
ATOM 1867 C C . ASP A 1 231 ? -6.325 54.819 65.849 1.00 32.73 254 ASP A C 1
ATOM 1868 O O . ASP A 1 231 ? -5.335 55.453 65.472 1.00 32.87 254 ASP A O 1
ATOM 1873 N N . VAL A 1 232 ? -7.276 54.367 65.022 1.00 29.54 255 VAL A N 1
ATOM 1874 C CA . VAL A 1 232 ? -7.250 54.506 63.560 1.00 31.00 255 VAL A CA 1
ATOM 1875 C C . VAL A 1 232 ? -7.870 55.842 63.107 1.00 36.44 255 VAL A C 1
ATOM 1876 O O . VAL A 1 232 ? -7.765 56.194 61.929 1.00 36.03 255 VAL A O 1
ATOM 1880 N N . GLY A 1 233 ? -8.500 56.557 64.039 1.00 33.64 256 GLY A N 1
ATOM 1881 C CA . GLY A 1 233 ? -9.150 57.835 63.770 1.00 34.69 256 GLY A CA 1
ATOM 1882 C C . GLY A 1 233 ? -10.538 57.691 63.174 1.00 39.23 256 GLY A C 1
ATOM 1883 O O . GLY A 1 233 ? -10.850 58.336 62.169 1.00 40.02 256 GLY A O 1
ATOM 1884 N N . LEU A 1 234 ? -11.389 56.856 63.802 1.00 35.92 257 LEU A N 1
ATOM 1885 C CA . LEU A 1 234 ? -12.767 56.615 63.365 1.00 35.51 257 LEU A CA 1
ATOM 1886 C C . LEU A 1 234 ? -13.636 57.850 63.554 1.00 43.19 257 LEU A C 1
ATOM 1887 O O . LEU A 1 234 ? -13.592 58.478 64.616 1.00 41.37 257 LEU A O 1
ATOM 1892 N N . SER A 1 235 ? -14.439 58.199 62.526 1.00 43.92 258 SER A N 1
ATOM 1893 C CA . SER A 1 235 ? -15.360 59.335 62.644 1.00 45.53 258 SER A CA 1
ATOM 1894 C C . SER A 1 235 ? -16.561 58.938 63.527 1.00 51.40 258 SER A C 1
ATOM 1895 O O . SER A 1 235 ? -16.860 57.744 63.651 1.00 50.73 258 SER A O 1
ATOM 1898 N N . ASP A 1 236 ? -17.244 59.937 64.126 1.00 49.00 259 ASP A N 1
ATOM 1899 C CA . ASP A 1 236 ? -18.426 59.746 64.976 1.00 48.45 259 ASP A CA 1
ATOM 1900 C C . ASP A 1 236 ? -19.638 59.224 64.178 1.00 49.73 259 ASP A C 1
ATOM 1901 O O . ASP A 1 236 ? -20.597 58.746 64.785 1.00 49.40 259 ASP A O 1
ATOM 1906 N N . ALA A 1 237 ? -19.586 59.326 62.831 1.00 44.36 260 ALA A N 1
ATOM 1907 C CA . ALA A 1 237 ? -20.619 58.922 61.872 1.00 43.13 260 ALA A CA 1
ATOM 1908 C C . ALA A 1 237 ? -20.966 57.428 61.952 1.00 42.92 260 ALA A C 1
ATOM 1909 O O . ALA A 1 237 ? -22.126 57.052 61.724 1.00 41.65 260 ALA A O 1
ATOM 1911 N N . TYR A 1 238 ? -19.962 56.572 62.249 1.00 37.05 261 TYR A N 1
ATOM 1912 C CA . TYR A 1 238 ? -20.163 55.126 62.389 1.00 34.95 261 TYR A CA 1
ATOM 1913 C C . TYR A 1 238 ? -21.080 54.798 63.558 1.00 33.54 261 TYR A C 1
ATOM 1914 O O . TYR A 1 238 ? -21.641 53.711 63.597 1.00 32.39 261 TYR A O 1
ATOM 1923 N N . PHE A 1 239 ? -21.171 55.708 64.543 1.00 28.79 262 PHE A N 1
ATOM 1924 C CA . PHE A 1 239 ? -21.891 55.456 65.789 1.00 28.29 262 PHE A CA 1
ATOM 1925 C C . PHE A 1 239 ? -23.196 56.248 65.915 1.00 33.31 262 PHE A C 1
ATOM 1926 O O . PHE A 1 239 ? -23.815 56.248 66.984 1.00 33.16 262 PHE A O 1
ATOM 1934 N N . GLU A 1 240 ? -23.642 56.880 64.825 1.00 31.91 263 GLU A N 1
ATOM 1935 C CA . GLU A 1 240 ? -24.911 57.606 64.828 1.00 33.48 263 GLU A CA 1
ATOM 1936 C C . GLU A 1 240 ? -26.018 56.650 64.442 1.00 36.58 263 GLU A C 1
ATOM 1937 O O . GLU A 1 240 ? -25.794 55.730 63.635 1.00 31.07 263 GLU A O 1
ATOM 1943 N N . HIS A 1 241 ? -27.224 56.885 64.981 1.00 37.03 264 HIS A N 1
ATOM 1944 C CA . HIS A 1 241 ? -28.397 56.052 64.701 1.00 39.10 264 HIS A CA 1
ATOM 1945 C C . HIS A 1 241 ? -28.638 55.919 63.188 1.00 44.45 264 HIS A C 1
ATOM 1946 O O . HIS A 1 241 ? -29.083 54.855 62.751 1.00 43.85 264 HIS A O 1
ATOM 1953 N N . SER A 1 242 ? -28.207 56.945 62.395 1.00 42.89 265 SER A N 1
ATOM 1954 C CA . SER A 1 242 ? -28.252 57.022 60.922 1.00 43.21 265 SER A CA 1
ATOM 1955 C C . SER A 1 242 ? -27.352 55.987 60.228 1.00 45.98 265 SER A C 1
ATOM 1956 O O . SER A 1 242 ? -27.638 55.630 59.089 1.00 46.14 265 SER A O 1
ATOM 1959 N N . ALA A 1 243 ? -26.277 55.507 60.888 1.00 41.22 266 ALA A N 1
ATOM 1960 C CA . ALA A 1 243 ? -25.389 54.480 60.320 1.00 40.05 266 ALA A CA 1
ATOM 1961 C C . ALA A 1 243 ? -26.133 53.126 60.154 1.00 42.58 266 ALA A C 1
ATOM 1962 O O . ALA A 1 243 ? -25.689 52.272 59.379 1.00 40.94 266 ALA A O 1
ATOM 1964 N N . LEU A 1 244 ? -27.283 52.952 60.857 1.00 38.13 267 LEU A N 1
ATOM 1965 C CA . LEU A 1 244 ? -28.085 51.733 60.797 1.00 36.51 267 LEU A CA 1
ATOM 1966 C C . LEU A 1 244 ? -28.851 51.637 59.466 1.00 42.44 267 LEU A C 1
ATOM 1967 O O . LEU A 1 244 ? -28.427 50.851 58.627 1.00 41.22 267 LEU A O 1
ATOM 1972 N N . GLN A 1 245 ? -29.933 52.422 59.248 1.00 40.11 268 GLN A N 1
ATOM 1973 C CA . GLN A 1 245 ? -30.685 52.357 57.993 1.00 61.57 268 GLN A CA 1
ATOM 1974 C C . GLN A 1 245 ? -30.057 53.281 56.952 1.00 88.58 268 GLN A C 1
ATOM 1975 O O . GLN A 1 245 ? -29.091 52.889 56.295 1.00 49.76 268 GLN A O 1
ATOM 1981 N N . THR B 1 6 ? -25.672 33.657 18.373 1.00 51.77 29 THR B N 1
ATOM 1982 C CA . THR B 1 6 ? -24.933 32.988 19.444 1.00 49.72 29 THR B CA 1
ATOM 1983 C C . THR B 1 6 ? -25.045 33.747 20.765 1.00 50.26 29 THR B C 1
ATOM 1984 O O . THR B 1 6 ? -25.080 34.977 20.759 1.00 51.45 29 THR B O 1
ATOM 1986 N N . ASP B 1 7 ? -25.110 33.012 21.892 1.00 42.46 30 ASP B N 1
ATOM 1987 C CA . ASP B 1 7 ? -25.165 33.579 23.242 1.00 40.11 30 ASP B CA 1
ATOM 1988 C C . ASP B 1 7 ? -23.762 33.441 23.890 1.00 39.43 30 ASP B C 1
ATOM 1989 O O . ASP B 1 7 ? -23.395 32.335 24.300 1.00 35.10 30 ASP B O 1
ATOM 1994 N N . PRO B 1 8 ? -22.994 34.560 23.985 1.00 36.33 31 PRO B N 1
ATOM 1995 C CA . PRO B 1 8 ? -21.629 34.490 24.553 1.00 34.50 31 PRO B CA 1
ATOM 1996 C C . PRO B 1 8 ? -21.586 34.207 26.053 1.00 34.76 31 PRO B C 1
ATOM 1997 O O . PRO B 1 8 ? -20.553 33.745 26.558 1.00 33.26 31 PRO B O 1
ATOM 2001 N N . VAL B 1 9 ? -22.684 34.518 26.775 1.00 29.50 32 VAL B N 1
ATOM 2002 C CA . VAL B 1 9 ? -22.812 34.289 28.225 1.00 29.70 32 VAL B CA 1
ATOM 2003 C C . VAL B 1 9 ? -22.921 32.766 28.474 1.00 33.61 32 VAL B C 1
ATOM 2004 O O . VAL B 1 9 ? -22.168 32.216 29.285 1.00 33.03 32 VAL B O 1
ATOM 2008 N N . LYS B 1 10 ? -23.845 32.100 27.744 1.00 31.78 33 LYS B N 1
ATOM 2009 C CA . LYS B 1 10 ? -24.076 30.658 27.829 1.00 32.23 33 LYS B CA 1
ATOM 2010 C C . LYS B 1 10 ? -22.855 29.898 27.320 1.00 33.78 33 LYS B C 1
ATOM 2011 O O . LYS B 1 10 ? -22.414 28.953 27.986 1.00 33.04 33 LYS B O 1
ATOM 2017 N N . ALA B 1 11 ? -22.288 30.321 26.158 1.00 30.06 34 ALA B N 1
ATOM 2018 C CA . ALA B 1 11 ? -21.087 29.715 25.576 1.00 29.26 34 ALA B CA 1
ATOM 2019 C C . ALA B 1 11 ? -19.904 29.790 26.561 1.00 31.24 34 ALA B C 1
ATOM 2020 O O . ALA B 1 11 ? -19.139 28.823 26.691 1.00 28.85 34 ALA B O 1
ATOM 2022 N N . GLY B 1 12 ? -19.808 30.921 27.276 1.00 27.40 35 GLY B N 1
ATOM 2023 C CA . GLY B 1 12 ? -18.790 31.163 28.289 1.00 26.17 35 GLY B CA 1
ATOM 2024 C C . GLY B 1 12 ? -18.927 30.211 29.461 1.00 29.49 35 GLY B C 1
ATOM 2025 O O . GLY B 1 12 ? -17.938 29.623 29.904 1.00 29.38 35 GLY B O 1
ATOM 2026 N N . TYR B 1 13 ? -20.164 30.039 29.950 1.00 29.31 36 TYR B N 1
ATOM 2027 C CA . TYR B 1 13 ? -20.511 29.132 31.046 1.00 29.37 36 TYR B CA 1
ATOM 2028 C C . TYR B 1 13 ? -20.177 27.693 30.662 1.00 31.33 36 TYR B C 1
ATOM 2029 O O . TYR B 1 13 ? -19.507 27.017 31.421 1.00 27.65 36 TYR B O 1
ATOM 2038 N N . ASP B 1 14 ? -20.646 27.237 29.491 1.00 29.75 37 ASP B N 1
ATOM 2039 C CA . ASP B 1 14 ? -20.422 25.880 28.990 1.00 30.32 37 ASP B CA 1
ATOM 2040 C C . ASP B 1 14 ? -18.907 25.548 28.853 1.00 33.74 37 ASP B C 1
ATOM 2041 O O . ASP B 1 14 ? -18.517 24.442 29.221 1.00 33.12 37 ASP B O 1
ATOM 2046 N N . LEU B 1 15 ? -18.061 26.517 28.442 1.00 29.03 38 LEU B N 1
ATOM 2047 C CA . LEU B 1 15 ? -16.601 26.347 28.353 1.00 26.72 38 LEU B CA 1
ATOM 2048 C C . LEU B 1 15 ? -16.003 26.161 29.747 1.00 31.14 38 LEU B C 1
ATOM 2049 O O . LEU B 1 15 ? -15.208 25.230 29.953 1.00 30.46 38 LEU B O 1
ATOM 2054 N N . ALA B 1 16 ? -16.408 27.037 30.708 1.00 24.75 39 ALA B N 1
ATOM 2055 C CA . ALA B 1 16 ? -15.984 26.963 32.098 1.00 24.24 39 ALA B CA 1
ATOM 2056 C C . ALA B 1 16 ? -16.325 25.586 32.697 1.00 28.61 39 ALA B C 1
ATOM 2057 O O . ALA B 1 16 ? -15.522 25.047 33.462 1.00 27.65 39 ALA B O 1
ATOM 2059 N N . VAL B 1 17 ? -17.476 25.001 32.303 1.00 26.11 40 VAL B N 1
ATOM 2060 C CA . VAL B 1 17 ? -17.892 23.674 32.777 1.00 27.00 40 VAL B CA 1
ATOM 2061 C C . VAL B 1 17 ? -16.936 22.620 32.189 1.00 31.24 40 VAL B C 1
ATOM 2062 O O . VAL B 1 17 ? -16.455 21.768 32.933 1.00 30.35 40 VAL B O 1
ATOM 2066 N N . ARG B 1 18 ? -16.632 22.708 30.875 1.00 28.61 41 ARG B N 1
ATOM 2067 C CA . ARG B 1 18 ? -15.663 21.811 30.221 1.00 28.22 41 ARG B CA 1
ATOM 2068 C C . ARG B 1 18 ? -14.280 21.932 30.857 1.00 30.61 41 ARG B C 1
ATOM 2069 O O . ARG B 1 18 ? -13.595 20.935 30.989 1.00 31.17 41 ARG B O 1
ATOM 2085 N N . ASP B 1 20 ? -13.704 22.666 33.992 1.00 28.59 43 ASP B N 1
ATOM 2086 C CA . ASP B 1 20 ? -13.819 22.059 35.317 1.00 28.58 43 ASP B CA 1
ATOM 2087 C C . ASP B 1 20 ? -13.801 20.516 35.216 1.00 33.84 43 ASP B C 1
ATOM 2088 O O . ASP B 1 20 ? -13.477 19.845 36.197 1.00 33.78 43 ASP B O 1
ATOM 2093 N N . GLN B 1 21 ? -14.160 19.975 34.038 1.00 29.77 44 GLN B N 1
ATOM 2094 C CA . GLN B 1 21 ? -14.204 18.539 33.770 1.00 30.09 44 GLN B CA 1
ATOM 2095 C C . GLN B 1 21 ? -12.841 17.914 33.450 1.00 35.55 44 GLN B C 1
ATOM 2096 O O . GLN B 1 21 ? -12.759 16.687 33.395 1.00 37.50 44 GLN B O 1
ATOM 2102 N N . VAL B 1 22 ? -11.792 18.724 33.225 1.00 31.35 45 VAL B N 1
ATOM 2103 C CA . VAL B 1 22 ? -10.441 18.235 32.867 1.00 31.02 45 VAL B CA 1
ATOM 2104 C C . VAL B 1 22 ? -9.881 17.361 34.013 1.00 35.34 45 VAL B C 1
ATOM 2105 O O . VAL B 1 22 ? -9.455 16.226 33.774 1.00 35.50 45 VAL B O 1
ATOM 2109 N N . ASP B 1 23 ? -9.935 17.878 35.252 1.00 30.27 46 ASP B N 1
ATOM 2110 C CA . ASP B 1 23 ? -9.441 17.153 36.415 1.00 29.66 46 ASP B CA 1
ATOM 2111 C C . ASP B 1 23 ? -10.489 16.154 36.938 1.00 32.06 46 ASP B C 1
ATOM 2112 O O . ASP B 1 23 ? -11.340 16.499 37.755 1.00 32.69 46 ASP B O 1
ATOM 2117 N N . THR B 1 24 ? -10.370 14.896 36.488 1.00 28.31 47 THR B N 1
ATOM 2118 C CA . THR B 1 24 ? -11.233 13.759 36.832 1.00 29.20 47 THR B CA 1
ATOM 2119 C C . THR B 1 24 ? -10.684 12.945 38.052 1.00 32.56 47 THR B C 1
ATOM 2120 O O . THR B 1 24 ? -11.190 11.857 38.367 1.00 34.09 47 THR B O 1
ATOM 2124 N N . SER B 1 25 ? -9.657 13.467 38.724 1.00 28.27 48 SER B N 1
ATOM 2125 C CA . SER B 1 25 ? -9.034 12.801 39.869 1.00 26.71 48 SER B CA 1
ATOM 2126 C C . SER B 1 25 ? -9.849 12.980 41.179 1.00 31.29 48 SER B C 1
ATOM 2127 O O . SER B 1 25 ? -10.667 13.913 41.290 1.00 32.30 48 SER B O 1
ATOM 2130 N N . GLN B 1 26 ? -9.630 12.067 42.154 1.00 25.63 49 GLN B N 1
ATOM 2131 C CA . GLN B 1 26 ? -10.233 12.145 43.492 1.00 25.63 49 GLN B CA 1
ATOM 2132 C C . GLN B 1 26 ? -9.222 12.738 44.477 1.00 27.10 49 GLN B C 1
ATOM 2133 O O . GLN B 1 26 ? -9.607 13.282 45.521 1.00 27.91 49 GLN B O 1
ATOM 2139 N N . ASP B 1 27 ? -7.929 12.601 44.160 1.00 23.75 50 ASP B N 1
ATOM 2140 C CA . ASP B 1 27 ? -6.837 13.119 44.994 1.00 23.58 50 ASP B CA 1
ATOM 2141 C C . ASP B 1 27 ? -5.588 13.365 44.160 1.00 26.31 50 ASP B C 1
ATOM 2142 O O . ASP B 1 27 ? -5.494 12.912 43.017 1.00 26.08 50 ASP B O 1
ATOM 2147 N N . SER B 1 28 ? -4.622 14.095 44.732 1.00 22.64 51 SER B N 1
ATOM 2148 C CA . SER B 1 28 ? -3.366 14.386 44.042 1.00 22.16 51 SER B CA 1
ATOM 2149 C C . SER B 1 28 ? -2.250 14.725 45.010 1.00 23.96 51 SER B C 1
ATOM 2150 O O . SER B 1 28 ? -2.495 15.157 46.131 1.00 20.45 51 SER B O 1
ATOM 2153 N N . TYR B 1 29 ? -1.023 14.550 44.537 1.00 23.13 52 TYR B N 1
ATOM 2154 C CA . TYR B 1 29 ? 0.196 14.885 45.244 1.00 21.94 52 TYR B CA 1
ATOM 2155 C C . TYR B 1 29 ? 1.142 15.579 44.289 1.00 27.41 52 TYR B C 1
ATOM 2156 O O . TYR B 1 29 ? 1.208 15.189 43.129 1.00 27.52 52 TYR B O 1
ATOM 2165 N N . SER B 1 30 ? 1.863 16.620 44.759 1.00 24.70 53 SER B N 1
ATOM 2166 C CA . SER B 1 30 ? 2.865 17.289 43.935 1.00 23.86 53 SER B CA 1
ATOM 2167 C C . SER B 1 30 ? 3.915 17.950 44.818 1.00 27.84 53 SER B C 1
ATOM 2168 O O . SER B 1 30 ? 3.679 18.227 45.991 1.00 26.86 53 SER B O 1
ATOM 2171 N N . GLU B 1 31 ? 5.072 18.154 44.236 1.00 24.21 54 GLU B N 1
ATOM 2172 C CA . GLU B 1 31 ? 6.197 18.850 44.834 1.00 24.48 54 GLU B CA 1
ATOM 2173 C C . GLU B 1 31 ? 6.424 20.105 43.981 1.00 28.18 54 GLU B C 1
ATOM 2174 O O . GLU B 1 31 ? 6.243 20.062 42.754 1.00 28.01 54 GLU B O 1
ATOM 2180 N N . ALA B 1 32 ? 6.733 21.229 44.624 1.00 23.71 55 ALA B N 1
ATOM 2181 C CA . ALA B 1 32 ? 6.952 22.473 43.911 1.00 21.57 55 ALA B CA 1
ATOM 2182 C C . ALA B 1 32 ? 8.130 23.235 44.488 1.00 24.38 55 ALA B C 1
ATOM 2183 O O . ALA B 1 32 ? 8.474 23.056 45.652 1.00 23.96 55 ALA B O 1
ATOM 2185 N N . VAL B 1 33 ? 8.755 24.067 43.640 1.00 19.83 56 VAL B N 1
ATOM 2186 C CA . VAL B 1 33 ? 9.805 25.027 43.939 1.00 20.52 56 VAL B CA 1
ATOM 2187 C C . VAL B 1 33 ? 9.298 26.356 43.404 1.00 25.67 56 VAL B C 1
ATOM 2188 O O . VAL B 1 33 ? 8.894 26.460 42.241 1.00 25.21 56 VAL B O 1
ATOM 2200 N N . SER B 1 35 ? 10.141 30.605 43.224 1.00 23.91 58 SER B N 1
ATOM 2201 C CA . SER B 1 35 ? 11.147 31.667 43.266 1.00 22.54 58 SER B CA 1
ATOM 2202 C C . SER B 1 35 ? 10.416 33.012 43.154 1.00 25.62 58 SER B C 1
ATOM 2203 O O . SER B 1 35 ? 9.585 33.195 42.250 1.00 26.85 58 SER B O 1
ATOM 2206 N N . ILE B 1 36 ? 10.662 33.922 44.115 1.00 19.62 59 ILE B N 1
ATOM 2207 C CA . ILE B 1 36 ? 9.989 35.221 44.202 1.00 18.67 59 ILE B CA 1
ATOM 2208 C C . ILE B 1 36 ? 11.014 36.282 43.975 1.00 23.48 59 ILE B C 1
ATOM 2209 O O . ILE B 1 36 ? 11.987 36.373 44.728 1.00 22.84 59 ILE B O 1
ATOM 2214 N N . ASN B 1 37 ? 10.788 37.104 42.982 1.00 22.31 60 ASN B N 1
ATOM 2215 C CA . ASN B 1 37 ? 11.746 38.113 42.659 1.00 25.93 60 ASN B CA 1
ATOM 2216 C C . ASN B 1 37 ? 11.140 39.496 42.784 1.00 34.43 60 ASN B C 1
ATOM 2217 O O . ASN B 1 37 ? 10.106 39.784 42.168 1.00 31.38 60 ASN B O 1
ATOM 2222 N N . ARG B 1 38 ? 11.822 40.353 43.545 1.00 35.48 61 ARG B N 1
ATOM 2223 C CA A ARG B 1 38 ? 11.436 41.750 43.704 0.50 36.83 61 ARG B CA 1
ATOM 2224 C CA B ARG B 1 38 ? 11.443 41.745 43.752 0.50 36.86 61 ARG B CA 1
ATOM 2225 C C . ARG B 1 38 ? 12.691 42.641 43.564 1.00 43.53 61 ARG B C 1
ATOM 2226 O O . ARG B 1 38 ? 13.463 42.818 44.499 1.00 43.36 61 ARG B O 1
ATOM 2241 N N . GLY B 1 39 ? 12.890 43.146 42.345 1.00 44.92 62 GLY B N 1
ATOM 2242 C CA . GLY B 1 39 ? 14.008 44.010 41.956 1.00 47.06 62 GLY B CA 1
ATOM 2243 C C . GLY B 1 39 ? 15.382 43.452 42.278 1.00 54.97 62 GLY B C 1
ATOM 2244 O O . GLY B 1 39 ? 16.198 44.130 42.916 1.00 56.30 62 GLY B O 1
ATOM 2245 N N . GLY B 1 40 ? 15.621 42.204 41.863 1.00 51.30 63 GLY B N 1
ATOM 2246 C CA . GLY B 1 40 ? 16.877 41.503 42.114 1.00 50.34 63 GLY B CA 1
ATOM 2247 C C . GLY B 1 40 ? 16.845 40.602 43.336 1.00 50.92 63 GLY B C 1
ATOM 2248 O O . GLY B 1 40 ? 17.430 39.518 43.317 1.00 49.95 63 GLY B O 1
ATOM 2249 N N . LYS B 1 41 ? 16.176 41.058 44.425 1.00 44.82 64 LYS B N 1
ATOM 2250 C CA . LYS B 1 41 ? 16.048 40.329 45.698 1.00 42.14 64 LYS B CA 1
ATOM 2251 C C . LYS B 1 41 ? 15.188 39.069 45.484 1.00 37.84 64 LYS B C 1
ATOM 2252 O O . LYS B 1 41 ? 14.059 39.169 44.968 1.00 33.90 64 LYS B O 1
ATOM 2258 N N . VAL B 1 42 ? 15.735 37.888 45.845 1.00 30.83 65 VAL B N 1
ATOM 2259 C CA . VAL B 1 42 ? 15.033 36.630 45.591 1.00 29.70 65 VAL B CA 1
ATOM 2260 C C . VAL B 1 42 ? 14.780 35.830 46.862 1.00 29.89 65 VAL B C 1
ATOM 2261 O O . VAL B 1 42 ? 15.698 35.588 47.658 1.00 28.55 65 VAL B O 1
ATOM 2265 N N . LEU B 1 43 ? 13.523 35.366 47.004 1.00 23.48 66 LEU B N 1
ATOM 2266 C CA . LEU B 1 43 ? 13.055 34.478 48.074 1.00 21.29 66 LEU B CA 1
ATOM 2267 C C . LEU B 1 43 ? 12.715 33.157 47.400 1.00 27.47 66 LEU B C 1
ATOM 2268 O O . LEU B 1 43 ? 12.207 33.182 46.277 1.00 29.27 66 LEU B O 1
ATOM 2273 N N . THR B 1 44 ? 13.037 32.012 48.008 1.00 21.94 67 THR B N 1
ATOM 2274 C CA . THR B 1 44 ? 12.636 30.722 47.405 1.00 21.75 67 THR B CA 1
ATOM 2275 C C . THR B 1 44 ? 11.881 29.902 48.434 1.00 23.17 67 THR B C 1
ATOM 2276 O O . THR B 1 44 ? 12.034 30.151 49.620 1.00 22.87 67 THR B O 1
ATOM 2280 N N . ARG B 1 45 ? 11.001 29.003 47.977 1.00 21.45 68 ARG B N 1
ATOM 2281 C CA . ARG B 1 45 ? 10.242 28.086 48.806 1.00 20.86 68 ARG B CA 1
ATOM 2282 C C . ARG B 1 45 ? 10.120 26.768 48.093 1.00 27.03 68 ARG B C 1
ATOM 2283 O O . ARG B 1 45 ? 9.895 26.757 46.887 1.00 25.77 68 ARG B O 1
ATOM 2291 N N . SER B 1 46 ? 10.277 25.662 48.821 1.00 24.40 69 SER B N 1
ATOM 2292 C CA . SER B 1 46 ? 10.006 24.298 48.348 1.00 23.10 69 SER B CA 1
ATOM 2293 C C . SER B 1 46 ? 8.860 23.777 49.181 1.00 24.00 69 SER B C 1
ATOM 2294 O O . SER B 1 46 ? 8.888 23.930 50.408 1.00 21.39 69 SER B O 1
ATOM 2297 N N . PHE B 1 47 ? 7.854 23.189 48.543 1.00 18.91 70 PHE B N 1
ATOM 2298 C CA . PHE B 1 47 ? 6.708 22.671 49.269 1.00 19.43 70 PHE B CA 1
ATOM 2299 C C . PHE B 1 47 ? 6.103 21.453 48.589 1.00 25.35 70 PHE B C 1
ATOM 2300 O O . PHE B 1 47 ? 6.411 21.170 47.445 1.00 25.24 70 PHE B O 1
ATOM 2308 N N . LYS B 1 48 ? 5.335 20.680 49.347 1.00 21.41 71 LYS B N 1
ATOM 2309 C CA . LYS B 1 48 ? 4.550 19.530 48.888 1.00 21.38 71 LYS B CA 1
ATOM 2310 C C . LYS B 1 48 ? 3.085 19.898 49.029 1.00 24.37 71 LYS B C 1
ATOM 2311 O O . LYS B 1 48 ? 2.745 20.608 49.970 1.00 21.33 71 LYS B O 1
ATOM 2317 N N . THR B 1 49 ? 2.228 19.446 48.113 1.00 21.89 72 THR B N 1
ATOM 2318 C CA . THR B 1 49 ? 0.790 19.683 48.192 1.00 22.21 72 THR B CA 1
ATOM 2319 C C . THR B 1 49 ? 0.042 18.375 48.101 1.00 24.89 72 THR B C 1
ATOM 2320 O O . THR B 1 49 ? 0.258 17.606 47.151 1.00 23.14 72 THR B O 1
ATOM 2324 N N . TYR B 1 50 ? -0.832 18.142 49.088 1.00 21.64 73 TYR B N 1
ATOM 2325 C CA . TYR B 1 50 ? -1.779 17.020 49.168 1.00 23.27 73 TYR B CA 1
ATOM 2326 C C . TYR B 1 50 ? -3.176 17.590 48.897 1.00 25.50 73 TYR B C 1
ATOM 2327 O O . TYR B 1 50 ? -3.507 18.644 49.433 1.00 23.87 73 TYR B O 1
ATOM 2336 N N . SER B 1 51 ? -3.978 16.949 48.054 1.00 23.21 74 SER B N 1
ATOM 2337 C CA . SER B 1 51 ? -5.338 17.412 47.755 1.00 23.80 74 SER B CA 1
ATOM 2338 C C . SER B 1 51 ? -6.254 16.239 47.669 1.00 25.91 74 SER B C 1
ATOM 2339 O O . SER B 1 51 ? -5.845 15.197 47.183 1.00 24.68 74 SER B O 1
ATOM 2342 N N . LYS B 1 52 ? -7.474 16.388 48.171 1.00 22.96 75 LYS B N 1
ATOM 2343 C CA . LYS B 1 52 ? -8.466 15.320 48.111 1.00 23.34 75 LYS B CA 1
ATOM 2344 C C . LYS B 1 52 ? -9.859 15.921 48.022 1.00 28.18 75 LYS B C 1
ATOM 2345 O O . LYS B 1 52 ? -10.123 16.959 48.642 1.00 26.22 75 LYS B O 1
ATOM 2351 N N . HIS B 1 53 ? -10.742 15.276 47.235 1.00 28.40 76 HIS B N 1
ATOM 2352 C CA . HIS B 1 53 ? -12.118 15.711 47.057 1.00 30.51 76 HIS B CA 1
ATOM 2353 C C . HIS B 1 53 ? -12.980 15.241 48.215 1.00 38.03 76 HIS B C 1
ATOM 2354 O O . HIS B 1 53 ? -12.793 14.129 48.718 1.00 37.97 76 HIS B O 1
ATOM 2361 N N . PHE B 1 54 ? -13.872 16.142 48.696 1.00 35.82 77 PHE B N 1
ATOM 2362 C CA . PHE B 1 54 ? -14.782 15.919 49.813 1.00 35.89 77 PHE B CA 1
ATOM 2363 C C . PHE B 1 54 ? -16.187 16.469 49.478 1.00 41.54 77 PHE B C 1
ATOM 2364 O O . PHE B 1 54 ? -16.375 17.118 48.450 1.00 38.75 77 PHE B O 1
A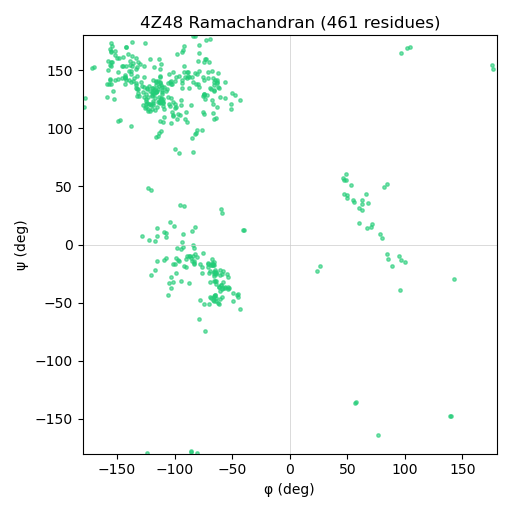TOM 2372 N N . GLY B 1 55 ? -17.145 16.223 50.363 1.00 43.40 78 GLY B N 1
ATOM 2373 C CA . GLY B 1 55 ? -18.521 16.676 50.178 1.00 46.26 78 GLY B CA 1
ATOM 2374 C C . GLY B 1 55 ? -19.416 15.605 49.594 1.00 55.96 78 GLY B C 1
ATOM 2375 O O . GLY B 1 55 ? -18.921 14.608 49.057 1.00 55.99 78 GLY B O 1
ATOM 2376 N N . LYS B 1 56 ? -20.748 15.829 49.681 1.00 56.56 79 LYS B N 1
ATOM 2377 C CA . LYS B 1 56 ? -21.802 14.920 49.222 1.00 59.26 79 LYS B CA 1
ATOM 2378 C C . LYS B 1 56 ? -21.631 14.485 47.759 1.00 64.76 79 LYS B C 1
ATOM 2379 O O . LYS B 1 56 ? -21.919 13.328 47.443 1.00 66.52 79 LYS B O 1
ATOM 2381 N N . ASP B 1 57 ? -21.176 15.397 46.877 1.00 59.97 80 ASP B N 1
ATOM 2382 C CA . ASP B 1 57 ? -20.972 15.098 45.456 1.00 59.30 80 ASP B CA 1
ATOM 2383 C C . ASP B 1 57 ? -19.482 15.001 45.119 1.00 60.07 80 ASP B C 1
ATOM 2384 O O . ASP B 1 57 ? -19.117 14.864 43.944 1.00 59.63 80 ASP B O 1
ATOM 2386 N N . GLY B 1 58 ? -18.640 15.067 46.160 1.00 54.36 81 GLY B N 1
ATOM 2387 C CA . GLY B 1 58 ? -17.187 15.055 46.037 1.00 51.36 81 GLY B CA 1
ATOM 2388 C C . GLY B 1 58 ? -16.679 16.259 45.269 1.00 50.77 81 GLY B C 1
ATOM 2389 O O . GLY B 1 58 ? -15.656 16.162 44.591 1.00 50.33 81 GLY B O 1
ATOM 2390 N N . LYS B 1 59 ? -17.400 17.402 45.344 1.00 43.73 82 LYS B N 1
ATOM 2391 C CA . LYS B 1 59 ? -17.027 18.616 44.607 1.00 41.86 82 LYS B CA 1
ATOM 2392 C C . LYS B 1 59 ? -16.220 19.627 45.478 1.00 40.04 82 LYS B C 1
ATOM 2393 O O . LYS B 1 59 ? -15.613 20.557 44.923 1.00 38.85 82 LYS B O 1
ATOM 2399 N N . ASP B 1 60 ? -16.183 19.435 46.818 1.00 32.04 83 ASP B N 1
ATOM 2400 C CA . ASP B 1 60 ? -15.324 20.277 47.669 1.00 28.61 83 ASP B CA 1
ATOM 2401 C C . ASP B 1 60 ? -13.904 19.751 47.550 1.00 33.01 83 ASP B C 1
ATOM 2402 O O . ASP B 1 60 ? -13.709 18.568 47.239 1.00 34.94 83 ASP B O 1
ATOM 2407 N N . GLU B 1 61 ? -12.919 20.634 47.674 1.00 25.73 84 GLU B N 1
ATOM 2408 C CA . GLU B 1 61 ? -11.524 20.218 47.546 1.00 25.44 84 GLU B CA 1
ATOM 2409 C C . GLU B 1 61 ? -10.749 20.638 48.780 1.00 25.90 84 GLU B C 1
ATOM 2410 O O . GLU B 1 61 ? -10.733 21.830 49.099 1.00 25.23 84 GLU B O 1
ATOM 2416 N N . TYR B 1 62 ? -10.142 19.671 49.494 1.00 21.23 85 TYR B N 1
ATOM 2417 C CA . TYR B 1 62 ? -9.313 19.978 50.683 1.00 20.48 85 TYR B CA 1
ATOM 2418 C C . TYR B 1 62 ? -7.849 19.870 50.297 1.00 23.44 85 TYR B C 1
ATOM 2419 O O . TYR B 1 62 ? -7.490 18.973 49.542 1.00 23.06 85 TYR B O 1
ATOM 2428 N N . SER B 1 63 ? -7.015 20.809 50.769 1.00 19.93 86 SER B N 1
ATOM 2429 C CA . SER B 1 63 ? -5.597 20.844 50.447 1.00 19.82 86 SER B CA 1
ATOM 2430 C C . SER B 1 63 ? -4.754 21.115 51.674 1.00 25.23 86 SER B C 1
ATOM 2431 O O . SER B 1 63 ? -5.165 21.876 52.547 1.00 25.89 86 SER B O 1
ATOM 2434 N N . LEU B 1 64 ? -3.592 20.473 51.735 1.00 19.73 87 LEU B N 1
ATOM 2435 C CA . LEU B 1 64 ? -2.550 20.667 52.745 1.00 19.24 87 LEU B CA 1
ATOM 2436 C C . LEU B 1 64 ? -1.271 20.988 52.009 1.00 22.46 87 LEU B C 1
ATOM 2437 O O . LEU B 1 64 ? -0.870 20.217 51.140 1.00 20.71 87 LEU B O 1
ATOM 2442 N N . ILE B 1 65 ? -0.662 22.136 52.326 1.00 19.66 88 ILE B N 1
ATOM 2443 C CA . ILE B 1 65 ? 0.589 22.593 51.707 1.00 19.43 88 ILE B CA 1
ATOM 2444 C C . ILE B 1 65 ? 1.656 22.558 52.816 1.00 22.06 88 ILE B C 1
ATOM 2445 O O . ILE B 1 65 ? 1.462 23.172 53.868 1.00 21.44 88 ILE B O 1
ATOM 2450 N N . VAL B 1 66 ? 2.744 21.794 52.606 1.00 17.79 89 VAL B N 1
ATOM 2451 C CA . VAL B 1 66 ? 3.797 21.602 53.624 1.00 17.06 89 VAL B CA 1
ATOM 2452 C C . VAL B 1 66 ? 5.121 22.119 53.075 1.00 19.95 89 VAL B C 1
ATOM 2453 O O . VAL B 1 66 ? 5.609 21.576 52.080 1.00 19.78 89 VAL B O 1
ATOM 2457 N N . PHE B 1 67 ? 5.699 23.145 53.697 1.00 17.67 90 PHE B N 1
ATOM 2458 C CA . PHE B 1 67 ? 7.009 23.716 53.292 1.00 18.85 90 PHE B CA 1
ATOM 2459 C C . PHE B 1 67 ? 8.188 22.994 53.964 1.00 24.00 90 PHE B C 1
ATOM 2460 O O . PHE B 1 67 ? 8.150 22.729 55.167 1.00 23.46 90 PHE B O 1
ATOM 2468 N N . ASP B 1 68 ? 9.232 22.676 53.189 1.00 19.69 91 ASP B N 1
ATOM 2469 C CA . ASP B 1 68 ? 10.391 21.970 53.723 1.00 22.21 91 ASP B CA 1
ATOM 2470 C C . ASP B 1 68 ? 11.686 22.815 53.643 1.00 24.01 91 ASP B C 1
ATOM 2471 O O . ASP B 1 68 ? 12.654 22.543 54.362 1.00 24.40 91 ASP B O 1
ATOM 2476 N N . ARG B 1 69 ? 11.709 23.797 52.745 1.00 20.94 92 ARG B N 1
ATOM 2477 C CA . ARG B 1 69 ? 12.870 24.655 52.503 1.00 21.89 92 ARG B CA 1
ATOM 2478 C C . ARG B 1 69 ? 12.438 26.084 52.135 1.00 23.36 92 ARG B C 1
ATOM 2479 O O . ARG B 1 69 ? 11.390 26.231 51.507 1.00 23.33 92 ARG B O 1
ATOM 2487 N N . PRO B 1 70 ? 13.270 27.124 52.386 1.00 19.63 93 PRO B N 1
ATOM 2488 C CA . PRO B 1 70 ? 14.526 27.081 53.151 1.00 20.09 93 PRO B CA 1
ATOM 2489 C C . PRO B 1 70 ? 14.250 26.917 54.642 1.00 22.43 93 PRO B C 1
ATOM 2490 O O . PRO B 1 70 ? 13.072 26.907 55.034 1.00 22.28 93 PRO B O 1
ATOM 2494 N N . ALA B 1 71 ? 15.347 26.782 55.471 1.00 20.22 94 ALA B N 1
ATOM 2495 C CA . ALA B 1 71 ? 15.275 26.559 56.916 1.00 20.63 94 ALA B CA 1
ATOM 2496 C C . ALA B 1 71 ? 14.252 27.477 57.638 1.00 22.57 94 ALA B C 1
ATOM 2497 O O . ALA B 1 71 ? 13.536 26.970 58.487 1.00 22.85 94 ALA B O 1
ATOM 2499 N N . ASP B 1 72 ? 14.181 28.788 57.289 1.00 19.30 95 ASP B N 1
ATOM 2500 C CA . ASP B 1 72 ? 13.294 29.745 57.974 1.00 20.82 95 ASP B CA 1
ATOM 2501 C C . ASP B 1 72 ? 11.785 29.463 57.780 1.00 24.32 95 ASP B C 1
ATOM 2502 O O . ASP B 1 72 ? 10.998 29.868 58.646 1.00 24.41 95 ASP B O 1
ATOM 2507 N N . VAL B 1 73 ? 11.385 28.762 56.711 1.00 21.62 96 VAL B N 1
ATOM 2508 C CA . VAL B 1 73 ? 9.969 28.469 56.480 1.00 21.66 96 VAL B CA 1
ATOM 2509 C C . VAL B 1 73 ? 9.655 26.966 56.697 1.00 24.49 96 VAL B C 1
ATOM 2510 O O . VAL B 1 73 ? 8.478 26.587 56.766 1.00 21.87 96 VAL B O 1
ATOM 2514 N N . ASN B 1 74 ? 10.704 26.129 56.774 1.00 20.79 97 ASN B N 1
ATOM 2515 C CA . ASN B 1 74 ? 10.567 24.700 57.031 1.00 21.40 97 ASN B CA 1
ATOM 2516 C C . ASN B 1 74 ? 9.540 24.445 58.148 1.00 23.55 97 ASN B C 1
ATOM 2517 O O . ASN B 1 74 ? 9.658 25.005 59.245 1.00 22.24 97 ASN B O 1
ATOM 2522 N N . GLY B 1 75 ? 8.533 23.631 57.843 1.00 20.31 98 GLY B N 1
ATOM 2523 C CA . GLY B 1 75 ? 7.489 23.291 58.816 1.00 20.48 98 GLY B CA 1
ATOM 2524 C C . GLY B 1 75 ? 6.181 24.058 58.671 1.00 22.56 98 GLY B C 1
ATOM 2525 O O . GLY B 1 75 ? 5.181 23.699 59.310 1.00 21.06 98 GLY B O 1
ATOM 2526 N N . THR B 1 76 ? 6.190 25.170 57.890 1.00 18.53 99 THR B N 1
ATOM 2527 C CA . THR B 1 76 ? 4.999 25.967 57.637 1.00 17.45 99 THR B CA 1
ATOM 2528 C C . THR B 1 76 ? 3.999 25.066 56.911 1.00 21.68 99 THR B C 1
ATOM 2529 O O . THR B 1 76 ? 4.372 24.315 55.990 1.00 21.01 99 THR B O 1
ATOM 2533 N N . LYS B 1 77 ? 2.743 25.131 57.342 1.00 16.50 100 LYS B N 1
ATOM 2534 C CA . LYS B 1 77 ? 1.694 24.321 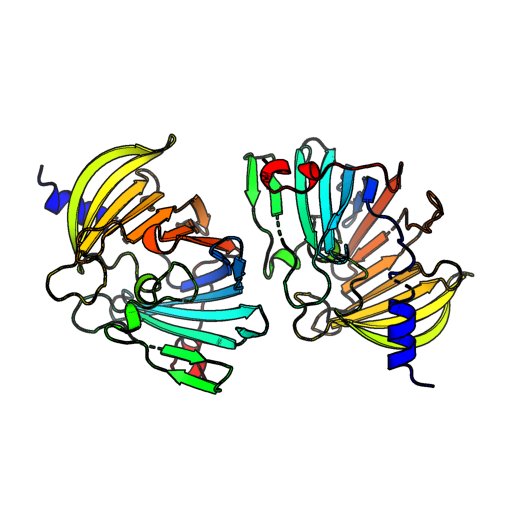56.701 1.00 16.78 100 LYS B CA 1
ATOM 2535 C C . LYS B 1 77 ? 0.430 25.149 56.522 1.00 19.53 100 LYS B C 1
ATOM 2536 O O . LYS B 1 77 ? 0.101 25.970 57.401 1.00 21.48 100 LYS B O 1
ATOM 2542 N N . TYR B 1 78 ? -0.236 24.983 55.379 1.00 15.53 101 TYR B N 1
ATOM 2543 C CA . TYR B 1 78 ? -1.525 25.602 55.090 1.00 16.82 101 TYR B CA 1
ATOM 2544 C C . TYR B 1 78 ? -2.558 24.528 54.927 1.00 22.42 101 TYR B C 1
ATOM 2545 O O . TYR B 1 78 ? -2.323 23.578 54.164 1.00 22.54 101 TYR B O 1
ATOM 2554 N N . LEU B 1 79 ? -3.696 24.682 55.600 1.00 19.03 102 LEU B N 1
ATOM 2555 C CA . LEU B 1 79 ? -4.847 23.781 55.448 1.00 20.82 102 LEU B CA 1
ATOM 2556 C C . LEU B 1 79 ? -5.952 24.579 54.778 1.00 23.50 102 LEU B C 1
ATOM 2557 O O . LEU B 1 79 ? -6.329 25.656 55.270 1.00 22.69 102 LEU B O 1
ATOM 2562 N N . VAL B 1 80 ? -6.467 24.068 53.648 1.00 19.30 103 VAL B N 1
ATOM 2563 C CA . VAL B 1 80 ? -7.509 24.752 52.879 1.00 19.97 103 VAL B CA 1
ATOM 2564 C C . VAL B 1 80 ? -8.686 23.807 52.704 1.00 25.43 103 VAL B C 1
ATOM 2565 O O . VAL B 1 80 ? -8.503 22.660 52.281 1.00 23.81 103 VAL B O 1
ATOM 2569 N N . TRP B 1 81 ? -9.875 24.284 53.118 1.00 23.74 104 TRP B N 1
ATOM 2570 C CA . TRP B 1 81 ? -11.167 23.631 52.904 1.00 24.05 104 TRP B CA 1
ATOM 2571 C C . TRP B 1 81 ? -11.930 24.501 51.929 1.00 27.32 104 TRP B C 1
ATOM 2572 O O . TRP B 1 81 ? -12.502 25.539 52.310 1.00 26.00 104 TRP B O 1
ATOM 2583 N N . SER B 1 82 ? -11.870 24.110 50.657 1.00 22.74 105 SER B N 1
ATOM 2584 C CA . SER B 1 82 ? -12.458 24.855 49.555 1.00 24.26 105 SER B CA 1
ATOM 2585 C C . SER B 1 82 ? -13.805 24.244 49.203 1.00 28.50 105 SER B C 1
ATOM 2586 O O . SER B 1 82 ? -13.880 23.059 48.871 1.00 28.69 105 SER B O 1
ATOM 2589 N N . TYR B 1 83 ? -14.867 25.033 49.341 1.00 24.28 106 TYR B N 1
ATOM 2590 C CA . TYR B 1 83 ? -16.233 24.559 49.095 1.00 24.21 106 TYR B CA 1
ATOM 2591 C C . TYR B 1 83 ? -16.799 25.025 47.739 1.00 27.73 106 TYR B C 1
ATOM 2592 O O . TYR B 1 83 ? -16.599 26.176 47.330 1.00 27.18 106 TYR B O 1
ATOM 2601 N N . ARG B 1 84 ? -17.530 24.118 47.076 1.00 27.12 107 ARG B N 1
ATOM 2602 C CA . ARG B 1 84 ? -18.208 24.356 45.791 1.00 27.91 107 ARG B CA 1
ATOM 2603 C C . ARG B 1 84 ? -19.263 25.466 45.935 1.00 32.04 107 ARG B C 1
ATOM 2604 O O . ARG B 1 84 ? -20.036 25.438 46.887 1.00 33.00 107 ARG B O 1
ATOM 2612 N N . GLY B 1 85 ? -19.297 26.408 44.987 1.00 29.80 108 GLY B N 1
ATOM 2613 C CA . GLY B 1 85 ? -20.253 27.515 44.992 1.00 31.60 108 GLY B CA 1
ATOM 2614 C C . GLY B 1 85 ? -19.916 28.622 45.977 1.00 37.28 108 GLY B C 1
ATOM 2615 O O . GLY B 1 85 ? -18.777 28.697 46.466 1.00 35.28 108 GLY B O 1
ATOM 2616 N N . LEU B 1 86 ? -20.909 29.498 46.278 1.00 35.99 109 LEU B N 1
ATOM 2617 C CA . LEU B 1 86 ? -20.713 30.657 47.166 1.00 36.71 109 LEU B CA 1
ATOM 2618 C C . LEU B 1 86 ? -21.513 30.654 48.486 1.00 42.87 109 LEU B C 1
ATOM 2619 O O . LEU B 1 86 ? -21.447 31.646 49.220 1.00 44.14 109 LEU B O 1
ATOM 2624 N N . GLU B 1 87 ? -22.218 29.566 48.829 1.00 38.43 110 GLU B N 1
ATOM 2625 C CA . GLU B 1 87 ? -22.930 29.496 50.107 1.00 39.57 110 GLU B CA 1
ATOM 2626 C C . GLU B 1 87 ? -21.970 29.681 51.315 1.00 40.01 110 GLU B C 1
ATOM 2627 O O . GLU B 1 87 ? -22.284 30.396 52.283 1.00 39.85 110 GLU B O 1
ATOM 2633 N N . GLN B 1 88 ? -20.821 28.989 51.262 1.00 33.83 111 GLN B N 1
ATOM 2634 C CA . GLN B 1 88 ? -19.849 29.063 52.327 1.00 33.33 111 GLN B CA 1
ATOM 2635 C C . GLN B 1 88 ? -18.488 29.492 51.809 1.00 33.71 111 GLN B C 1
ATOM 2636 O O . GLN B 1 88 ? -18.002 29.035 50.759 1.00 32.59 111 GLN B O 1
ATOM 2642 N N . ASP B 1 89 ? -17.895 30.422 52.557 1.00 28.73 112 ASP B N 1
ATOM 2643 C CA . ASP B 1 89 ? -16.562 30.919 52.285 1.00 28.32 112 ASP B CA 1
ATOM 2644 C C . ASP B 1 89 ? -15.576 29.817 52.634 1.00 28.23 112 ASP B C 1
ATOM 2645 O O . ASP B 1 89 ? -15.838 29.014 53.543 1.00 27.46 112 ASP B O 1
ATOM 2650 N N . ASP B 1 90 ? -14.502 29.714 51.826 1.00 27.44 113 ASP B N 1
ATOM 2651 C CA . ASP B 1 90 ? -13.466 28.730 52.048 1.00 25.50 113 ASP B CA 1
ATOM 2652 C C . ASP B 1 90 ? -12.779 28.994 53.369 1.00 27.23 113 ASP B C 1
ATOM 2653 O O . ASP B 1 90 ? -12.597 30.156 53.754 1.00 24.90 113 ASP B O 1
ATOM 2658 N N . ASP B 1 91 ? -12.488 27.896 54.088 1.00 22.92 114 ASP B N 1
ATOM 2659 C CA . ASP B 1 91 ? -11.754 27.876 55.342 1.00 21.57 114 ASP B CA 1
ATOM 2660 C C . ASP B 1 91 ? -10.276 27.658 55.081 1.00 22.46 114 ASP B C 1
ATOM 2661 O O . ASP B 1 91 ? -9.868 26.796 54.268 1.00 21.30 114 ASP B O 1
ATOM 2674 N N . TRP B 1 93 ? -6.322 27.905 57.225 1.00 19.70 116 TRP B N 1
ATOM 2675 C CA . TRP B 1 93 ? -5.469 28.033 58.402 1.00 18.68 116 TRP B CA 1
ATOM 2676 C C . TRP B 1 93 ? -4.016 27.883 58.007 1.00 21.34 116 TRP B C 1
ATOM 2677 O O . TRP B 1 93 ? -3.677 27.179 57.050 1.00 18.89 116 TRP B O 1
ATOM 2688 N N . VAL B 1 94 ? -3.145 28.482 58.815 1.00 20.35 117 VAL B N 1
ATOM 2689 C CA . VAL B 1 94 ? -1.699 28.365 58.620 1.00 17.33 117 VAL B CA 1
ATOM 2690 C C . VAL B 1 94 ? -1.048 28.005 59.990 1.00 20.39 117 VAL B C 1
ATOM 2691 O O . VAL B 1 94 ? -1.347 28.623 61.010 1.00 19.55 117 VAL B O 1
ATOM 2695 N N . TYR B 1 95 ? -0.198 26.980 59.986 1.00 18.40 118 TYR B N 1
ATOM 2696 C CA . TYR B 1 95 ? 0.662 26.619 61.113 1.00 18.36 118 TYR B CA 1
ATOM 2697 C C . TYR B 1 95 ? 2.016 27.299 60.872 1.00 22.92 118 TYR B C 1
ATOM 2698 O O . TYR B 1 95 ? 2.659 27.021 59.836 1.00 19.76 118 TYR B O 1
ATOM 2707 N N . LEU B 1 96 ? 2.489 28.116 61.843 1.00 21.63 119 LEU B N 1
ATOM 2708 C CA . LEU B 1 96 ? 3.776 28.806 61.689 1.00 22.93 119 LEU B CA 1
ATOM 2709 C C . LEU B 1 96 ? 4.816 28.246 62.665 1.00 24.53 119 LEU B C 1
ATOM 2710 O O . LEU B 1 96 ? 4.569 28.240 63.870 1.00 22.78 119 LEU B O 1
ATOM 2715 N N . PRO B 1 97 ? 5.974 27.770 62.145 1.00 23.43 120 PRO B N 1
ATOM 2716 C CA . PRO B 1 97 ? 6.956 27.087 63.013 1.00 24.21 120 PRO B CA 1
ATOM 2717 C C . PRO B 1 97 ? 7.622 27.940 64.095 1.00 28.87 120 PRO B C 1
ATOM 2718 O O . PRO B 1 97 ? 7.973 27.377 65.131 1.00 29.64 120 PRO B O 1
ATOM 2722 N N . ALA B 1 98 ? 7.832 29.251 63.862 1.00 26.39 121 ALA B N 1
ATOM 2723 C CA . ALA B 1 98 ? 8.539 30.149 64.813 1.00 27.85 121 ALA B CA 1
ATOM 2724 C C . ALA B 1 98 ? 8.114 29.947 66.283 1.00 36.49 121 ALA B C 1
ATOM 2725 O O . ALA B 1 98 ? 8.967 29.656 67.142 1.00 36.19 121 ALA B O 1
ATOM 2727 N N . GLU B 1 99 ? 6.795 30.054 66.549 1.00 35.54 122 GLU B N 1
ATOM 2728 C CA . GLU B 1 99 ? 6.177 29.927 67.878 1.00 37.54 122 GLU B CA 1
ATOM 2729 C C . GLU B 1 99 ? 5.193 28.712 67.964 1.00 39.31 122 GLU B C 1
ATOM 2730 O O . GLU B 1 99 ? 4.594 28.492 69.013 1.00 37.81 122 GLU B O 1
ATOM 2736 N N . SER B 1 100 ? 5.076 27.904 66.876 1.00 33.35 123 SER B N 1
ATOM 2737 C CA . SER B 1 100 ? 4.234 26.701 66.795 1.00 32.38 123 SER B CA 1
ATOM 2738 C C . SER B 1 100 ? 2.736 27.036 66.969 1.00 33.86 123 SER B C 1
ATOM 2739 O O . SER B 1 100 ? 1.978 26.249 67.537 1.00 35.04 123 SER B O 1
ATOM 2742 N N . LEU B 1 101 ? 2.309 28.164 66.404 1.00 27.25 124 LEU B N 1
ATOM 2743 C CA . LEU B 1 101 ? 0.927 28.604 66.480 1.00 27.57 124 LEU B CA 1
ATOM 2744 C C . LEU B 1 101 ? 0.160 28.308 65.194 1.00 26.60 124 LEU B C 1
ATOM 2745 O O . LEU B 1 101 ? 0.735 28.337 64.106 1.00 22.82 124 LEU B O 1
ATOM 2750 N N . VAL B 1 102 ? -1.145 28.050 65.343 1.00 23.11 125 VAL B N 1
ATOM 2751 C CA . VAL B 1 102 ? -2.092 27.868 64.240 1.00 22.22 125 VAL B CA 1
ATOM 2752 C C . VAL B 1 102 ? -2.980 29.130 64.190 1.00 24.53 125 VAL B C 1
ATOM 2753 O O . VAL B 1 102 ? -3.508 29.561 65.221 1.00 23.55 125 VAL B O 1
ATOM 2757 N N . ARG B 1 103 ? -3.157 29.703 62.995 1.00 21.64 126 ARG B N 1
ATOM 2758 C CA . ARG B 1 103 ? -3.960 30.897 62.830 1.00 21.82 126 ARG B CA 1
ATOM 2759 C C . ARG B 1 103 ? -4.920 30.757 61.652 1.00 24.72 126 ARG B C 1
ATOM 2760 O O . ARG B 1 103 ? -4.510 30.251 60.588 1.00 23.11 126 ARG B O 1
ATOM 2768 N N . ARG B 1 104 ? -6.198 31.203 61.837 1.00 21.26 127 ARG B N 1
ATOM 2769 C CA . ARG B 1 104 ? -7.162 31.243 60.731 1.00 20.06 127 ARG B CA 1
ATOM 2770 C C . ARG B 1 104 ? -6.813 32.392 59.812 1.00 23.14 127 ARG B C 1
ATOM 2771 O O . ARG B 1 104 ? -6.489 33.487 60.280 1.00 23.34 127 ARG B O 1
ATOM 2779 N N . ILE B 1 105 ? -6.967 32.171 58.527 1.00 21.65 128 ILE B N 1
ATOM 2780 C CA . ILE B 1 105 ? -6.776 33.226 57.538 1.00 21.79 128 ILE B CA 1
ATOM 2781 C C . ILE B 1 105 ? -8.168 33.535 57.020 1.00 23.95 128 ILE B C 1
ATOM 2782 O O . ILE B 1 105 ? -8.805 32.649 56.449 1.00 23.66 128 ILE B O 1
ATOM 2787 N N . SER B 1 106 ? -8.662 34.757 57.235 1.00 19.69 129 SER B N 1
ATOM 2788 C CA . SER B 1 106 ? -10.034 35.105 56.799 1.00 22.31 129 SER B CA 1
ATOM 2789 C C . SER B 1 106 ? -10.184 36.613 56.568 1.00 28.75 129 SER B C 1
ATOM 2790 O O . SER B 1 106 ? -9.270 37.375 56.887 1.00 28.24 129 SER B O 1
ATOM 2793 N N . GLY B 1 107 ? -11.339 37.025 56.043 1.00 29.98 130 GLY B N 1
ATOM 2794 C CA . GLY B 1 107 ? -11.633 38.426 55.759 1.00 30.97 130 GLY B CA 1
ATOM 2795 C C . GLY B 1 107 ? -10.630 39.055 54.810 1.00 30.78 130 GLY B C 1
ATOM 2796 O O . GLY B 1 107 ? -10.199 38.423 53.848 1.00 28.32 130 GLY B O 1
ATOM 2797 N N . SER B 1 108 ? -10.184 40.266 55.135 1.00 29.78 131 SER B N 1
ATOM 2798 C CA . SER B 1 108 ? -9.205 40.998 54.328 1.00 30.16 131 SER B CA 1
ATOM 2799 C C . SER B 1 108 ? -7.826 40.255 54.194 1.00 27.89 131 SER B C 1
ATOM 2800 O O . SER B 1 108 ? -7.095 40.518 53.229 1.00 25.23 131 SER B O 1
ATOM 2803 N N . SER B 1 109 ? -7.486 39.321 55.136 1.00 22.00 132 SER B N 1
ATOM 2804 C CA . SER B 1 109 ? -6.241 38.527 55.070 1.00 20.28 132 SER B CA 1
ATOM 2805 C C . SER B 1 109 ? -6.217 37.582 53.845 1.00 25.94 132 SER B C 1
ATOM 2806 O O . SER B 1 109 ? -5.125 37.179 53.406 1.00 23.20 132 SER B O 1
ATOM 2809 N N . LYS B 1 110 ? -7.397 37.240 53.281 1.00 23.02 133 LYS B N 1
ATOM 2810 C CA . LYS B 1 110 ? -7.433 36.399 52.071 1.00 22.19 133 LYS B CA 1
ATOM 2811 C C . LYS B 1 110 ? -6.782 37.105 50.908 1.00 24.83 133 LYS B C 1
ATOM 2812 O O . LYS B 1 110 ? -6.330 36.443 49.977 1.00 25.69 133 LYS B O 1
ATOM 2818 N N . PHE B 1 111 ? -6.763 38.452 50.937 1.00 20.00 134 PHE B N 1
ATOM 2819 C CA . PHE B 1 111 ? -6.211 39.259 49.828 1.00 21.32 134 PHE B CA 1
ATOM 2820 C C . PHE B 1 111 ? -4.739 39.602 50.027 1.00 24.95 134 PHE B C 1
ATOM 2821 O O . PHE B 1 111 ? -4.139 40.269 49.180 1.00 23.12 134 PHE B O 1
ATOM 2829 N N . ALA B 1 112 ? -4.180 39.181 51.165 1.00 21.86 135 ALA B N 1
ATOM 2830 C CA . ALA B 1 112 ? -2.788 39.400 51.493 1.00 20.91 135 ALA B CA 1
ATOM 2831 C C . ALA B 1 112 ? -1.949 38.391 50.745 1.00 23.18 135 ALA B C 1
ATOM 2832 O O . ALA B 1 112 ? -2.459 37.400 50.188 1.00 20.20 135 ALA B O 1
ATOM 2834 N N . SER B 1 113 ? -0.656 38.667 50.706 1.00 21.02 136 SER B N 1
ATOM 2835 C CA . SER B 1 113 ? 0.349 37.863 50.036 1.00 20.37 136 SER B CA 1
ATOM 2836 C C . SER B 1 113 ? 0.460 36.463 50.658 1.00 23.10 136 SER B C 1
ATOM 2837 O O . SER B 1 113 ? 0.404 36.311 51.881 1.00 22.10 136 SER B O 1
ATOM 2840 N N . PHE B 1 114 ? 0.605 35.453 49.810 1.00 19.51 137 PHE B N 1
ATOM 2841 C CA . PHE B 1 114 ? 0.870 34.069 50.221 1.00 18.03 137 PHE B CA 1
ATOM 2842 C C . PHE B 1 114 ? 2.409 33.834 50.261 1.00 21.09 137 PHE B C 1
ATOM 2843 O O . PHE B 1 114 ? 3.063 33.802 49.217 1.00 18.67 137 PHE B O 1
ATOM 2859 N N . ARG B 1 116 ? 4.895 35.631 50.962 1.00 16.84 139 ARG B N 1
ATOM 2860 C CA . ARG B 1 116 ? 5.561 36.812 50.387 1.00 17.15 139 ARG B CA 1
ATOM 2861 C C . ARG B 1 116 ? 5.621 36.723 48.842 1.00 21.69 139 ARG B C 1
ATOM 2862 O O . ARG B 1 116 ? 6.332 37.507 48.199 1.00 22.58 139 ARG B O 1
ATOM 2870 N N . SER B 1 117 ? 4.863 35.776 48.236 1.00 18.39 140 SER B N 1
ATOM 2871 C CA . SER B 1 117 ? 4.878 35.594 46.780 1.00 16.39 140 SER B CA 1
ATOM 2872 C C . SER B 1 117 ? 3.905 36.527 46.113 1.00 21.71 140 SER B C 1
ATOM 2873 O O . SER B 1 117 ? 3.230 37.316 46.795 1.00 24.33 140 SER B O 1
ATOM 2876 N N . ASP B 1 118 ? 3.805 36.411 44.770 1.00 19.84 141 ASP B N 1
ATOM 2877 C CA . ASP B 1 118 ? 2.893 37.234 43.974 1.00 19.67 141 ASP B CA 1
ATOM 2878 C C . ASP B 1 118 ? 1.495 36.667 44.002 1.00 26.18 141 ASP B C 1
ATOM 2879 O O . ASP B 1 118 ? 0.548 37.338 43.575 1.00 28.19 141 ASP B O 1
ATOM 2884 N N . LEU B 1 119 ? 1.355 35.467 44.580 1.00 22.59 142 LEU B N 1
ATOM 2885 C CA . LEU B 1 119 ? 0.057 34.863 44.854 1.00 23.29 142 LEU B CA 1
ATOM 2886 C C . LEU B 1 119 ? -0.502 35.470 46.124 1.00 24.18 142 LEU B C 1
ATOM 2887 O O . LEU B 1 119 ? 0.250 35.778 47.064 1.00 20.28 142 LEU B O 1
ATOM 2892 N N . SER B 1 120 ? -1.826 35.600 46.180 1.00 20.55 143 SER B N 1
ATOM 2893 C CA . SER B 1 120 ? -2.541 36.018 47.390 1.00 20.30 143 SER B CA 1
ATOM 2894 C C . SER B 1 120 ? -3.049 34.738 48.052 1.00 20.47 143 SER B C 1
ATOM 2895 O O . SER B 1 120 ? -3.089 33.676 47.383 1.00 18.58 143 SER B O 1
ATOM 2898 N N . ASN B 1 121 ? -3.433 34.823 49.323 1.00 19.35 144 ASN B N 1
ATOM 2899 C CA . ASN B 1 121 ? -3.967 33.666 50.031 1.00 20.33 144 ASN B CA 1
ATOM 2900 C C . ASN B 1 121 ? -5.185 33.088 49.285 1.00 25.03 144 ASN B C 1
ATOM 2901 O O . ASN B 1 121 ? -5.293 31.867 49.164 1.00 25.23 144 ASN B O 1
ATOM 2906 N N . GLU B 1 122 ? -6.037 33.961 48.682 1.00 21.96 145 GLU B N 1
ATOM 2907 C CA . GLU B 1 122 ? -7.228 33.500 47.968 1.00 20.12 145 GLU B CA 1
ATOM 2908 C C . GLU B 1 122 ? -6.891 32.678 46.707 1.00 24.38 145 GLU B C 1
ATOM 2909 O O . GLU B 1 122 ? -7.689 31.821 46.331 1.00 22.49 145 GLU B O 1
ATOM 2915 N N . ASP B 1 123 ? -5.720 32.923 46.083 1.00 22.07 146 ASP B N 1
ATOM 2916 C CA . ASP B 1 123 ? -5.256 32.251 44.855 1.00 21.77 146 ASP B CA 1
ATOM 2917 C C . ASP B 1 123 ? -4.973 30.763 45.058 1.00 26.53 146 ASP B C 1
ATOM 2918 O O . ASP B 1 123 ? -4.914 30.003 44.098 1.00 28.77 146 ASP B O 1
ATOM 2923 N N . ILE B 1 124 ? -4.829 30.348 46.308 1.00 20.13 147 ILE B N 1
ATOM 2924 C CA . ILE B 1 124 ? -4.564 28.979 46.709 1.00 23.23 147 ILE B CA 1
ATOM 2925 C C . ILE B 1 124 ? -5.871 28.176 46.762 1.00 28.41 147 ILE B C 1
ATOM 2926 O O . ILE B 1 124 ? -5.832 26.939 46.794 1.00 29.02 147 ILE B O 1
ATOM 2931 N N . GLN B 1 125 ? -7.024 28.865 46.730 1.00 25.84 148 GLN B N 1
ATOM 2932 C CA . GLN B 1 125 ? -8.328 28.217 46.724 1.00 25.97 148 GLN B CA 1
ATOM 2933 C C . GLN B 1 125 ? -8.661 27.690 45.317 1.00 30.96 148 GLN B C 1
ATOM 2934 O O . GLN B 1 125 ? -7.924 27.941 44.355 1.00 31.30 148 GLN B O 1
ATOM 2940 N N . ASN B 1 126 ? -9.750 26.928 45.198 1.00 27.80 149 ASN B N 1
ATOM 2941 C CA . ASN B 1 126 ? -10.150 26.331 43.927 1.00 27.71 149 ASN B CA 1
ATOM 2942 C C . ASN B 1 126 ? -10.199 27.387 42.785 1.00 33.39 149 ASN B C 1
ATOM 2943 O O . ASN B 1 126 ? -10.888 28.403 42.911 1.00 33.81 149 ASN B O 1
ATOM 2948 N N . LEU B 1 127 ? -9.393 27.161 41.724 1.00 28.74 150 LEU B N 1
ATOM 2949 C CA . LEU B 1 127 ? -9.317 28.029 40.541 1.00 28.04 150 LEU B CA 1
ATOM 2950 C C . LEU B 1 127 ? -10.525 27.835 39.614 1.00 30.94 150 LEU B C 1
ATOM 2951 O O . LEU B 1 127 ? -10.846 28.745 38.845 1.00 30.11 150 LEU B O 1
ATOM 2956 N N . ASP B 1 128 ? -11.187 26.657 39.658 1.00 26.68 151 ASP B N 1
ATOM 2957 C CA . ASP B 1 128 ? -12.266 26.394 38.717 1.00 26.61 151 ASP B CA 1
ATOM 2958 C C . ASP B 1 128 ? -13.615 26.120 39.367 1.00 31.22 151 ASP B C 1
ATOM 2959 O O . ASP B 1 128 ? -14.339 25.214 38.943 1.00 33.98 151 ASP B O 1
ATOM 2964 N N . ASP B 1 129 ? -13.999 26.952 40.320 1.00 26.49 152 ASP B N 1
ATOM 2965 C CA . ASP B 1 129 ? -15.311 26.840 40.955 1.00 26.01 152 ASP B CA 1
ATOM 2966 C C . ASP B 1 129 ? -16.309 27.597 40.049 1.00 32.09 152 ASP B C 1
ATOM 2967 O O . ASP B 1 129 ? -16.465 28.815 40.188 1.00 31.04 152 ASP B O 1
ATOM 2972 N N . VAL B 1 130 ? -16.943 26.866 39.081 1.00 29.52 153 VAL B N 1
ATOM 2973 C CA . VAL B 1 130 ? -17.778 27.404 38.013 1.00 29.89 153 VAL B CA 1
ATOM 2974 C C . VAL B 1 130 ? -18.862 28.398 38.505 1.00 35.03 153 VAL B C 1
ATOM 2975 O O . VAL B 1 130 ? -18.976 29.475 37.914 1.00 32.15 153 VAL B O 1
ATOM 2979 N N . ASP B 1 131 ? -19.645 28.062 39.554 1.00 33.00 154 ASP B N 1
ATOM 2980 C CA . ASP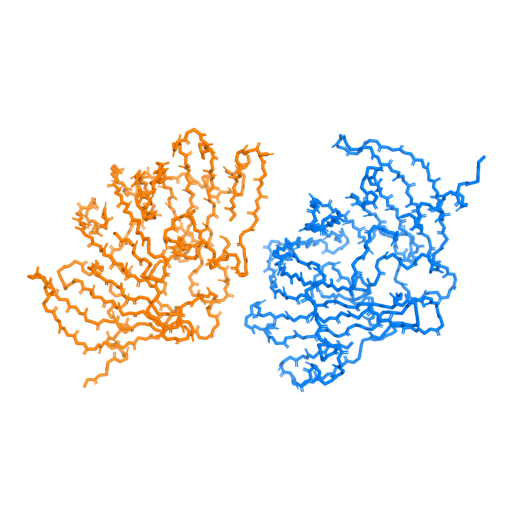 B 1 131 ? -20.747 28.962 39.944 1.00 33.52 154 ASP B CA 1
ATOM 2981 C C . ASP B 1 131 ? -20.299 30.150 40.850 1.00 34.29 154 ASP B C 1
ATOM 2982 O O . ASP B 1 131 ? -21.148 30.878 41.362 1.00 35.48 154 ASP B O 1
ATOM 2987 N N . GLU B 1 132 ? -19.005 30.425 40.936 1.00 28.75 155 GLU B N 1
ATOM 2988 C CA . GLU B 1 132 ? -18.511 31.597 41.663 1.00 27.36 155 GLU B CA 1
ATOM 2989 C C . GLU B 1 132 ? -18.489 32.830 40.756 1.00 30.94 155 GLU B C 1
ATOM 2990 O O . GLU B 1 132 ? -18.232 33.936 41.245 1.00 29.64 155 GLU B O 1
ATOM 2996 N N . TYR B 1 133 ? -18.704 32.624 39.422 1.00 26.94 156 TYR B N 1
ATOM 2997 C CA . TYR B 1 133 ? -18.598 33.659 38.392 1.00 26.30 156 TYR B CA 1
ATOM 2998 C C . TYR B 1 133 ? -19.681 33.673 37.344 1.00 29.25 156 TYR B C 1
ATOM 2999 O O . TYR B 1 133 ? -20.356 32.672 37.103 1.00 30.06 156 TYR B O 1
ATOM 3008 N N . ASP B 1 134 ? -19.782 34.817 36.658 1.00 26.09 157 ASP B N 1
ATOM 3009 C CA . ASP B 1 134 ? -20.569 35.000 35.436 1.00 26.27 157 ASP B CA 1
ATOM 3010 C C . ASP B 1 134 ? -19.563 35.051 34.286 1.00 29.45 157 ASP B C 1
ATOM 3011 O O . ASP B 1 134 ? -18.434 35.494 34.512 1.00 28.45 157 ASP B O 1
ATOM 3016 N N . TYR B 1 135 ? -19.925 34.544 33.083 1.00 26.45 158 TYR B N 1
ATOM 3017 C CA . TYR B 1 135 ? -18.947 34.438 31.999 1.00 25.23 158 TYR B CA 1
ATOM 3018 C C . TYR B 1 135 ? -19.295 35.172 30.736 1.00 31.26 158 TYR B C 1
ATOM 3019 O O . TYR B 1 135 ? -20.461 35.432 30.440 1.00 29.61 158 TYR B O 1
ATOM 3028 N N . LEU B 1 136 ? -18.252 35.435 29.932 1.00 28.53 159 LEU B N 1
ATOM 3029 C CA . LEU B 1 136 ? -18.482 36.051 28.635 1.00 29.05 159 LEU B CA 1
ATOM 3030 C C . LEU B 1 136 ? -17.386 35.556 27.679 1.00 28.68 159 LEU B C 1
ATOM 3031 O O . LEU B 1 136 ? -16.200 35.878 27.862 1.00 27.06 159 LEU B O 1
ATOM 3036 N N . LEU B 1 137 ? -17.769 34.662 26.748 1.00 25.76 160 LEU B N 1
ATOM 3037 C CA . LEU B 1 137 ? -16.856 34.150 25.707 1.00 25.78 160 LEU B CA 1
ATOM 3038 C C . LEU B 1 137 ? -16.667 35.282 24.680 1.00 29.82 160 LEU B C 1
ATOM 3039 O O . LEU B 1 137 ? -17.618 35.659 23.993 1.00 29.31 160 LEU B O 1
ATOM 3044 N N . GLN B 1 138 ? -15.446 35.836 24.599 1.00 25.84 161 GLN B N 1
ATOM 3045 C CA . GLN B 1 138 ? -15.135 36.985 23.746 1.00 25.67 161 GLN B CA 1
ATOM 3046 C C . GLN B 1 138 ? -14.684 36.596 22.348 1.00 32.22 161 GLN B C 1
ATOM 3047 O O . GLN B 1 138 ? -14.770 37.406 21.426 1.00 33.09 161 GLN B O 1
ATOM 3053 N N . GLY B 1 139 ? -14.246 35.354 22.195 1.00 30.36 162 GLY B N 1
ATOM 3054 C CA . GLY B 1 139 ? -13.820 34.818 20.911 1.00 30.43 162 GLY B CA 1
ATOM 3055 C C . GLY B 1 139 ? -12.598 33.941 21.017 1.00 34.53 162 GLY B C 1
ATOM 3056 O O . GLY B 1 139 ? -12.421 33.225 22.002 1.00 32.60 162 GLY B O 1
ATOM 3057 N N . GLU B 1 140 ? -11.778 33.956 19.963 1.00 33.35 163 GLU B N 1
ATOM 3058 C CA . GLU B 1 140 ? -10.565 33.162 19.854 1.00 32.35 163 GLU B CA 1
ATOM 3059 C C . GLU B 1 140 ? -9.390 34.027 19.391 1.00 35.64 163 GLU B C 1
ATOM 3060 O O . GLU B 1 140 ? -9.570 35.084 18.784 1.00 36.39 163 GLU B O 1
ATOM 3066 N N . GLU B 1 141 ? -8.191 33.571 19.706 1.00 31.20 164 GLU B N 1
ATOM 3067 C CA . GLU B 1 141 ? -6.936 34.239 19.401 1.00 31.83 164 GLU B CA 1
ATOM 3068 C C . GLU B 1 141 ? -5.831 33.216 19.437 1.00 36.23 164 GLU B C 1
ATOM 3069 O O . GLU B 1 141 ? -5.784 32.388 20.355 1.00 35.24 164 GLU B O 1
ATOM 3075 N N . ASN B 1 142 ? -4.914 33.293 18.469 1.00 33.14 165 ASN B N 1
ATOM 3076 C CA . ASN B 1 142 ? -3.733 32.454 18.467 1.00 33.43 165 ASN B CA 1
ATOM 3077 C C . ASN B 1 142 ? -2.669 33.182 19.328 1.00 39.00 165 ASN B C 1
ATOM 3078 O O . ASN B 1 142 ? -2.327 34.324 19.024 1.00 40.27 165 ASN B O 1
ATOM 3083 N N . VAL B 1 143 ? -2.199 32.556 20.420 1.00 34.88 166 VAL B N 1
ATOM 3084 C CA . VAL B 1 143 ? -1.233 33.155 21.346 1.00 35.50 166 VAL B CA 1
ATOM 3085 C C . VAL B 1 143 ? 0.095 32.374 21.252 1.00 42.37 166 VAL B C 1
ATOM 3086 O O . VAL B 1 143 ? 0.182 31.235 21.713 1.00 42.01 166 VAL B O 1
ATOM 3090 N N . ASP B 1 144 ? 1.113 32.995 20.601 1.00 42.81 167 ASP B N 1
ATOM 3091 C CA . ASP B 1 144 ? 2.443 32.429 20.326 1.00 42.64 167 ASP B CA 1
ATOM 3092 C C . ASP B 1 144 ? 2.323 31.004 19.753 1.00 43.62 167 ASP B C 1
ATOM 3093 O O . ASP B 1 144 ? 2.846 30.045 20.331 1.00 42.91 167 ASP B O 1
ATOM 3098 N N . GLY B 1 145 ? 1.570 30.876 18.669 1.00 38.96 168 GLY B N 1
ATOM 3099 C CA . GLY B 1 145 ? 1.363 29.597 18.001 1.00 38.85 168 GLY B CA 1
ATOM 3100 C C . GLY B 1 145 ? 0.251 28.695 18.511 1.00 40.54 168 GLY B C 1
ATOM 3101 O O . GLY B 1 145 ? -0.111 27.735 17.823 1.00 40.35 168 GLY B O 1
ATOM 3102 N N . ILE B 1 146 ? -0.315 28.984 19.700 1.00 34.48 169 ILE B N 1
ATOM 3103 C CA . ILE B 1 146 ? -1.369 28.152 20.313 1.00 32.19 169 ILE B CA 1
ATOM 3104 C C . ILE B 1 146 ? -2.763 28.790 20.158 1.00 32.92 169 ILE B C 1
ATOM 3105 O O . ILE B 1 146 ? -2.942 29.925 20.578 1.00 30.91 169 ILE B O 1
ATOM 3110 N N . ASP B 1 147 ? -3.746 28.044 19.597 1.00 27.52 170 ASP B N 1
ATOM 3111 C CA . ASP B 1 147 ? -5.137 28.493 19.483 1.00 26.23 170 ASP B CA 1
ATOM 3112 C C . ASP B 1 147 ? -5.824 28.503 20.855 1.00 29.09 170 ASP B C 1
ATOM 3113 O O . ASP B 1 147 ? -5.803 27.493 21.562 1.00 28.45 170 ASP B O 1
ATOM 3118 N N . CYS B 1 148 ? -6.461 29.634 21.206 1.00 26.62 171 CYS B N 1
ATOM 3119 C CA . CYS B 1 148 ? -7.099 29.833 22.506 1.00 25.36 171 CYS B CA 1
ATOM 3120 C C . CYS B 1 148 ? -8.494 30.406 22.382 1.00 29.46 171 CYS B C 1
ATOM 3121 O O . CYS B 1 148 ? -8.777 31.176 21.471 1.00 31.71 171 CYS B O 1
ATOM 3124 N N . TYR B 1 149 ? -9.332 30.114 23.370 1.00 24.91 172 TYR B N 1
ATOM 3125 C CA . TYR B 1 149 ? -10.578 30.820 23.592 1.00 25.56 172 TYR B CA 1
ATOM 3126 C C . TYR B 1 149 ? -10.246 32.000 24.483 1.00 27.14 172 TYR B C 1
ATOM 3127 O O . TYR B 1 149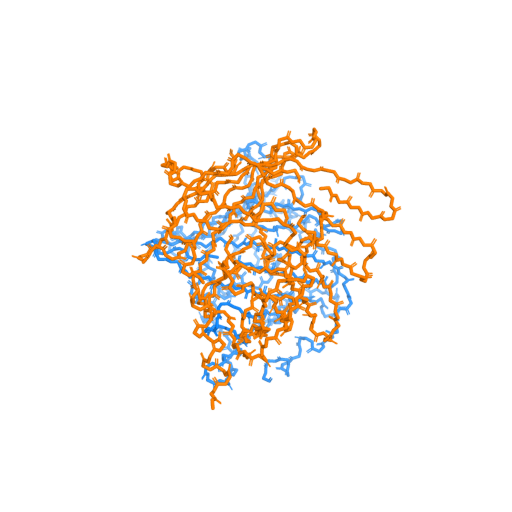 ? -9.370 31.869 25.335 1.00 27.15 172 TYR B O 1
ATOM 3136 N N . ILE B 1 150 ? -10.919 33.136 24.301 1.00 24.57 173 ILE B N 1
ATOM 3137 C CA . ILE B 1 150 ? -10.796 34.300 25.193 1.00 23.37 173 ILE B CA 1
ATOM 3138 C C . ILE B 1 150 ? -12.044 34.246 26.086 1.00 26.69 173 ILE B C 1
ATOM 3139 O O . ILE B 1 150 ? -13.159 34.406 25.580 1.00 26.52 173 ILE B O 1
ATOM 3144 N N . LEU B 1 151 ? -11.867 33.943 27.378 1.00 23.70 174 LEU B N 1
ATOM 3145 C CA . LEU B 1 151 ? -12.991 33.795 28.307 1.00 22.53 174 LEU B CA 1
ATOM 3146 C C . LEU B 1 151 ? -12.847 34.747 29.488 1.00 26.43 174 LEU B C 1
ATOM 3147 O O . LEU B 1 151 ? -11.898 34.617 30.279 1.00 22.84 174 LEU B O 1
ATOM 3152 N N . GLU B 1 152 ? -13.773 35.701 29.595 1.00 26.03 175 GLU B N 1
ATOM 3153 C CA . GLU B 1 152 ? -13.805 36.635 30.723 1.00 25.48 175 GLU B CA 1
ATOM 3154 C C . GLU B 1 152 ? -14.715 36.100 31.775 1.00 27.09 175 GLU B C 1
ATOM 3155 O O . GLU B 1 152 ? -15.832 35.667 31.451 1.00 25.93 175 GLU B O 1
ATOM 3161 N N . ARG B 1 153 ? -14.277 36.139 33.047 1.00 22.36 176 ARG B N 1
ATOM 3162 C CA . ARG B 1 153 ? -15.146 35.766 34.157 1.00 22.77 176 ARG B CA 1
ATOM 3163 C C . ARG B 1 153 ? -15.160 36.911 35.171 1.00 27.66 176 ARG B C 1
ATOM 3164 O O . ARG B 1 153 ? -14.134 37.530 35.449 1.00 24.17 176 ARG B O 1
ATOM 3172 N N . THR B 1 154 ? -16.349 37.231 35.654 1.00 26.69 177 THR B N 1
ATOM 3173 C CA . THR B 1 154 ? -16.555 38.270 36.650 1.00 26.10 177 THR B CA 1
ATOM 3174 C C . THR B 1 154 ? -17.039 37.557 37.893 1.00 29.47 177 THR B C 1
ATOM 3175 O O . THR B 1 154 ? -18.031 36.839 37.793 1.00 28.71 177 THR B O 1
ATOM 3179 N N . PRO B 1 155 ? -16.366 37.711 39.064 1.00 27.45 178 PRO B N 1
ATOM 3180 C CA . PRO B 1 155 ? -16.865 37.046 40.262 1.00 28.27 178 PRO B CA 1
ATOM 3181 C C . PRO B 1 155 ? -18.249 37.583 40.631 1.00 34.09 178 PRO B C 1
ATOM 3182 O O . PRO B 1 155 ? -18.543 38.773 40.435 1.00 33.35 178 PRO B O 1
ATOM 3186 N N . LYS B 1 156 ? -19.126 36.682 41.089 1.00 32.53 179 LYS B N 1
ATOM 3187 C CA . LYS B 1 156 ? -20.462 37.078 41.524 1.00 33.29 179 LYS B CA 1
ATOM 3188 C C . LYS B 1 156 ? -20.307 37.984 42.749 1.00 38.55 179 LYS B C 1
ATOM 3189 O O . LYS B 1 156 ? -19.368 37.795 43.532 1.00 35.74 179 LYS B O 1
ATOM 3195 N N . LYS B 1 157 ? -21.146 39.028 42.843 1.00 39.49 180 LYS B N 1
ATOM 3196 C CA . LYS B 1 157 ? -21.146 39.969 43.964 1.00 40.59 180 LYS B CA 1
ATOM 3197 C C . LYS B 1 157 ? -21.570 39.146 45.169 1.00 46.91 180 LYS B C 1
ATOM 3198 O O . LYS B 1 157 ? -22.691 38.621 45.207 1.00 48.67 180 LYS B O 1
ATOM 3204 N N . GLY B 1 158 ? -20.599 38.890 46.034 1.00 42.33 181 GLY B N 1
ATOM 3205 C CA . GLY B 1 158 ? -20.765 38.017 47.186 1.00 41.65 181 GLY B CA 1
ATOM 3206 C C . GLY B 1 158 ? -19.515 37.207 47.419 1.00 42.91 181 GLY B C 1
ATOM 3207 O O . GLY B 1 158 ? -19.214 36.866 48.565 1.00 43.35 181 GLY B O 1
ATOM 3208 N N . LYS B 1 159 ? -18.764 36.906 46.337 1.00 36.21 182 LYS B N 1
ATOM 3209 C CA . LYS B 1 159 ? -17.491 36.193 46.432 1.00 34.53 182 LYS B CA 1
ATOM 3210 C C . LYS B 1 159 ? -16.486 37.070 47.183 1.00 36.63 182 LYS B C 1
ATOM 3211 O O . LYS B 1 159 ? -16.355 38.263 46.884 1.00 35.98 182 LYS B O 1
ATOM 3217 N N . GLU B 1 160 ? -15.801 36.472 48.162 1.00 33.18 183 GLU B N 1
ATOM 3218 C CA . GLU B 1 160 ? -14.754 37.140 48.938 1.00 33.17 183 GLU B CA 1
ATOM 3219 C C . GLU B 1 160 ? -13.516 37.096 48.064 1.00 31.83 183 GLU B C 1
ATOM 3220 O O . GLU B 1 160 ? -12.892 36.042 47.957 1.00 31.72 183 GLU B O 1
ATOM 3226 N N . THR B 1 161 ? -13.238 38.209 47.353 1.00 25.10 184 THR B N 1
ATOM 3227 C CA . THR B 1 161 ? -12.150 38.302 46.385 1.00 25.15 184 THR B CA 1
ATOM 3228 C C . THR B 1 161 ? -11.735 39.750 46.151 1.00 28.14 184 THR B C 1
ATOM 3229 O O . THR B 1 161 ? -12.562 40.662 46.195 1.00 29.07 184 THR B O 1
ATOM 3233 N N . GLN B 1 162 ? -10.468 39.934 45.824 1.00 22.91 185 GLN B N 1
ATOM 3234 C CA . GLN B 1 162 ? -9.931 41.257 45.539 1.00 22.90 185 GLN B CA 1
ATOM 3235 C C . GLN B 1 162 ? -10.172 41.642 44.070 1.00 25.50 185 GLN B C 1
ATOM 3236 O O . GLN B 1 162 ? -9.967 42.792 43.705 1.00 26.03 185 GLN B O 1
ATOM 3242 N N . TYR B 1 163 ? -10.544 40.676 43.223 1.00 21.45 186 TYR B N 1
ATOM 3243 C CA . TYR B 1 163 ? -10.653 40.912 41.791 1.00 22.12 186 TYR B CA 1
ATOM 3244 C C . TYR B 1 163 ? -12.029 41.304 41.322 1.00 26.87 186 TYR B C 1
ATOM 3245 O O . TYR B 1 163 ? -13.052 40.826 41.832 1.00 29.25 186 TYR B O 1
ATOM 3254 N N . SER B 1 164 ? -12.052 42.226 40.369 1.00 22.61 187 SER B N 1
ATOM 3255 C CA . SER B 1 164 ? -13.298 42.672 39.720 1.00 23.38 187 SER B CA 1
ATOM 3256 C C . SER B 1 164 ? -13.630 41.783 38.523 1.00 27.93 187 SER B C 1
ATOM 3257 O O . SER B 1 164 ? -14.798 41.612 38.182 1.00 28.33 187 SER B O 1
ATOM 3260 N N . ARG B 1 165 ? -12.600 41.283 37.835 1.00 23.87 188 ARG B N 1
ATOM 3261 C CA . ARG B 1 165 ? -12.795 40.494 36.611 1.00 24.32 188 ARG B CA 1
ATOM 3262 C C . ARG B 1 165 ? -11.474 39.913 36.175 1.00 26.60 188 ARG B C 1
ATOM 3263 O O . ARG B 1 165 ? -10.411 40.440 36.537 1.00 23.48 188 ARG B O 1
ATOM 3271 N N . GLN B 1 166 ? -11.540 38.763 35.483 1.00 22.81 189 GLN B N 1
ATOM 3272 C CA . GLN B 1 166 ? -10.360 38.039 35.008 1.00 20.70 189 GLN B CA 1
ATOM 3273 C C . GLN B 1 166 ? -10.548 37.635 33.529 1.00 23.51 189 GLN B C 1
ATOM 3274 O O . GLN B 1 166 ? -11.585 37.064 33.168 1.00 24.68 189 GLN B O 1
ATOM 3280 N N . VAL B 1 167 ? -9.562 37.984 32.683 1.00 20.27 190 VAL B N 1
ATOM 3281 C CA . VAL B 1 167 ? -9.526 37.643 31.240 1.00 19.72 190 VAL B CA 1
ATOM 3282 C C . VAL B 1 167 ? -8.606 36.435 31.095 1.00 23.93 190 VAL B C 1
ATOM 3283 O O . VAL B 1 167 ? -7.438 36.491 31.488 1.00 22.88 190 VAL B O 1
ATOM 3287 N N . GLN B 1 168 ? -9.164 35.317 30.618 1.00 23.58 191 GLN B N 1
ATOM 3288 C CA . GLN B 1 168 ? -8.433 34.058 30.502 1.00 21.84 191 GLN B CA 1
ATOM 3289 C C . GLN B 1 168 ? -8.283 33.598 29.054 1.00 23.31 191 GLN B C 1
ATOM 3290 O O . GLN B 1 168 ? -9.270 33.558 28.321 1.00 23.38 191 GLN B O 1
ATOM 3296 N N . TRP B 1 169 ? -7.059 33.239 28.662 1.00 21.33 192 TRP B N 1
ATOM 3297 C CA . TRP B 1 169 ? -6.737 32.647 27.363 1.00 22.77 192 TRP B CA 1
ATOM 3298 C C . TRP B 1 169 ? -6.662 31.160 27.619 1.00 26.18 192 TRP B C 1
ATOM 3299 O O . TRP B 1 169 ? -5.788 30.700 28.361 1.00 25.87 192 TRP B O 1
ATOM 3310 N N . VAL B 1 170 ? -7.673 30.437 27.133 1.00 22.93 193 VAL B N 1
ATOM 3311 C CA . VAL B 1 170 ? -7.849 29.000 27.370 1.00 22.77 193 VAL B CA 1
ATOM 3312 C C . VAL B 1 170 ? -7.462 28.175 26.119 1.00 25.32 193 VAL B C 1
ATOM 3313 O O . VAL B 1 170 ? -8.097 28.297 25.071 1.00 22.55 193 VAL B O 1
ATOM 3317 N N . ARG B 1 171 ? -6.448 27.299 26.270 1.00 24.48 194 ARG B N 1
ATOM 3318 C CA . ARG B 1 171 ? -5.963 26.422 25.188 1.00 25.20 194 ARG B CA 1
ATOM 3319 C C . ARG B 1 171 ? -7.105 25.577 24.643 1.00 28.40 194 ARG B C 1
ATOM 3320 O O . ARG B 1 171 ? -7.794 24.906 25.419 1.00 27.30 194 ARG B O 1
ATOM 3328 N N . LYS B 1 172 ? -7.323 25.613 23.315 1.00 27.73 195 LYS B N 1
ATOM 3329 C CA . LYS B 1 172 ? -8.377 24.808 22.695 1.00 27.74 195 LYS B CA 1
ATOM 3330 C C . LYS B 1 172 ? -8.034 23.303 22.751 1.00 32.25 195 LYS B C 1
ATOM 3331 O O . LYS B 1 172 ? -8.938 22.480 22.897 1.00 31.52 195 LYS B O 1
ATOM 3337 N N . ASP B 1 173 ? -6.730 22.964 22.688 1.00 30.73 196 ASP B N 1
ATOM 3338 C CA . ASP B 1 173 ? -6.237 21.580 22.684 1.00 31.57 196 ASP B CA 1
ATOM 3339 C C . ASP B 1 173 ? -6.434 20.855 24.033 1.00 34.31 196 ASP B C 1
ATOM 3340 O O . ASP B 1 173 ? -6.879 19.703 24.046 1.00 34.35 196 ASP B O 1
ATOM 3345 N N . THR B 1 174 ? -6.109 21.519 25.152 1.00 29.62 197 THR B N 1
ATOM 3346 C CA . THR B 1 174 ? -6.145 20.850 26.457 1.00 27.81 197 THR B CA 1
ATOM 3347 C C . THR B 1 174 ? -7.173 21.380 27.433 1.00 28.45 197 THR B C 1
ATOM 3348 O O . THR B 1 174 ? -7.396 20.740 28.460 1.00 26.97 197 THR B O 1
ATOM 3352 N N . LEU B 1 175 ? -7.741 22.563 27.154 1.00 23.30 198 LEU B N 1
ATOM 3353 C CA . LEU B 1 175 ? -8.730 23.264 27.970 1.00 24.32 198 LEU B CA 1
ATOM 3354 C C . LEU B 1 175 ? -8.107 23.802 29.255 1.00 25.87 198 LEU B C 1
ATOM 3355 O O . LEU B 1 175 ? -8.838 24.212 30.156 1.00 26.10 198 LEU B O 1
ATOM 3360 N N . LEU B 1 176 ? -6.753 23.856 29.308 1.00 23.44 199 LEU B N 1
ATOM 3361 C CA . LEU B 1 176 ? -5.985 24.470 30.402 1.00 22.79 199 LEU B CA 1
ATOM 3362 C C . LEU B 1 176 ? -5.722 25.887 30.035 1.00 25.54 199 LEU B C 1
ATOM 3363 O O . LEU B 1 176 ? -5.686 26.197 28.837 1.00 25.65 199 LEU B O 1
ATOM 3368 N N . ARG B 1 177 ? -5.534 26.765 31.037 1.00 22.61 200 ARG B N 1
ATOM 3369 C CA . ARG B 1 177 ? -5.213 28.156 30.747 1.00 21.74 200 ARG B CA 1
ATOM 3370 C C . ARG B 1 177 ? -3.809 28.250 30.200 1.00 26.05 200 ARG B C 1
ATOM 3371 O O . ARG B 1 177 ? -2.960 27.420 30.531 1.00 25.28 200 ARG B O 1
ATOM 3379 N N . LEU B 1 178 ? -3.585 29.239 29.323 1.00 22.42 201 LEU B N 1
ATOM 3380 C CA . LEU B 1 178 ? -2.291 29.579 28.773 1.00 21.88 201 LEU B CA 1
ATOM 3381 C C . LEU B 1 178 ? -1.829 30.858 29.446 1.00 25.65 201 LEU B C 1
ATOM 3382 O O . LEU B 1 178 ? -0.679 30.961 29.874 1.00 25.89 201 LEU B O 1
ATOM 3387 N N . ARG B 1 179 ? -2.769 31.821 29.589 1.00 23.37 202 ARG B N 1
ATOM 3388 C CA . ARG B 1 179 ? -2.571 33.117 30.221 1.00 22.38 202 ARG B CA 1
ATOM 3389 C C . ARG B 1 179 ? -3.810 33.558 30.950 1.00 24.71 202 ARG B C 1
ATOM 3390 O O . ARG B 1 179 ? -4.929 33.112 30.635 1.00 26.08 202 ARG B O 1
ATOM 3398 N N . ALA B 1 180 ? -3.637 34.507 31.871 1.00 19.84 203 ALA B N 1
ATOM 3399 C CA . ALA B 1 180 ? -4.754 35.211 32.477 1.00 18.46 203 ALA B CA 1
ATOM 3400 C C . ALA B 1 180 ? -4.315 36.572 33.003 1.00 24.34 203 ALA B C 1
ATOM 3401 O O . ALA B 1 180 ? -3.185 36.720 33.446 1.00 24.99 203 ALA B O 1
ATOM 3403 N N . ASP B 1 181 ? -5.177 37.577 32.847 1.00 21.54 204 ASP B N 1
ATOM 3404 C CA . ASP B 1 181 ? -5.016 38.946 33.336 1.00 20.51 204 ASP B CA 1
ATOM 3405 C C . ASP B 1 181 ? -6.055 39.165 34.419 1.00 23.82 204 ASP B C 1
ATOM 3406 O O . ASP B 1 181 ? -7.223 38.891 34.199 1.00 22.52 204 ASP B O 1
ATOM 3411 N N . TYR B 1 182 ? -5.622 39.603 35.614 1.00 18.67 205 TYR B N 1
ATOM 3412 C CA . TYR B 1 182 ? -6.494 39.826 36.774 1.00 19.68 205 TYR B CA 1
ATOM 3413 C C . TYR B 1 182 ? -6.624 41.299 37.026 1.00 24.67 205 TYR B C 1
ATOM 3414 O O . TYR B 1 182 ? -5.613 42.007 37.026 1.00 25.06 205 TYR B O 1
ATOM 3423 N N . TYR B 1 183 ? -7.862 41.758 37.280 1.00 20.82 206 TYR B N 1
ATOM 3424 C CA . TYR B 1 183 ? -8.178 43.160 37.491 1.00 20.59 206 TYR B CA 1
ATOM 3425 C C . TYR B 1 183 ? -8.692 43.398 38.880 1.00 23.46 206 TYR B C 1
ATOM 3426 O O . TYR B 1 183 ? -9.464 42.583 39.370 1.00 22.89 206 TYR B O 1
ATOM 3435 N N . ASP B 1 184 ? -8.233 44.486 39.526 1.00 20.17 207 ASP B N 1
ATOM 3436 C CA . ASP B 1 184 ? -8.624 44.840 40.890 1.00 20.27 207 ASP B CA 1
ATOM 3437 C C . ASP B 1 184 ? -9.976 45.589 40.891 1.00 29.45 207 ASP B C 1
ATOM 3438 O O . ASP B 1 184 ? -10.544 45.827 39.817 1.00 29.83 207 ASP B O 1
ATOM 3443 N N . LYS B 1 185 ? -10.479 45.971 42.094 1.00 26.92 208 LYS B N 1
ATOM 3444 C CA . LYS B 1 185 ? -11.762 46.654 42.257 1.00 28.20 208 LYS B CA 1
ATOM 3445 C C . LYS B 1 185 ? -11.782 48.065 41.644 1.00 35.33 208 LYS B C 1
ATOM 3446 O O . LYS B 1 185 ? -12.865 48.600 41.458 1.00 38.92 208 LYS B O 1
ATOM 3452 N N . LYS B 1 186 ? -10.615 48.654 41.314 1.00 31.12 209 LYS B N 1
ATOM 3453 C CA . LYS B 1 186 ? -10.508 49.975 40.666 1.00 30.72 209 LYS B CA 1
ATOM 3454 C C . LYS B 1 186 ? -10.263 49.812 39.153 1.00 32.29 209 LYS B C 1
ATOM 3455 O O . LYS B 1 186 ? -9.918 50.793 38.479 1.00 32.28 209 LYS B O 1
ATOM 3461 N N . ASP B 1 187 ? -10.516 48.576 38.616 1.00 26.39 210 ASP B N 1
ATOM 3462 C CA . ASP B 1 187 ? -10.398 48.159 37.206 1.00 26.52 210 ASP B CA 1
ATOM 3463 C C . ASP B 1 187 ? -8.946 48.170 36.718 1.00 26.60 210 ASP B C 1
ATOM 3464 O O . ASP B 1 187 ? -8.706 48.032 35.522 1.00 26.42 210 ASP B O 1
ATOM 3469 N N . ARG B 1 188 ? -7.986 48.247 37.650 1.00 21.41 211 ARG B N 1
ATOM 3470 C CA . ARG B 1 188 ? -6.569 48.271 37.295 1.00 21.18 211 ARG B CA 1
ATOM 3471 C C . ARG B 1 188 ? -6.041 46.860 37.110 1.00 25.07 211 ARG B C 1
ATOM 3472 O O . ARG B 1 188 ? -6.435 45.950 37.857 1.00 24.83 211 ARG B O 1
ATOM 3480 N N . LEU B 1 189 ? -5.124 46.680 36.152 1.00 22.88 212 LEU B N 1
ATOM 3481 C CA . LEU B 1 189 ? -4.457 45.387 35.950 1.00 22.51 212 LEU B CA 1
ATOM 3482 C C . LEU B 1 189 ? -3.575 45.118 37.184 1.00 27.15 212 LEU B C 1
ATOM 3483 O O . LEU B 1 189 ? -2.608 45.856 37.427 1.00 27.12 212 LEU B O 1
ATOM 3488 N N . VAL B 1 190 ? -3.929 44.096 37.965 1.00 23.87 213 VAL B N 1
ATOM 3489 C CA . VAL B 1 190 ? -3.187 43.812 39.208 1.00 23.16 213 VAL B CA 1
ATOM 3490 C C . VAL B 1 190 ? -2.258 42.584 39.054 1.00 24.04 213 VAL B C 1
ATOM 3491 O O . VAL B 1 190 ? -1.210 42.549 39.705 1.00 25.03 213 VAL B O 1
ATOM 3495 N N . LYS B 1 191 ? -2.637 41.571 38.254 1.00 18.08 214 LYS B N 1
ATOM 3496 C CA . LYS B 1 191 ? -1.788 40.394 38.098 1.00 17.05 214 LYS B CA 1
ATOM 3497 C C . LYS B 1 191 ? -1.817 39.847 36.691 1.00 22.41 214 LYS B C 1
ATOM 3498 O O . LYS B 1 191 ? -2.862 39.889 36.038 1.00 20.10 214 LYS B O 1
ATOM 3504 N N . LYS B 1 192 ? -0.654 39.356 36.229 1.00 19.38 215 LYS B N 1
ATOM 3505 C CA . LYS B 1 192 ? -0.502 38.688 34.936 1.00 20.42 215 LYS B CA 1
ATOM 3506 C C . LYS B 1 192 ? -0.041 37.278 35.206 1.00 24.35 215 LYS B C 1
ATOM 3507 O O . LYS B 1 192 ? 0.952 37.076 35.910 1.00 25.98 215 LYS B O 1
ATOM 3513 N N . LEU B 1 193 ? -0.810 36.299 34.711 1.00 20.70 216 LEU B N 1
ATOM 3514 C CA . LEU B 1 193 ? -0.522 34.884 34.904 1.00 20.75 216 LEU B CA 1
ATOM 3515 C C . LEU B 1 193 ? -0.107 34.245 33.602 1.00 23.71 216 LEU B C 1
ATOM 3516 O O . LEU B 1 193 ? -0.739 34.471 32.562 1.00 25.05 216 LEU B O 1
ATOM 3521 N N . PHE B 1 194 ? 0.980 33.474 33.656 1.00 17.65 217 P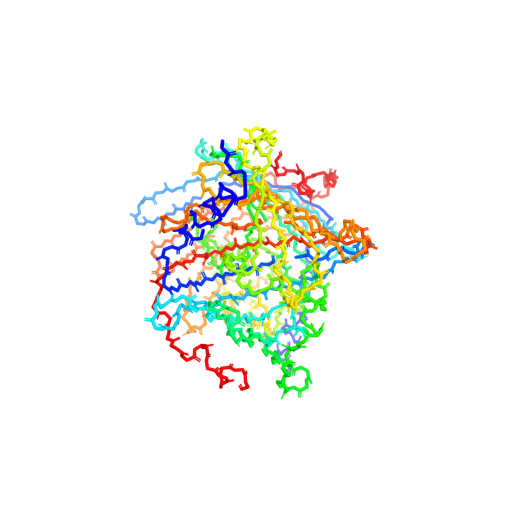HE B N 1
ATOM 3522 C CA . PHE B 1 194 ? 1.505 32.732 32.509 1.00 20.42 217 PHE B CA 1
ATOM 3523 C C . PHE B 1 194 ? 1.596 31.269 32.916 1.00 25.92 217 PHE B C 1
ATOM 3524 O O . PHE B 1 194 ? 2.267 30.938 33.883 1.00 25.24 217 PHE B O 1
ATOM 3532 N N . PHE B 1 195 ? 0.864 30.415 32.227 1.00 22.78 218 PHE B N 1
ATOM 3533 C CA . PHE B 1 195 ? 0.853 28.971 32.453 1.00 22.87 218 PHE B CA 1
ATOM 3534 C C . PHE B 1 195 ? 1.779 28.457 31.362 1.00 28.23 218 PHE B C 1
ATOM 3535 O O . PHE B 1 195 ? 1.358 28.153 30.243 1.00 27.20 218 PHE B O 1
ATOM 3543 N N . SER B 1 196 ? 3.072 28.523 31.652 1.00 26.07 219 SER B N 1
ATOM 3544 C CA . SER B 1 196 ? 4.168 28.313 30.720 1.00 25.40 219 SER B CA 1
ATOM 3545 C C . SER B 1 196 ? 4.578 26.850 30.461 1.00 31.01 219 SER B C 1
ATOM 3546 O O . SER B 1 196 ? 5.417 26.641 29.602 1.00 31.89 219 SER B O 1
ATOM 3549 N N . ARG B 1 197 ? 3.977 25.852 31.121 1.00 27.09 220 ARG B N 1
ATOM 3550 C CA . ARG B 1 197 ? 4.275 24.432 30.851 1.00 25.56 220 ARG B CA 1
ATOM 3551 C C . ARG B 1 197 ? 3.091 23.556 31.291 1.00 27.21 220 ARG B C 1
ATOM 3552 O O . ARG B 1 197 ? 2.494 23.806 32.338 1.00 23.66 220 ARG B O 1
ATOM 3560 N N . GLN B 1 198 ? 2.752 22.542 30.457 1.00 25.63 221 GLN B N 1
ATOM 3561 C CA . GLN B 1 198 ? 1.671 21.601 30.743 1.00 25.20 221 GLN B CA 1
ATOM 3562 C C . GLN B 1 198 ? 2.126 20.216 30.385 1.00 26.73 221 GLN B C 1
ATOM 3563 O O . GLN B 1 198 ? 2.952 20.043 29.504 1.00 27.12 221 GLN B O 1
ATOM 3569 N N . GLU B 1 199 ? 1.600 19.227 31.105 1.00 23.64 222 GLU B N 1
ATOM 3570 C CA A GLU B 1 199 ? 1.975 17.826 30.918 0.60 23.83 222 GLU B CA 1
ATOM 3571 C CA B GLU B 1 199 ? 1.975 17.832 30.919 0.40 23.66 222 GLU B CA 1
ATOM 3572 C C . GLU B 1 199 ? 0.779 16.939 31.156 1.00 27.60 222 GLU B C 1
ATOM 3573 O O . GLU B 1 199 ? -0.030 17.215 32.038 1.00 27.70 222 GLU B O 1
ATOM 3584 N N . LYS B 1 200 ? 0.682 15.850 30.389 1.00 25.48 223 LYS B N 1
ATOM 3585 C CA . LYS B 1 200 ? -0.396 14.922 30.588 1.00 24.88 223 LYS B CA 1
ATOM 3586 C C . LYS B 1 200 ? 0.073 13.911 31.620 1.00 28.30 223 LYS B C 1
ATOM 3587 O O . LYS B 1 200 ? 0.924 13.080 31.310 1.00 30.74 223 LYS B O 1
ATOM 3593 N N . ILE B 1 201 ? -0.427 14.017 32.852 1.00 24.30 224 ILE B N 1
ATOM 3594 C CA . ILE B 1 201 ? -0.030 13.137 33.954 1.00 24.48 224 ILE B CA 1
ATOM 3595 C C . ILE B 1 201 ? -1.204 12.225 34.300 1.00 27.77 224 ILE B C 1
ATOM 3596 O O . ILE B 1 201 ? -2.284 12.725 34.596 1.00 28.33 224 ILE B O 1
ATOM 3601 N N . ASP B 1 202 ? -1.001 10.893 34.232 1.00 27.36 225 ASP B N 1
ATOM 3602 C CA . ASP B 1 202 ? -2.000 9.859 34.512 1.00 28.32 225 ASP B CA 1
ATOM 3603 C C . ASP B 1 202 ? -3.309 10.163 33.742 1.00 34.51 225 ASP B C 1
ATOM 3604 O O . ASP B 1 202 ? -4.406 10.080 34.310 1.00 34.83 225 ASP B O 1
ATOM 3609 N N . GLY B 1 203 ? -3.161 10.577 32.481 1.00 29.65 226 GLY B N 1
ATOM 3610 C CA . GLY B 1 203 ? -4.269 10.905 31.588 1.00 28.40 226 GLY B CA 1
ATOM 3611 C C . GLY B 1 203 ? -4.918 12.267 31.751 1.00 30.26 226 GLY B C 1
ATOM 3612 O O . GLY B 1 203 ? -5.887 12.563 31.038 1.00 30.71 226 GLY B O 1
ATOM 3613 N N . ILE B 1 204 ? -4.354 13.127 32.632 1.00 24.68 227 ILE B N 1
ATOM 3614 C CA . ILE B 1 204 ? -4.927 14.437 32.938 1.00 23.28 227 ILE B CA 1
ATOM 3615 C C . ILE B 1 204 ? -3.967 15.581 32.564 1.00 26.78 227 ILE B C 1
ATOM 3616 O O . ILE B 1 204 ? -2.863 15.650 33.104 1.00 26.59 227 ILE B O 1
ATOM 3621 N N . TRP B 1 205 ? -4.404 16.488 31.657 1.00 24.75 228 TRP B N 1
ATOM 3622 C CA . TRP B 1 205 ? -3.598 17.660 31.283 1.00 23.76 228 TRP B CA 1
ATOM 3623 C C . TRP B 1 205 ? -3.507 18.553 32.524 1.00 25.08 228 TRP B C 1
ATOM 3624 O O . TRP B 1 205 ? -4.524 18.852 33.150 1.00 21.88 228 TRP B O 1
ATOM 3635 N N . THR B 1 206 ? -2.262 18.809 32.969 1.00 22.36 229 THR B N 1
ATOM 3636 C CA . THR B 1 206 ? -1.888 19.469 34.202 1.00 21.13 229 THR B CA 1
ATOM 3637 C C . THR B 1 206 ? -0.843 20.539 33.952 1.00 25.30 229 THR B C 1
ATOM 3638 O O . THR B 1 206 ? 0.145 20.291 33.271 1.00 24.02 229 THR B O 1
ATOM 3642 N N . VAL B 1 207 ? -1.057 21.727 34.544 1.00 23.59 230 VAL B N 1
ATOM 3643 C CA . VAL B 1 207 ? -0.104 22.848 34.488 1.00 23.18 230 VAL B CA 1
ATOM 3644 C C . VAL B 1 207 ? 1.055 22.483 35.424 1.00 23.65 230 VAL B C 1
ATOM 3645 O O . VAL B 1 207 ? 0.814 22.071 36.566 1.00 23.72 230 VAL B O 1
ATOM 3649 N N . THR B 1 208 ? 2.304 22.574 34.935 1.00 20.86 231 THR B N 1
ATOM 3650 C CA . THR B 1 208 ? 3.452 22.204 35.785 1.00 19.71 231 THR B CA 1
ATOM 3651 C C . THR B 1 208 ? 4.442 23.362 35.946 1.00 22.88 231 THR B C 1
ATOM 3652 O O . THR B 1 208 ? 5.534 23.183 36.545 1.00 20.08 231 THR B O 1
ATOM 3656 N N . GLN B 1 209 ? 4.100 24.537 35.388 1.00 18.94 232 GLN B N 1
ATOM 3657 C CA . GLN B 1 209 ? 4.967 25.717 35.556 1.00 18.00 232 GLN B CA 1
ATOM 3658 C C . GLN B 1 209 ? 4.157 26.972 35.381 1.00 23.69 232 GLN B C 1
ATOM 3659 O O . GLN B 1 209 ? 3.361 27.060 34.454 1.00 24.50 232 GLN B O 1
ATOM 3673 N N . ARG B 1 211 ? 4.170 31.519 35.921 1.00 21.77 234 ARG B N 1
ATOM 3674 C CA . ARG B 1 211 ? 4.798 32.792 36.217 1.00 20.89 234 ARG B CA 1
ATOM 3675 C C . ARG B 1 211 ? 3.669 33.720 36.602 1.00 24.02 234 ARG B C 1
ATOM 3676 O O . ARG B 1 211 ? 2.667 33.816 35.867 1.00 24.66 234 ARG B O 1
ATOM 3684 N N . VAL B 1 212 ? 3.783 34.359 37.765 1.00 22.99 235 VAL B N 1
ATOM 3685 C CA . VAL B 1 212 ? 2.785 35.302 38.246 1.00 22.75 235 VAL B CA 1
ATOM 3686 C C . VAL B 1 212 ? 3.483 36.655 38.427 1.00 25.76 235 VAL B C 1
ATOM 3687 O O . VAL B 1 212 ? 4.413 36.756 39.219 1.00 23.52 235 VAL B O 1
ATOM 3691 N N . GLU B 1 213 ? 3.011 37.685 37.717 1.00 22.54 236 GLU B N 1
ATOM 3692 C CA . GLU B 1 213 ? 3.576 39.027 37.774 1.00 21.09 236 GLU B CA 1
ATOM 3693 C C . GLU B 1 213 ? 2.613 40.010 38.412 1.00 25.91 236 GLU B C 1
ATOM 3694 O O . GLU B 1 213 ? 1.420 39.968 38.118 1.00 27.35 236 GLU B O 1
ATOM 3700 N N . ARG B 1 214 ? 3.125 40.902 39.263 1.00 22.19 237 ARG B N 1
ATOM 3701 C CA . ARG B 1 214 ? 2.323 41.966 39.861 1.00 23.44 237 ARG B CA 1
ATOM 3702 C C . ARG B 1 214 ? 2.922 43.244 39.336 1.00 30.22 237 ARG B C 1
ATOM 3703 O O . ARG B 1 214 ? 3.936 43.690 39.873 1.00 29.99 237 ARG B O 1
ATOM 3711 N N . PRO B 1 215 ? 2.394 43.773 38.198 1.00 30.28 238 PRO B N 1
ATOM 3712 C CA . PRO B 1 215 ? 3.011 44.962 37.572 1.00 31.75 238 PRO B CA 1
ATOM 3713 C C . PRO B 1 215 ? 3.075 46.215 38.470 1.00 39.12 238 PRO B C 1
ATOM 3714 O O . PRO B 1 215 ? 3.981 47.018 38.286 1.00 40.58 238 PRO B O 1
ATOM 3718 N N . ARG B 1 216 ? 2.180 46.356 39.460 1.00 36.06 239 ARG B N 1
ATOM 3719 C CA . ARG B 1 216 ? 2.173 47.521 40.353 1.00 36.42 239 ARG B CA 1
ATOM 3720 C C . ARG B 1 216 ? 3.178 47.362 41.513 1.00 41.89 239 ARG B C 1
ATOM 3721 O O . ARG B 1 216 ? 3.501 48.351 42.174 1.00 43.57 239 ARG B O 1
ATOM 3729 N N . GLU B 1 217 ? 3.649 46.131 41.777 1.00 37.18 240 GLU B N 1
ATOM 3730 C CA . GLU B 1 217 ? 4.618 45.848 42.850 1.00 36.73 240 GLU B CA 1
ATOM 3731 C C . GLU B 1 217 ? 6.052 45.711 42.310 1.00 43.22 240 GLU B C 1
ATOM 3732 O O . GLU B 1 217 ? 7.007 45.721 43.095 1.00 44.34 240 GLU B O 1
ATOM 3738 N N . GLY B 1 218 ? 6.184 45.520 41.002 1.00 40.50 241 GLY B N 1
ATOM 3739 C CA . GLY B 1 218 ? 7.483 45.315 40.370 1.00 41.12 241 GLY B CA 1
ATOM 3740 C C . GLY B 1 218 ? 8.083 43.998 40.832 1.00 41.09 241 GLY B C 1
ATOM 3741 O O . GLY B 1 218 ? 9.256 43.936 41.214 1.00 41.19 241 GLY B O 1
ATOM 3742 N N . SER B 1 219 ? 7.242 42.957 40.879 1.00 31.49 242 SER B N 1
ATOM 3743 C CA . SER B 1 219 ? 7.663 41.636 41.322 1.00 28.88 242 SER B CA 1
ATOM 3744 C C . SER B 1 219 ? 7.069 40.541 40.459 1.00 28.87 242 SER B C 1
ATOM 3745 O O . SER B 1 219 ? 6.047 40.759 39.809 1.00 27.12 242 SER B O 1
ATOM 3748 N N . PHE B 1 220 ? 7.710 39.364 40.469 1.00 23.30 243 PHE B N 1
ATOM 3749 C CA . PHE B 1 220 ? 7.198 38.191 39.779 1.00 21.90 243 PHE B CA 1
ATOM 3750 C C . PHE B 1 220 ? 7.615 36.935 40.529 1.00 25.42 243 PHE B C 1
ATOM 3751 O O . PHE B 1 220 ? 8.683 36.897 41.153 1.00 25.32 243 PHE B O 1
ATOM 3759 N N . THR B 1 221 ? 6.766 35.913 40.464 1.00 21.94 244 THR B N 1
ATOM 3760 C CA . THR B 1 221 ? 6.959 34.613 41.102 1.00 21.23 244 THR B CA 1
ATOM 3761 C C . THR B 1 221 ? 6.923 33.536 40.025 1.00 24.28 244 THR B C 1
ATOM 3762 O O . THR B 1 221 ? 6.052 33.566 39.174 1.00 22.91 244 THR B O 1
ATOM 3766 N N . VAL B 1 222 ? 7.837 32.582 40.103 1.00 21.05 245 VAL B N 1
ATOM 3767 C CA . VAL B 1 222 ? 7.875 31.463 39.177 1.00 22.88 245 VAL B CA 1
ATOM 3768 C C . VAL B 1 222 ? 7.702 30.232 40.012 1.00 24.56 245 VAL B C 1
ATOM 3769 O O . VAL B 1 222 ? 8.377 30.074 41.024 1.00 24.24 245 VAL B O 1
ATOM 3773 N N . ILE B 1 223 ? 6.772 29.386 39.628 1.00 19.29 246 ILE B N 1
ATOM 3774 C CA . ILE B 1 223 ? 6.575 28.125 40.326 1.00 19.45 246 ILE B CA 1
ATOM 3775 C C . ILE B 1 223 ? 6.797 26.977 39.359 1.00 23.34 246 ILE B C 1
ATOM 3776 O O . ILE B 1 223 ? 6.228 26.979 38.270 1.00 22.37 246 ILE B O 1
ATOM 3781 N N . ASP B 1 224 ? 7.536 25.962 39.792 1.00 21.62 247 ASP B N 1
ATOM 3782 C CA . ASP B 1 224 ? 7.800 24.754 39.019 1.00 22.24 247 ASP B CA 1
ATOM 3783 C C . ASP B 1 224 ? 7.334 23.555 39.793 1.00 24.92 247 ASP B C 1
ATOM 3784 O O . ASP B 1 224 ? 7.784 23.361 40.902 1.00 25.76 247 ASP B O 1
ATOM 3789 N N . TRP B 1 225 ? 6.413 22.768 39.227 1.00 21.69 248 TRP B N 1
ATOM 3790 C CA . TRP B 1 225 ? 5.906 21.551 39.859 1.00 21.25 248 TRP B CA 1
ATOM 3791 C C . TRP B 1 225 ? 6.606 20.315 39.274 1.00 26.59 248 TRP B C 1
ATOM 3792 O O . TRP B 1 225 ? 6.823 20.235 38.065 1.00 25.70 248 TRP B O 1
ATOM 3803 N N . SER B 1 226 ? 6.923 19.340 40.133 1.00 24.18 249 SER B N 1
ATOM 3804 C CA . SER B 1 226 ? 7.512 18.067 39.728 1.00 25.09 249 SER B CA 1
ATOM 3805 C C . SER B 1 226 ? 6.891 16.928 40.569 1.00 29.43 249 SER B C 1
ATOM 3806 O O . SER B 1 226 ? 6.206 17.207 41.564 1.00 28.25 249 SER B O 1
ATOM 3809 N N . ASN B 1 227 ? 7.061 15.657 40.109 1.00 26.43 250 ASN B N 1
ATOM 3810 C CA . ASN B 1 227 ? 6.630 14.418 40.784 1.00 26.74 250 ASN B CA 1
ATOM 3811 C C . ASN B 1 227 ? 5.124 14.431 41.131 1.00 31.37 250 ASN B C 1
ATOM 3812 O O . ASN B 1 227 ? 4.680 13.948 42.184 1.00 31.51 250 ASN B O 1
ATOM 3817 N N . LEU B 1 228 ? 4.362 14.999 40.198 1.00 26.05 251 LEU B N 1
ATOM 3818 C CA A LEU B 1 228 ? 2.914 15.126 40.270 0.60 24.91 251 LEU B CA 1
ATOM 3819 C CA B LEU B 1 228 ? 2.913 15.109 40.314 0.40 25.76 251 LEU B CA 1
ATOM 3820 C C . LEU B 1 228 ? 2.261 13.748 40.090 1.00 28.52 251 LEU B C 1
ATOM 3821 O O . LEU B 1 228 ? 2.643 13.008 39.183 1.00 24.93 251 LEU B O 1
ATOM 3830 N N . ARG B 1 229 ? 1.287 13.396 40.947 1.00 25.51 252 ARG B N 1
ATOM 3831 C CA . ARG B 1 229 ? 0.597 12.096 40.855 1.00 26.58 252 ARG B CA 1
ATOM 3832 C C . ARG B 1 229 ? -0.865 12.238 41.198 1.00 29.36 252 ARG B C 1
ATOM 3833 O O . ARG B 1 229 ? -1.202 13.021 42.086 1.00 27.15 252 ARG B O 1
ATOM 3841 N N . TYR B 1 230 ? -1.736 11.479 40.512 1.00 24.90 253 TYR B N 1
ATOM 3842 C CA . TYR B 1 230 ? -3.170 11.491 40.806 1.00 24.84 253 TYR B CA 1
ATOM 3843 C C . TYR B 1 230 ? -3.595 10.176 41.362 1.00 30.96 253 TYR B C 1
ATOM 3844 O O . TYR B 1 230 ? -3.029 9.156 40.984 1.00 32.61 253 TYR B O 1
ATOM 3853 N N . ASP B 1 231 ? -4.637 10.188 42.204 1.00 28.70 254 ASP B N 1
ATOM 3854 C CA . ASP B 1 231 ? -5.275 9.010 42.807 1.00 30.24 254 ASP B CA 1
ATOM 3855 C C . ASP B 1 231 ? -4.234 8.059 43.429 1.00 36.47 254 ASP B C 1
ATOM 3856 O O . ASP B 1 231 ? -4.120 6.889 43.052 1.00 37.51 254 ASP B O 1
ATOM 3861 N N . VAL B 1 232 ? -3.501 8.589 44.409 1.00 33.19 255 VAL B N 1
ATOM 3862 C CA . VAL B 1 232 ? -2.447 7.866 45.127 1.00 35.09 255 VAL B CA 1
ATOM 3863 C C . VAL B 1 232 ? -3.016 7.157 46.362 1.00 40.36 255 VAL B C 1
ATOM 3864 O O . VAL B 1 232 ? -2.344 6.302 46.934 1.00 41.42 255 VAL B O 1
ATOM 3868 N N . GLY B 1 233 ? -4.247 7.499 46.734 1.00 37.11 256 GLY B N 1
ATOM 3869 C CA . GLY B 1 233 ? -4.918 6.936 47.900 1.00 36.54 256 GLY B CA 1
ATOM 3870 C C . GLY B 1 233 ? -4.542 7.665 49.170 1.00 38.42 256 GLY B C 1
ATOM 3871 O O . GLY B 1 233 ? -4.097 7.038 50.130 1.00 39.93 256 GLY B O 1
ATOM 3872 N N . LEU B 1 234 ? -4.669 9.004 49.165 1.00 32.74 257 LEU B N 1
ATOM 3873 C CA . LEU B 1 234 ? -4.352 9.841 50.323 1.00 32.45 257 LEU B CA 1
ATOM 3874 C C . LEU B 1 234 ? -5.361 9.618 51.450 1.00 37.86 257 LEU B C 1
ATOM 3875 O O . LEU B 1 234 ? -6.558 9.584 51.196 1.00 35.93 257 LEU B O 1
ATOM 3880 N N . SER B 1 235 ? -4.868 9.464 52.700 1.00 37.78 258 SER B N 1
ATOM 3881 C CA . SER B 1 235 ? -5.738 9.312 53.860 1.00 38.62 258 SER B CA 1
ATOM 3882 C C . SER B 1 235 ? -6.388 10.671 54.184 1.00 41.88 258 SER B C 1
ATOM 3883 O O . SER B 1 235 ? -5.886 11.712 53.753 1.00 40.46 258 SER B O 1
ATOM 3886 N N . ASP B 1 236 ? -7.502 10.659 54.926 1.00 39.56 259 ASP B N 1
ATOM 3887 C CA . ASP B 1 236 ? -8.206 11.883 55.320 1.00 38.59 259 ASP B CA 1
ATOM 3888 C C . ASP B 1 236 ? -7.418 12.671 56.376 1.00 40.74 259 ASP B C 1
ATOM 3889 O O . ASP B 1 236 ? -7.696 13.859 56.579 1.00 38.99 259 ASP B O 1
ATOM 3894 N N . ALA B 1 237 ? -6.430 12.005 57.037 1.00 37.35 260 ALA B N 1
ATOM 3895 C CA . ALA B 1 237 ? -5.564 12.539 58.092 1.00 36.49 260 ALA B CA 1
ATOM 3896 C C . ALA B 1 237 ? -4.835 13.833 57.697 1.00 38.35 260 ALA B C 1
ATOM 3897 O O . ALA B 1 237 ? -4.651 14.714 58.549 1.00 37.21 260 ALA B O 1
ATOM 3899 N N . TYR B 1 238 ? -4.411 13.942 56.424 1.00 34.00 261 TYR B N 1
ATOM 3900 C CA . TYR B 1 238 ? -3.709 15.118 55.899 1.00 32.18 261 TYR B CA 1
ATOM 3901 C C . TYR B 1 238 ? -4.585 16.372 55.913 1.00 32.85 261 TYR B C 1
ATOM 3902 O O . TYR B 1 238 ? -4.057 17.483 55.934 1.00 30.18 261 TYR B O 1
ATOM 3911 N N . PHE B 1 239 ? -5.924 16.189 55.885 1.00 29.47 262 PHE B N 1
ATOM 3912 C CA . PHE B 1 239 ? -6.898 17.268 55.738 1.00 28.76 262 PHE B CA 1
ATOM 3913 C C . PHE B 1 239 ? -7.679 17.581 57.018 1.00 34.66 262 PHE B C 1
ATOM 3914 O O . PHE B 1 239 ? -8.622 18.386 56.969 1.00 34.29 262 PHE B O 1
ATOM 3922 N N . GLU B 1 240 ? -7.259 16.999 58.159 1.00 31.00 263 GLU B N 1
ATOM 3923 C CA . GLU B 1 240 ? -7.873 17.307 59.465 1.00 31.25 263 GLU B CA 1
ATOM 3924 C C . GLU B 1 240 ? -7.154 18.498 60.081 1.00 34.06 263 GLU B C 1
ATOM 3925 O O . GLU B 1 240 ? -5.953 18.669 59.854 1.00 32.34 263 GLU B O 1
ATOM 3931 N N . HIS B 1 241 ? -7.872 19.327 60.862 1.00 32.72 264 HIS B N 1
ATOM 3932 C CA . HIS B 1 241 ? -7.277 20.490 61.539 1.00 33.46 264 HIS B CA 1
ATOM 3933 C C . HIS B 1 241 ? -6.054 20.060 62.400 1.00 38.45 264 HIS B C 1
ATOM 3934 O O . HIS B 1 241 ? -5.109 20.838 62.579 1.00 36.18 264 HIS B O 1
ATOM 3941 N N . SER B 1 242 ? -6.045 18.778 62.834 1.00 37.11 265 SER B N 1
ATOM 3942 C CA . SER B 1 242 ? -4.971 18.133 63.599 1.00 38.15 265 SER B CA 1
ATOM 3943 C C . SER B 1 242 ? -3.673 17.931 62.773 1.00 42.62 265 SER B C 1
ATOM 3944 O O . SER B 1 242 ? -2.607 17.728 63.369 1.00 43.21 265 SER B O 1
ATOM 3947 N N . ALA B 1 243 ? -3.742 18.001 61.421 1.00 37.46 266 ALA B N 1
ATOM 3948 C CA . ALA B 1 243 ? -2.553 17.867 60.559 1.00 36.00 266 ALA B CA 1
ATOM 3949 C C . ALA B 1 243 ? -1.644 19.106 60.681 1.00 39.27 266 ALA B C 1
ATOM 3950 O O . ALA B 1 243 ? -0.471 19.059 60.295 1.00 39.55 266 ALA B O 1
ATOM 3952 N N . LEU B 1 244 ? -2.187 20.193 61.243 1.00 33.89 267 LEU B N 1
ATOM 3953 C CA . LEU B 1 244 ? -1.485 21.448 61.435 1.00 32.12 267 LEU B CA 1
ATOM 3954 C C . LEU B 1 244 ? -0.548 21.384 62.660 1.00 38.14 267 LEU B C 1
ATOM 3955 O O . LEU B 1 244 ? 0.655 21.477 62.464 1.00 38.27 267 LEU B O 1
ATOM 3960 N N . GLN B 1 245 ? -1.069 21.223 63.895 1.00 35.98 268 GLN B N 1
ATOM 3961 C CA . GLN B 1 245 ? -0.212 21.130 65.094 1.00 57.43 268 GLN B CA 1
ATOM 3962 C C . GLN B 1 245 ? 0.120 19.667 65.412 1.00 79.82 268 GLN B C 1
ATOM 3963 O O . GLN B 1 245 ? 0.951 19.057 64.736 1.00 41.44 268 GLN B O 1
#

Organism: NCBI:txid411464

CATH classification: 2.50.20.10

Sequence (470 aa):
TDPVKAGYDLAVRDQVDTSQDSYSEAVSINRGGKVLTRSFKTYSKHFGKDGKDEYSLIVFDRPADVNGTKYLVWSYRGLEQDDDWVYLPAEESLVRRISGSSKFASFRSDLSNEDIQNLDDVDEYDYLLQGEENVDGIDCYILERTPKKGKETQYSRQVQWVRKDTLLRLRADYYDKKDRLVKKLFFSRQEKIDGIWTVTQRVERPREGSFTVIDWSNLLRYDVGLSDAYFEHSALQTDPVKAGYDLAVRDQVDTSQDSYSEAVSINRRGGKVLTRSFKTYSKHFGKDGKDEYSLIVFDRPADVNGTKYLVWSYRGLEQDDDWVYLPAESLVRRISGSSKFASFRSDLSNEDIQNLDDVDEYDYLLQGEENVDGIDCYILERTPKKGKETQYSRQVQWVRKDTLLRLRADYYDKKDRLVKKLFFSRQEEKIDGIWTVTQRVERPREGSFTVIDWSNLLRYDVGLSDAYFEHSALQ

InterPro domains:
  IPR033399 Uncharacterized protein TP_0789 [PF17131] (83-269)

Foldseek 3Di:
DAQQVVLLVLLVCLVLPPFFKKKWKKKWKDAPNDIDMWIWMKIKGFDDPVSNWMWMKIATCDDPQQHQKIDTWTGDQDDPDHIWWIQHPVVSDIDIQDFCSQQPDCVHLAGNVNPHDPRSSVQWTKGFPAWDQDPNFIWTWMKIAGDPPDRDQFGIKTFTAGPVQRHTQKMFTAGPVRDGQKIDGLPDWDQAPNGTGRAWKIDGPVRRMMDIMGMDPMHGPPPDDCVCNDPVVRD/DAQQVVLLVLLVCCVLPPFQKKKWWKKWKDFPNDIDMWIWMKIWGFDDPVSNWIWMKIATCDDPQQHGKIDIWTADAAQPDAIWWIQGDPVRDIDIQDDPQQQPDVVHLDGVVNPHDPRRSNQWGKGFPAWDQDPNFIWTWMKTAGDVRHRDQFGIKTFTAGPVQRHTQKMFTAGPVRHGAKIDGLPDWDQAPNGIGRAWKIDGVVRRMMDIMGMDPMHGPPPDDCCSNDPVVRD

Radius of gyration: 25.9 Å; Cα contacts (8 Å, |Δi|>4): 1103; chains: 2; bounding box: 54×57×86 Å

Secondary structure (DSSP, 8-state):
--HHHHHHHHHH---S---SEEEEEE--EEETTEEE--EEEEEEEEESTTS-EEEEEEEEEESTTTTT-EEEEEE-SSSSS----EEETTTTEEE---GGGGGSB---SSBGGGGS-TT-GGGEEEEEEEEEEETTEEEEEEEEEEPTT---SEEEEEEEEETTT--EEEEEEEETTS-EEEEEE---EEEETTEEEE---EEETTTTEEE---EEEEEE-----GGGGSGGGT-/--HHHHHHHHHH---S---SEEEEEE--EEETTEEE--EEEEEEEEESTTS-EEEEEEEEEESTTTTT-EEEEEEPSSSSS----EEETTTTEEE---GGGGGSB---SSBGGGGS-S--GGGEEEEEEEEEEETTEEEEEEEEEE-BTB--SEEEEEEEEETTT--EEEEEEEETTS-EEEEEE---EEEETTEEEE---EEETTTTEEE---EEEEEE-----GGGGSGGGT-

Solvent-accessible surface area: 23166 Å² total

B-factor: mean 32.52, std 12.13, range [11.62, 99.99]